Protein AF-A0A351VLM7-F1 (afdb_monomer_lite)

Sequence (551 aa):
MKGGSHHVQGVEVTGQHCYACHWEATPEGRINERYHSGSKTKDAPVDLVVWGAGNRPTIFIPFSTAASFRVSSIGTSNEREQVASISNHCLSCHNDRNNDTTPFVGDSHTPRQYAWDGQSIAARYSQTGSASWSRYSTANVNGKWQITKAFSAHGNSAASLGGWSTVSGYDKDITTTRGGSKSRNVECFDCHNSHGSGTTGITSSYLTFGSDYNGGILKETMAGLGGYQYSYTPSSNLDKHEANPYNPGAGLCFDCHETAKPGSTPWGYKTTFGAEQAIMGYKDTSRFNSGIKGSTSRFTGRHTRTAVASSHLKSGRFLSYSTHDKINGLCTPCHDPHGISPTLGTSMQYALPLLKGTWLTSPYREDSPPARMPTKGSFTGNANNMAVSWEKGELKKNPAESQAAMSYNTDRNTFGNGRLIIEKDDQFAGLCLKCHKKSNFTANKNDVIHRAVKGWGSNREHSFPCSKCHQAHNSGLPRLMQTNCLESGPSGLRDSSAAPWMSSKSYQQIAAINKPAKEAVVGCHVRRAARNSGPPALPSEQQQWKSVNPW

Foldseek 3Di:
DPFQAQLDPPDDDALCQVVLFFPLADNVSDGDCVQCVPDPDPFDKTWTAQADQLGTDPDDDPPPGTQIATLQCVVHPCNQVRLQSVLSNVQSCQAPSFQCHSSGPPDRDGQQNPPPVSHGLCLFQQFPDKAQLAPDDDPFWFQSRVQIATLQCQNQVQRHWDAADLAQGRRDDGDTQFHHPQAAHCGPQLFFDPVHHPADDQQAQDQGPVRGRPIPGGDFDDDPPSNDNATEFQDFQCPLVFLAGAGSNASLVLLAQAPQADDNHGGHCCNHGVGPGGNDGQQADRNNGQADGSVCSNAVLNVVLSHFQDFLRHDHDDDPDFWPGHCRRHPPLFFDNSGFDCVCPVLSSQCPNGGPAGARAFRHRAQAQFDDPDPPPPCPPDPLQFDDFDLDPPPPPDNDNPPVRGRDTFQCSRPNPQDADPDDCRHHPVSVCNTDPLCSQLVDLLSVVCLLDAPSHDDRRHHGRPNSFADHGTTSDTPRGSDPQFWQDPDSSDDDDPDDDDGPVRVVVCVVPPDDDSDRDTHPGDDDPDDPDDDDDDPPSSCSSPDPDPD

Structure (mmCIF, N/CA/C/O backbone):
data_AF-A0A351VLM7-F1
#
_entry.id   AF-A0A351VLM7-F1
#
loop_
_atom_site.group_PDB
_atom_site.id
_atom_site.type_symbol
_atom_site.label_atom_id
_atom_site.label_alt_id
_atom_site.label_comp_id
_atom_site.label_asym_id
_atom_site.label_entity_id
_atom_site.label_seq_id
_atom_site.pdbx_PDB_ins_code
_atom_site.Cartn_x
_atom_site.Cartn_y
_atom_site.Cartn_z
_atom_site.occupancy
_atom_site.B_iso_or_equiv
_atom_site.auth_seq_id
_atom_site.auth_comp_id
_atom_site.auth_asym_id
_atom_site.auth_atom_id
_atom_site.pdbx_PDB_model_num
ATOM 1 N N . MET A 1 1 ? -26.741 -0.620 15.340 1.00 45.19 1 MET A N 1
ATOM 2 C CA . MET A 1 1 ? -25.697 -0.116 14.416 1.00 45.19 1 MET A CA 1
ATOM 3 C C . MET A 1 1 ? -26.125 -0.479 12.998 1.00 45.19 1 MET A C 1
ATOM 5 O O . MET A 1 1 ? -26.554 -1.604 12.810 1.00 45.19 1 MET A O 1
ATOM 9 N N . LYS A 1 2 ? -26.099 0.454 12.035 1.00 46.66 2 LYS A N 1
ATOM 10 C CA . LYS A 1 2 ? -26.399 0.189 10.606 1.00 46.66 2 LYS A CA 1
ATOM 11 C C . LYS A 1 2 ? -25.172 0.413 9.697 1.00 46.66 2 LYS A C 1
ATOM 13 O O . LYS A 1 2 ? -25.321 0.542 8.490 1.00 46.66 2 LYS A O 1
ATOM 18 N N . GLY A 1 3 ? -23.975 0.533 10.279 1.00 53.09 3 GLY A N 1
ATOM 19 C CA . GLY A 1 3 ? -22.726 0.713 9.532 1.00 53.09 3 GLY A CA 1
ATOM 20 C C . GLY A 1 3 ? -22.173 -0.624 9.037 1.00 53.09 3 GLY A C 1
ATOM 21 O O . GLY A 1 3 ? -22.347 -1.642 9.706 1.00 53.09 3 GLY A O 1
ATOM 22 N N . GLY A 1 4 ? -21.488 -0.620 7.891 1.00 62.38 4 GLY A N 1
ATOM 23 C CA . GLY A 1 4 ? -20.852 -1.794 7.282 1.00 62.38 4 GLY A CA 1
ATOM 24 C C . GLY A 1 4 ? -19.615 -2.262 8.057 1.00 62.38 4 GLY A C 1
ATOM 25 O O . GLY A 1 4 ? -18.481 -2.085 7.606 1.00 62.38 4 GLY A O 1
ATOM 26 N N . SER A 1 5 ? -19.819 -2.809 9.257 1.00 72.00 5 SER A N 1
ATOM 27 C CA . SER A 1 5 ? -18.769 -3.461 10.045 1.00 72.00 5 SER A CA 1
ATOM 28 C C . SER A 1 5 ? -18.399 -4.819 9.441 1.00 72.00 5 SER A C 1
ATOM 30 O O . SER A 1 5 ? -19.250 -5.507 8.879 1.00 72.00 5 SER A O 1
ATOM 32 N N . HIS A 1 6 ? -17.131 -5.216 9.572 1.00 70.56 6 HIS A N 1
ATOM 33 C CA . HIS A 1 6 ? -16.696 -6.584 9.266 1.00 70.56 6 HIS A CA 1
ATOM 34 C C . HIS A 1 6 ? -16.562 -7.481 10.503 1.00 70.56 6 HIS A C 1
ATOM 36 O O . HIS A 1 6 ? -16.189 -8.637 10.364 1.00 70.56 6 HIS A O 1
ATOM 42 N N . HIS A 1 7 ? -16.798 -6.936 11.703 1.00 80.12 7 HIS A N 1
ATOM 43 C CA . HIS A 1 7 ? -16.616 -7.669 12.959 1.00 80.12 7 HIS A CA 1
ATOM 44 C C . HIS A 1 7 ? -17.859 -8.461 13.349 1.00 80.12 7 HIS A C 1
ATOM 46 O O . HIS A 1 7 ? -17.729 -9.499 13.976 1.00 80.12 7 HIS A O 1
ATOM 52 N N . VAL A 1 8 ? -19.040 -7.942 13.002 1.00 80.56 8 VAL A N 1
ATOM 53 C CA . VAL A 1 8 ? -20.329 -8.586 13.253 1.00 80.56 8 VAL A CA 1
ATOM 54 C C . VAL A 1 8 ? -21.119 -8.528 11.958 1.00 80.56 8 VAL A C 1
ATOM 56 O O . VAL A 1 8 ? -21.451 -7.432 11.495 1.00 80.56 8 VAL A O 1
ATOM 59 N N . GLN A 1 9 ? -21.365 -9.681 11.342 1.00 76.31 9 GLN A N 1
ATOM 60 C CA . GLN A 1 9 ? -22.011 -9.757 10.033 1.00 76.31 9 GLN A CA 1
ATOM 61 C C . GLN A 1 9 ? -23.100 -10.824 9.981 1.00 76.31 9 GLN A C 1
ATOM 63 O O . GLN A 1 9 ? -22.962 -11.907 10.533 1.00 76.31 9 GLN A O 1
ATOM 68 N N . GLY A 1 10 ? -24.201 -10.503 9.296 1.00 77.62 10 GLY A N 1
ATOM 69 C CA . GLY A 1 10 ? -25.319 -11.434 9.121 1.00 77.62 10 GLY A CA 1
ATOM 70 C C . GLY A 1 10 ? -26.172 -11.672 10.368 1.00 77.62 10 GLY A C 1
ATOM 71 O O . GLY A 1 10 ? -27.087 -12.489 10.315 1.00 77.62 10 GLY A O 1
ATOM 72 N N . VAL A 1 11 ? -25.914 -10.946 11.459 1.00 83.19 11 VAL A N 1
ATOM 73 C CA . VAL A 1 11 ? -26.653 -11.049 12.723 1.00 83.19 11 VAL A CA 1
ATOM 74 C C . VAL A 1 11 ? -27.096 -9.683 13.236 1.00 83.19 11 VAL A C 1
ATOM 76 O O . VAL A 1 11 ? -26.529 -8.643 12.888 1.00 83.19 11 VAL A O 1
ATOM 79 N N . GLU A 1 12 ? -28.126 -9.678 14.078 1.00 84.44 12 GLU A N 1
ATOM 80 C CA . GLU A 1 12 ? -28.565 -8.472 14.771 1.00 84.44 12 GLU A CA 1
ATOM 81 C C . GLU A 1 12 ? -27.559 -8.083 15.865 1.00 84.44 12 GLU A C 1
ATOM 83 O O . GLU A 1 12 ? -27.270 -8.856 16.778 1.00 84.44 12 GLU A O 1
ATOM 88 N N . VAL A 1 13 ? -27.039 -6.854 15.797 1.00 84.44 13 VAL A N 1
ATOM 89 C CA . VAL A 1 13 ? -26.101 -6.338 16.802 1.00 84.44 13 VAL A CA 1
ATOM 90 C C . VAL A 1 13 ? -26.848 -5.996 18.093 1.00 84.44 13 VAL A C 1
ATOM 92 O O . VAL A 1 13 ? -27.518 -4.967 18.184 1.00 84.44 13 VAL A O 1
ATOM 95 N N . THR A 1 14 ? -26.669 -6.834 19.109 1.00 86.12 14 THR A N 1
ATOM 96 C CA . THR A 1 14 ? -27.147 -6.635 20.489 1.00 86.12 14 THR A CA 1
ATOM 97 C C . THR A 1 14 ? -26.023 -6.183 21.429 1.00 86.12 14 THR A C 1
ATOM 99 O O . THR A 1 14 ? -24.843 -6.269 21.087 1.00 86.12 14 THR A O 1
ATOM 102 N N . GLY A 1 15 ? -26.366 -5.774 22.658 1.00 84.88 15 GLY A N 1
ATOM 103 C CA . GLY A 1 15 ? -25.383 -5.412 23.689 1.00 84.88 15 GLY A CA 1
ATOM 104 C C . GLY A 1 15 ? -24.382 -6.524 24.036 1.00 84.88 15 GLY A C 1
ATOM 105 O O . GLY A 1 15 ? -23.285 -6.223 24.498 1.00 84.88 15 GLY A O 1
ATOM 106 N N . GLN A 1 16 ? -24.702 -7.798 23.765 1.00 89.62 16 GLN A N 1
ATOM 107 C CA . GLN A 1 16 ? -23.781 -8.924 23.985 1.00 89.62 16 GLN A CA 1
ATOM 108 C C . GLN A 1 16 ? -22.516 -8.810 23.126 1.00 89.62 16 GLN A C 1
ATOM 110 O O . GLN A 1 16 ? -21.438 -9.209 23.553 1.00 89.62 16 GLN A O 1
ATOM 115 N N . HIS A 1 17 ? -22.614 -8.188 21.949 1.00 90.25 17 HIS A N 1
ATOM 116 C CA . HIS A 1 17 ? -21.468 -7.967 21.069 1.00 90.25 17 HIS A CA 1
ATOM 117 C C . HIS A 1 17 ? -20.473 -6.965 21.661 1.00 90.25 17 HIS A C 1
ATOM 119 O O . HIS A 1 17 ? -19.273 -7.069 21.412 1.00 90.25 17 HIS A O 1
ATOM 125 N N . CYS A 1 18 ? -20.941 -6.032 22.499 1.00 90.44 18 CYS A N 1
ATOM 126 C CA . CYS A 1 18 ? -20.065 -5.088 23.187 1.00 90.44 18 CYS A CA 1
ATOM 127 C C . CYS A 1 18 ? -19.095 -5.812 24.132 1.00 90.44 18 CYS A C 1
ATOM 129 O O . CYS A 1 18 ? -17.971 -5.348 24.303 1.00 90.44 18 CYS A O 1
ATOM 131 N N . TYR A 1 19 ? -19.487 -6.960 24.703 1.00 92.88 19 TYR A N 1
ATOM 132 C CA . TYR A 1 19 ? -18.673 -7.715 25.662 1.00 92.88 19 TYR A CA 1
ATOM 133 C C . TYR A 1 19 ? -17.310 -8.128 25.107 1.00 92.88 19 TYR A C 1
ATOM 135 O O . TYR A 1 19 ? -16.313 -8.102 25.830 1.00 92.88 19 TYR A O 1
ATOM 143 N N . ALA A 1 20 ? -17.244 -8.466 23.819 1.00 92.12 20 ALA A N 1
ATOM 144 C CA . ALA A 1 20 ? -16.003 -8.867 23.165 1.00 92.12 20 ALA A CA 1
ATOM 145 C C . ALA A 1 20 ? -14.964 -7.732 23.108 1.00 92.12 20 ALA A C 1
ATOM 147 O O . ALA A 1 20 ? -13.758 -7.989 23.116 1.00 92.12 20 ALA A O 1
ATOM 148 N N . CYS A 1 21 ? -15.423 -6.480 23.072 1.00 92.56 21 CYS A N 1
ATOM 149 C CA . CYS A 1 21 ? -14.572 -5.310 22.872 1.00 92.56 21 CYS A CA 1
ATOM 150 C C . CYS A 1 21 ? -14.382 -4.476 24.140 1.00 92.56 21 CYS A C 1
ATOM 152 O O . CYS A 1 21 ? -13.315 -3.896 24.317 1.00 92.56 21 CYS A O 1
ATOM 154 N N . HIS A 1 22 ? -15.378 -4.440 25.022 1.00 93.19 22 HIS A N 1
ATOM 155 C CA . HIS A 1 22 ? -15.469 -3.499 26.134 1.00 93.19 22 HIS A CA 1
ATOM 156 C C . HIS A 1 22 ? -15.458 -4.206 27.489 1.00 93.19 22 HIS A C 1
ATOM 158 O O . HIS A 1 22 ? -16.137 -5.220 27.698 1.00 93.19 22 HIS A O 1
ATOM 164 N N . TRP A 1 23 ? -14.711 -3.652 28.442 1.00 93.88 23 TRP A N 1
ATOM 165 C CA . TRP A 1 23 ? -14.808 -4.059 29.845 1.00 93.88 23 TRP A CA 1
ATOM 166 C C . TRP A 1 23 ? -16.124 -3.612 30.482 1.00 93.88 23 TRP A C 1
ATOM 168 O O . TRP A 1 23 ? -16.626 -4.267 31.392 1.00 93.88 23 TRP A O 1
ATOM 178 N N . GLU A 1 24 ? -16.733 -2.558 29.951 1.00 91.31 24 GLU A N 1
ATOM 179 C CA . GLU A 1 24 ? -17.978 -1.959 30.421 1.00 91.31 24 GLU A CA 1
ATOM 180 C C . GLU A 1 24 ? -19.238 -2.735 30.043 1.00 91.31 24 GLU A C 1
ATOM 182 O O . GLU A 1 24 ? -20.340 -2.322 30.400 1.00 91.31 24 GLU A O 1
ATOM 187 N N . ALA A 1 25 ? -19.101 -3.856 29.342 1.00 92.31 25 ALA A N 1
ATOM 188 C CA . ALA A 1 25 ? -20.197 -4.762 29.038 1.00 92.31 25 ALA A CA 1
ATOM 189 C C . ALA A 1 25 ? -20.092 -6.046 29.879 1.00 92.31 25 ALA A C 1
ATOM 191 O O . ALA A 1 25 ? -18.997 -6.497 30.225 1.00 92.31 25 ALA A O 1
ATOM 192 N N . THR A 1 26 ? -21.234 -6.641 30.223 1.00 92.38 26 THR A N 1
ATOM 193 C CA . THR A 1 26 ? -21.330 -8.002 30.781 1.00 92.38 26 THR A CA 1
ATOM 194 C C . THR A 1 26 ? -21.552 -9.023 29.656 1.00 92.38 26 THR A C 1
ATOM 196 O O . THR A 1 26 ? -21.967 -8.622 28.564 1.00 92.38 26 THR A O 1
ATOM 199 N N . PRO A 1 27 ? -21.329 -10.334 29.888 1.00 92.31 27 PRO A N 1
ATOM 200 C CA . PRO A 1 27 ? -21.610 -11.374 28.890 1.00 92.31 27 PRO A CA 1
ATOM 201 C C . PRO A 1 27 ? -23.056 -11.358 28.374 1.00 92.31 27 PRO A C 1
ATOM 203 O O . PRO A 1 27 ? -23.317 -11.672 27.218 1.00 92.31 27 PRO A O 1
ATOM 206 N N . GLU A 1 28 ? -24.003 -10.938 29.211 1.00 92.81 28 GLU A N 1
ATOM 207 C CA . GLU A 1 28 ? -25.427 -10.831 28.879 1.00 92.81 28 GLU A CA 1
ATOM 208 C C . GLU A 1 28 ? -25.757 -9.548 28.099 1.00 92.81 28 GLU A C 1
ATOM 210 O O . GLU A 1 28 ? -26.914 -9.318 27.751 1.00 92.81 28 GLU A O 1
ATOM 215 N N . GLY A 1 29 ? -24.758 -8.704 27.821 1.00 89.25 29 GLY A N 1
ATOM 216 C CA . GLY A 1 29 ? -24.913 -7.452 27.091 1.00 89.25 29 GLY A CA 1
ATOM 217 C C . GLY A 1 29 ? -25.445 -6.292 27.924 1.00 89.25 29 GLY A C 1
ATOM 218 O O . GLY A 1 29 ? -25.973 -5.329 27.366 1.00 89.25 29 GLY A O 1
ATOM 219 N N . ARG A 1 30 ? -25.336 -6.381 29.254 1.00 91.12 30 ARG A N 1
ATOM 220 C CA . ARG A 1 30 ? -25.691 -5.292 30.171 1.00 91.12 30 ARG A CA 1
ATOM 221 C C . ARG A 1 30 ? -24.489 -4.393 30.417 1.00 91.12 30 ARG A C 1
ATOM 223 O O . ARG A 1 30 ? -23.349 -4.777 30.174 1.00 91.12 30 ARG A O 1
ATOM 230 N N . ILE A 1 31 ? -24.752 -3.204 30.943 1.00 88.62 31 ILE A N 1
ATOM 231 C CA . ILE A 1 31 ? -23.698 -2.321 31.434 1.00 88.62 31 ILE A CA 1
ATOM 232 C C . ILE A 1 31 ? -23.057 -2.962 32.669 1.00 88.62 31 ILE A C 1
ATOM 234 O O . ILE A 1 31 ? -23.742 -3.293 33.636 1.00 88.62 31 ILE A O 1
ATOM 238 N N . ASN A 1 32 ? -21.739 -3.123 32.640 1.00 88.69 32 ASN A N 1
ATOM 239 C CA . ASN A 1 32 ? -20.951 -3.553 33.778 1.00 88.69 32 ASN A CA 1
ATOM 240 C C . ASN A 1 32 ? -20.608 -2.340 34.639 1.00 88.69 32 ASN A C 1
ATOM 242 O O . ASN A 1 32 ? -19.654 -1.617 34.351 1.00 88.69 32 ASN A O 1
ATOM 246 N N . GLU A 1 33 ? -21.379 -2.122 35.702 1.00 84.44 33 GLU A N 1
ATOM 247 C CA . GLU A 1 33 ? -21.211 -0.953 36.564 1.00 84.44 33 GLU A CA 1
ATOM 248 C C . GLU A 1 33 ? -19.794 -0.854 37.133 1.00 84.44 33 GLU A C 1
ATOM 250 O O . GLU A 1 33 ? -19.246 0.232 37.124 1.00 84.44 33 GLU A O 1
ATOM 255 N N . ARG A 1 34 ? -19.116 -1.961 37.466 1.00 83.50 34 ARG A N 1
ATOM 256 C CA . ARG A 1 34 ? -17.735 -1.928 37.989 1.00 83.50 34 ARG A CA 1
ATOM 257 C C . ARG A 1 34 ? -16.754 -1.142 37.110 1.00 83.50 34 ARG A C 1
ATOM 259 O O . ARG A 1 34 ? -15.837 -0.522 37.641 1.00 83.50 34 ARG A O 1
ATOM 266 N N . TYR A 1 35 ? -16.928 -1.204 35.792 1.00 82.06 35 TYR A N 1
ATOM 267 C CA . TYR A 1 35 ? -16.060 -0.531 34.819 1.00 82.06 35 TYR A CA 1
ATOM 268 C C . TYR A 1 35 ? -16.739 0.699 34.197 1.00 82.06 35 TYR A C 1
ATOM 270 O O . TYR A 1 35 ? -16.073 1.656 33.828 1.00 82.06 35 TYR A O 1
ATOM 278 N N . HIS A 1 36 ? -18.074 0.724 34.166 1.00 71.56 36 HIS A N 1
ATOM 279 C CA . HIS A 1 36 ? -18.885 1.820 33.631 1.00 71.56 36 HIS A CA 1
ATOM 280 C C . HIS A 1 36 ? -19.256 2.889 34.696 1.00 71.56 36 HIS A C 1
ATOM 282 O O . HIS A 1 36 ? -19.901 3.893 34.376 1.00 71.56 36 HIS A O 1
ATOM 288 N N . SER A 1 37 ? -18.877 2.713 35.971 1.00 49.34 37 SER A N 1
ATOM 289 C CA . SER A 1 37 ? -19.205 3.604 37.101 1.00 49.34 37 SER A CA 1
ATOM 290 C C . SER A 1 37 ? -17.999 4.376 37.652 1.00 49.34 37 SER A C 1
ATOM 292 O O . SER A 1 37 ? -17.733 4.375 38.853 1.00 49.34 37 SER A O 1
ATOM 294 N N . GLY A 1 38 ? -17.281 5.082 36.782 1.00 52.94 38 GLY A N 1
ATOM 295 C CA . GLY A 1 38 ? -16.474 6.240 37.193 1.00 52.94 38 GLY A CA 1
ATOM 296 C C . GLY A 1 38 ? -17.192 7.560 36.915 1.00 52.94 38 GLY A C 1
ATOM 297 O O . GLY A 1 38 ? -17.222 8.454 37.754 1.00 52.94 38 GLY A O 1
ATOM 298 N N . SER A 1 39 ? -17.844 7.661 35.758 1.00 53.09 39 SER A N 1
ATOM 299 C CA . SER A 1 39 ? -18.784 8.730 35.467 1.00 53.09 39 SER A CA 1
ATOM 300 C C . SER A 1 39 ? -19.701 8.287 34.327 1.00 53.09 39 SER A C 1
ATOM 302 O O . SER A 1 39 ? -19.254 7.978 33.228 1.00 53.09 39 SER A O 1
ATOM 304 N N . LYS A 1 40 ? -21.023 8.306 34.544 1.00 63.41 40 LYS A N 1
ATOM 305 C CA . LYS A 1 40 ? -22.023 8.250 33.453 1.00 63.41 40 LYS A CA 1
ATOM 306 C C . LYS A 1 40 ? -21.987 9.531 32.599 1.00 63.41 40 LYS A C 1
ATOM 308 O O . LYS A 1 40 ? -22.984 9.924 32.000 1.00 63.41 40 LYS A O 1
ATOM 313 N N . THR A 1 41 ? -20.867 10.247 32.625 1.00 68.06 41 THR A N 1
ATOM 314 C CA . THR A 1 41 ? -20.690 11.498 31.915 1.00 68.06 41 THR A CA 1
ATOM 315 C C . THR A 1 41 ? -20.355 11.181 30.479 1.00 68.06 41 THR A C 1
ATOM 317 O O . THR A 1 41 ? -19.614 10.247 30.169 1.00 68.06 41 THR A O 1
ATOM 320 N N . LYS A 1 42 ? -20.866 12.031 29.602 1.00 70.12 42 LYS A N 1
ATOM 321 C CA . LYS A 1 42 ? -20.395 12.126 28.231 1.00 70.12 42 LYS A CA 1
ATOM 322 C C . LYS A 1 42 ? -18.855 12.190 28.212 1.00 70.12 42 LYS A C 1
ATOM 324 O O . LYS A 1 42 ? -18.260 12.838 29.073 1.00 70.12 42 LYS A O 1
ATOM 329 N N . ASP A 1 43 ? -18.242 11.491 27.259 1.00 72.31 43 ASP A N 1
ATOM 330 C CA . ASP A 1 43 ? -16.792 11.472 27.001 1.00 72.31 43 ASP A CA 1
ATOM 331 C C . ASP A 1 43 ? -15.917 10.844 28.106 1.00 72.31 43 ASP A C 1
ATOM 333 O O . ASP A 1 43 ? -14.701 11.065 28.143 1.00 72.31 43 ASP A O 1
ATOM 337 N N . ALA A 1 44 ? -16.512 10.025 28.985 1.00 79.06 44 ALA A N 1
ATOM 338 C CA . ALA A 1 44 ? -15.752 9.163 29.885 1.00 79.06 44 ALA A CA 1
ATOM 339 C C . ALA A 1 44 ? -14.813 8.222 29.093 1.00 79.06 44 ALA A C 1
ATOM 341 O O . ALA A 1 44 ? -15.116 7.868 27.947 1.00 79.06 44 ALA A O 1
ATOM 342 N N . PRO A 1 45 ? -13.667 7.825 29.674 1.00 85.19 45 PRO A N 1
ATOM 343 C CA . PRO A 1 45 ? -12.782 6.846 29.055 1.00 85.19 45 PRO A CA 1
ATOM 344 C C . PRO A 1 45 ? -13.519 5.535 28.803 1.00 85.19 45 PRO A C 1
ATOM 346 O O . PRO A 1 45 ? -14.350 5.142 29.620 1.00 85.19 45 PRO A O 1
ATOM 349 N N . VAL A 1 46 ? -13.165 4.870 27.708 1.00 88.12 46 VAL A N 1
ATOM 350 C CA . VAL A 1 46 ? -13.559 3.482 27.460 1.00 88.12 46 VAL A CA 1
ATOM 351 C C . VAL A 1 46 ? -12.348 2.571 27.596 1.00 88.12 46 VAL A C 1
ATOM 353 O O . VAL A 1 46 ? -11.258 2.913 27.140 1.00 88.12 46 VAL A O 1
ATOM 356 N N . ASP A 1 47 ? -12.535 1.406 28.189 1.00 91.94 47 ASP A N 1
ATOM 357 C CA . ASP A 1 47 ? -11.522 0.398 28.431 1.00 91.94 47 ASP A CA 1
ATOM 358 C C . ASP A 1 47 ? -11.753 -0.797 27.504 1.00 91.94 47 ASP A C 1
ATOM 360 O O . ASP A 1 47 ? -12.622 -1.652 27.703 1.00 91.94 47 ASP A O 1
ATOM 364 N N . LEU A 1 48 ? -10.925 -0.860 26.466 1.00 94.31 48 LEU A N 1
ATOM 365 C CA . LEU A 1 48 ? -10.957 -1.912 25.466 1.00 94.31 48 LEU A CA 1
ATOM 366 C C . LEU A 1 48 ? -10.255 -3.171 25.976 1.00 94.31 48 LEU A C 1
ATOM 368 O O . LEU A 1 48 ? -9.207 -3.109 26.620 1.00 94.31 48 LEU A O 1
ATOM 372 N N . VAL A 1 49 ? -10.809 -4.333 25.656 1.00 96.00 49 VAL A N 1
ATOM 373 C CA . VAL A 1 49 ? -10.286 -5.640 26.069 1.00 96.00 49 VAL A CA 1
ATOM 374 C C . VAL A 1 49 ? -9.005 -5.978 25.308 1.00 96.00 49 VAL A C 1
ATOM 376 O O . VAL A 1 49 ? -9.036 -6.158 24.098 1.00 96.00 49 VAL A O 1
ATOM 379 N N . VAL A 1 50 ? -7.884 -6.185 25.990 1.00 96.88 50 VAL A N 1
ATOM 380 C CA . VAL A 1 50 ? -6.694 -6.781 25.361 1.00 96.88 50 VAL A CA 1
ATOM 381 C C . VAL A 1 50 ? -6.811 -8.300 25.472 1.00 96.88 50 VAL A C 1
ATOM 383 O O . VAL A 1 50 ? -6.744 -8.852 26.567 1.00 96.88 50 VAL A O 1
ATOM 386 N N . TRP A 1 51 ? -7.049 -8.975 24.350 1.00 96.19 51 TRP A N 1
ATOM 387 C CA . TRP A 1 51 ? -7.335 -10.408 24.304 1.00 96.19 51 TRP A CA 1
ATOM 388 C C . TRP A 1 51 ? -6.119 -11.269 24.662 1.00 96.19 51 TRP A C 1
ATOM 390 O O . TRP A 1 51 ? -4.984 -10.981 24.277 1.00 96.19 51 TRP A O 1
ATOM 400 N N . GLY A 1 52 ? -6.382 -12.365 25.379 1.00 95.50 52 GLY A N 1
ATOM 401 C CA . GLY A 1 52 ? -5.419 -13.440 25.588 1.00 95.50 52 GLY A CA 1
ATOM 402 C C . GLY A 1 52 ? -5.412 -14.422 24.415 1.00 95.50 52 GLY A C 1
ATOM 403 O O . GLY A 1 52 ? -6.051 -14.200 23.389 1.00 95.50 52 GLY A O 1
ATOM 404 N N . ALA A 1 53 ? -4.695 -15.536 24.573 1.00 95.06 53 ALA A N 1
ATOM 405 C CA . ALA A 1 53 ? -4.684 -16.616 23.589 1.00 95.06 53 ALA A CA 1
ATOM 406 C C . ALA A 1 53 ? -6.002 -17.407 23.633 1.00 95.06 53 ALA A C 1
ATOM 408 O O . ALA A 1 53 ? -6.353 -17.986 24.663 1.00 95.06 53 ALA A O 1
ATOM 409 N N . GLY A 1 54 ? -6.732 -17.408 22.524 1.00 93.38 54 GLY A N 1
ATOM 410 C CA . GLY A 1 54 ? -8.019 -18.070 22.336 1.00 93.38 54 GLY A CA 1
ATOM 411 C C . GLY A 1 54 ? -9.193 -17.458 23.105 1.00 93.38 54 GLY A C 1
ATOM 412 O O . GLY A 1 54 ? -10.330 -17.844 22.862 1.00 93.38 54 GLY A O 1
ATOM 413 N N . ASN A 1 55 ? -8.951 -16.541 24.048 1.00 94.00 55 ASN A N 1
ATOM 414 C CA . ASN A 1 55 ? -9.940 -16.186 25.064 1.00 94.00 55 ASN A CA 1
ATOM 415 C C . ASN A 1 55 ? -9.876 -14.717 25.485 1.00 94.00 55 ASN A C 1
ATOM 417 O O . ASN A 1 55 ? -8.804 -14.114 25.609 1.00 94.00 55 ASN A O 1
ATOM 421 N N . ARG A 1 56 ? -11.054 -14.179 25.809 1.00 94.81 56 ARG A N 1
ATOM 422 C CA . ARG A 1 56 ? -11.216 -12.908 26.510 1.00 94.81 56 ARG A CA 1
ATOM 423 C C . ARG A 1 56 ? -10.729 -13.066 27.960 1.00 94.81 56 ARG A C 1
ATOM 425 O O . ARG A 1 56 ? -11.168 -13.999 28.631 1.00 94.81 56 ARG A O 1
ATOM 432 N N . PRO A 1 57 ? -9.885 -12.167 28.492 1.00 96.00 57 PRO A N 1
ATOM 433 C CA . PRO A 1 57 ? -9.514 -12.202 29.903 1.00 96.00 57 PRO A CA 1
ATOM 434 C C . PRO A 1 57 ? -10.712 -12.002 30.840 1.00 96.00 57 PRO A C 1
ATOM 436 O O . PRO A 1 57 ? -11.656 -11.271 30.532 1.00 96.00 57 PRO A O 1
ATOM 439 N N . THR A 1 58 ? -10.638 -12.608 32.026 1.00 94.44 58 THR A N 1
ATOM 440 C CA . THR A 1 58 ? -11.652 -12.485 33.090 1.00 94.44 58 THR A CA 1
ATOM 441 C C . THR A 1 58 ? -11.278 -11.463 34.165 1.00 94.44 58 THR A C 1
ATOM 443 O O . THR A 1 58 ? -12.137 -11.042 34.937 1.00 94.44 58 THR A O 1
ATOM 446 N N . ILE A 1 59 ? -10.012 -11.032 34.206 1.00 93.88 59 ILE A N 1
ATOM 447 C CA . ILE A 1 59 ? -9.484 -10.075 35.185 1.00 93.88 59 ILE A CA 1
ATOM 448 C C . ILE A 1 59 ? -9.051 -8.798 34.466 1.00 93.88 59 ILE A C 1
ATOM 450 O O . ILE A 1 59 ? -8.281 -8.848 33.506 1.00 93.88 59 ILE A O 1
ATOM 454 N N . PHE A 1 60 ? -9.526 -7.658 34.965 1.00 94.31 60 PHE A N 1
ATOM 455 C CA . PHE A 1 60 ? -9.103 -6.333 34.524 1.00 94.31 60 PHE A CA 1
ATOM 456 C C . PHE A 1 60 ? -7.770 -5.954 35.173 1.00 94.31 60 PHE A C 1
ATOM 458 O O . PHE A 1 60 ? -7.676 -5.849 36.397 1.00 94.31 60 PHE A O 1
ATOM 465 N N . ILE A 1 61 ? -6.756 -5.734 34.343 1.00 94.12 61 ILE A N 1
ATOM 466 C CA . ILE A 1 61 ? -5.428 -5.265 34.721 1.00 94.12 61 ILE A CA 1
ATOM 467 C C . ILE A 1 61 ? -5.098 -4.107 33.772 1.00 94.12 61 ILE A C 1
ATOM 469 O O . ILE A 1 61 ? -4.917 -4.351 32.570 1.00 94.12 61 ILE A O 1
ATOM 473 N N . PRO A 1 62 ? -5.022 -2.860 34.276 1.00 89.88 62 PRO A N 1
ATOM 474 C CA . PRO A 1 62 ? -4.656 -1.703 33.467 1.00 89.88 62 PRO A CA 1
ATOM 475 C C . PRO A 1 62 ? -3.390 -1.964 32.652 1.00 89.88 62 PRO A C 1
ATOM 477 O O . PRO A 1 62 ? -2.418 -2.509 33.175 1.00 89.88 62 PRO A O 1
ATOM 480 N N . PHE A 1 63 ? -3.409 -1.583 31.374 1.00 86.38 63 PHE A N 1
ATOM 481 C CA . PHE A 1 63 ? -2.289 -1.710 30.430 1.00 86.38 63 PHE A CA 1
ATOM 482 C C . PHE A 1 63 ? -1.849 -3.145 30.092 1.00 86.38 63 PHE A C 1
ATOM 484 O O . PHE A 1 63 ? -0.936 -3.318 29.289 1.00 86.38 63 PHE A O 1
ATOM 491 N N . SER A 1 64 ? -2.493 -4.171 30.657 1.00 93.94 64 SER A N 1
ATOM 492 C CA . SER A 1 64 ? -2.199 -5.579 30.367 1.00 93.94 64 SER A CA 1
ATOM 493 C C . SER A 1 64 ? -3.383 -6.281 29.713 1.00 93.94 64 SER A C 1
ATOM 495 O O . SER A 1 64 ? -3.258 -6.758 28.590 1.00 93.94 64 SER A O 1
ATOM 497 N N . THR A 1 65 ? -4.542 -6.304 30.375 1.00 96.44 65 THR A N 1
ATOM 498 C CA . THR A 1 65 ? -5.783 -6.879 29.825 1.00 96.44 65 THR A CA 1
ATOM 499 C C . THR A 1 65 ? -6.783 -5.799 29.406 1.00 96.44 65 THR A C 1
ATOM 501 O O . THR A 1 65 ? -7.852 -6.110 28.879 1.00 96.44 65 THR A O 1
ATOM 504 N N . ALA A 1 66 ? -6.434 -4.526 29.611 1.00 94.88 66 ALA A N 1
ATOM 505 C CA . ALA A 1 66 ? -7.239 -3.368 29.251 1.00 94.88 66 ALA A CA 1
ATOM 506 C C . ALA A 1 66 ? -6.394 -2.272 28.586 1.00 94.88 66 ALA A C 1
ATOM 508 O O . ALA A 1 66 ? -5.303 -1.941 29.061 1.00 94.88 66 ALA A O 1
ATOM 509 N N . ALA A 1 67 ? -6.930 -1.683 27.519 1.00 93.00 67 ALA A N 1
ATOM 510 C CA . ALA A 1 67 ? -6.397 -0.505 26.849 1.00 93.00 67 ALA A CA 1
ATOM 511 C C . ALA A 1 67 ? -7.418 0.635 26.941 1.00 93.00 67 ALA A C 1
ATOM 513 O O . ALA A 1 67 ? -8.491 0.561 26.349 1.00 93.00 67 ALA A O 1
ATOM 514 N N . SER A 1 68 ? -7.080 1.684 27.690 1.00 89.69 68 SER A N 1
ATOM 515 C CA . SER A 1 68 ? -7.970 2.830 27.878 1.00 89.69 68 SER A CA 1
ATOM 516 C C . SER A 1 68 ? -7.884 3.795 26.692 1.00 89.69 68 SER A C 1
ATOM 518 O O . SER A 1 68 ? -6.788 4.072 26.188 1.00 89.69 68 SER A O 1
ATOM 520 N N . PHE A 1 69 ? -9.028 4.324 26.267 1.00 88.81 69 PHE A N 1
ATOM 521 C CA . PHE A 1 69 ? -9.166 5.324 25.215 1.00 88.81 69 PHE A CA 1
ATOM 522 C C . PHE A 1 69 ? -10.023 6.496 25.695 1.00 88.81 69 PHE A C 1
ATOM 524 O O . PHE A 1 69 ? -11.129 6.316 26.207 1.00 88.81 69 PHE A O 1
ATOM 531 N N . ARG A 1 70 ? -9.524 7.720 25.497 1.00 88.50 70 ARG A N 1
ATOM 532 C CA . ARG A 1 70 ? -10.213 8.956 25.885 1.00 88.50 70 ARG A CA 1
ATOM 533 C C . ARG A 1 70 ? -10.579 9.791 24.672 1.00 88.50 70 ARG A C 1
ATOM 535 O O . ARG A 1 70 ? -9.714 10.375 24.023 1.00 88.50 70 ARG A O 1
ATOM 542 N N . VAL A 1 71 ? -11.881 9.943 24.454 1.00 85.81 71 VAL A N 1
ATOM 543 C CA . VAL A 1 71 ? -12.447 10.783 23.389 1.00 85.81 71 VAL A CA 1
ATOM 544 C C . VAL A 1 71 ? -11.936 12.227 23.452 1.00 85.81 71 VAL A C 1
ATOM 546 O O . VAL A 1 71 ? -11.603 12.807 22.423 1.00 85.81 71 VAL A O 1
ATOM 549 N N . SER A 1 72 ? -11.782 12.790 24.654 1.00 86.38 72 SER A N 1
ATOM 550 C CA . SER A 1 72 ? -11.277 14.157 24.858 1.00 86.38 72 SER A CA 1
ATOM 551 C C . SER A 1 72 ? -9.830 14.383 24.404 1.00 86.38 72 SER A C 1
ATOM 553 O O . SER A 1 72 ? -9.372 15.522 24.376 1.00 86.38 72 SER A O 1
ATOM 555 N N . SER A 1 73 ? -9.097 13.321 24.059 1.00 88.81 73 SER A N 1
ATOM 556 C CA . SER A 1 73 ? -7.730 13.427 23.545 1.00 88.81 73 SER A CA 1
ATOM 557 C C . SER A 1 73 ? -7.659 13.533 22.023 1.00 88.81 73 SER A C 1
ATOM 559 O O . SER A 1 73 ? -6.600 13.886 21.502 1.00 88.81 73 SER A O 1
ATOM 561 N N . ILE A 1 74 ? -8.747 13.248 21.303 1.00 86.56 74 ILE A N 1
ATOM 562 C CA . ILE A 1 74 ? -8.817 13.457 19.854 1.00 86.56 74 ILE A CA 1
ATOM 563 C C . ILE A 1 74 ? -8.729 14.962 19.556 1.00 86.56 74 ILE A C 1
ATOM 565 O O . ILE A 1 74 ? -9.380 15.773 20.211 1.00 86.56 74 ILE A O 1
ATOM 569 N N . GLY A 1 75 ? -7.881 15.353 18.604 1.00 81.81 75 GLY A N 1
ATOM 570 C CA . GLY A 1 75 ? -7.562 16.745 18.284 1.00 81.81 75 GLY A CA 1
ATOM 571 C C . GLY A 1 75 ? -6.521 17.398 19.204 1.00 81.81 75 GLY A C 1
ATOM 572 O O . GLY A 1 75 ? -6.247 18.589 19.056 1.00 81.81 75 GLY A O 1
ATOM 573 N N . THR A 1 76 ? -5.932 16.652 20.146 1.00 86.62 76 THR A N 1
ATOM 574 C CA . THR A 1 76 ? -4.908 17.154 21.084 1.00 86.62 76 THR A CA 1
ATOM 575 C C . THR A 1 76 ? -3.518 16.586 20.776 1.00 86.62 76 THR A C 1
ATOM 577 O O . THR A 1 76 ? -3.360 15.687 19.949 1.00 86.62 76 THR A O 1
ATOM 580 N N . SER A 1 77 ? -2.484 17.053 21.486 1.00 87.94 77 SER A N 1
ATOM 581 C CA . SER A 1 77 ? -1.128 16.484 21.397 1.00 87.94 77 SER A CA 1
ATOM 582 C C . SER A 1 77 ? -1.061 14.993 21.748 1.00 87.94 77 SER A C 1
ATOM 584 O O . SER A 1 77 ? -0.162 14.301 21.273 1.00 87.94 77 SER A O 1
ATOM 586 N N . ASN A 1 78 ? -2.016 14.499 22.542 1.00 89.06 78 ASN A N 1
ATOM 587 C CA . ASN A 1 78 ? -2.043 13.127 23.049 1.00 89.06 78 ASN A CA 1
ATOM 588 C C . ASN A 1 78 ? -2.801 12.167 22.119 1.00 89.06 78 ASN A C 1
ATOM 590 O O . ASN A 1 78 ? -2.858 10.968 22.388 1.00 89.06 78 ASN A O 1
ATOM 594 N N . GLU A 1 79 ? -3.382 12.662 21.019 1.00 88.44 79 GLU A N 1
ATOM 595 C CA . GLU A 1 79 ? -4.225 11.859 20.130 1.00 88.44 79 GLU A CA 1
ATOM 596 C C . GLU A 1 79 ? -3.504 10.606 19.621 1.00 88.44 79 GLU A C 1
ATOM 598 O O . GLU A 1 79 ? -4.058 9.514 19.674 1.00 88.44 79 GLU A O 1
ATOM 603 N N . ARG A 1 80 ? -2.244 10.727 19.182 1.00 88.12 80 ARG A N 1
ATOM 604 C CA . ARG A 1 80 ? -1.502 9.586 18.614 1.00 88.12 80 ARG A CA 1
ATOM 605 C C . ARG A 1 80 ? -1.216 8.493 19.639 1.00 88.12 80 ARG A C 1
ATOM 607 O O . ARG A 1 80 ? -1.252 7.324 19.282 1.00 88.12 80 ARG A O 1
ATOM 614 N N . GLU A 1 81 ? -0.965 8.856 20.893 1.00 89.12 81 GLU A N 1
ATOM 615 C CA . GLU A 1 81 ? -0.765 7.877 21.969 1.00 89.12 81 GLU A CA 1
ATOM 616 C C . GLU A 1 81 ? -2.070 7.141 22.295 1.00 89.12 81 GLU A C 1
ATOM 618 O O . GLU A 1 81 ? -2.072 5.926 22.482 1.00 89.12 81 GLU A O 1
ATOM 623 N N . GLN A 1 82 ? -3.196 7.858 22.288 1.00 89.19 82 GLN A N 1
ATOM 624 C CA . GLN A 1 82 ? -4.521 7.276 22.517 1.00 89.19 82 GLN A CA 1
ATOM 625 C C . GLN A 1 82 ? -4.976 6.392 21.356 1.00 89.19 82 GLN A C 1
ATOM 627 O O . GLN A 1 82 ? -5.556 5.334 21.558 1.00 89.19 82 GLN A O 1
ATOM 632 N N . VAL A 1 83 ? -4.681 6.787 20.123 1.00 90.06 83 VAL A N 1
ATOM 633 C CA . VAL A 1 83 ? -4.973 5.974 18.943 1.00 90.06 83 VAL A CA 1
ATOM 634 C C . VAL A 1 83 ? -4.105 4.705 18.917 1.00 90.06 83 VAL A C 1
ATOM 636 O O . VAL A 1 83 ? -4.606 3.629 18.587 1.00 90.06 83 VAL A O 1
ATOM 639 N N . ALA A 1 84 ? -2.845 4.782 19.356 1.00 90.62 84 ALA A N 1
ATOM 640 C CA . ALA A 1 84 ? -1.978 3.611 19.493 1.00 90.62 84 ALA A CA 1
ATOM 641 C C . ALA A 1 84 ? -2.468 2.614 20.566 1.00 90.62 84 ALA A C 1
ATOM 643 O O . ALA A 1 84 ? -2.275 1.405 20.409 1.00 90.62 84 ALA A O 1
ATOM 644 N N . SER A 1 85 ? -3.150 3.070 21.628 1.00 90.31 85 SER A N 1
ATOM 645 C CA . SER A 1 85 ? -3.740 2.151 22.618 1.00 90.31 85 SER A CA 1
ATOM 646 C C . SER A 1 85 ? -4.859 1.295 22.008 1.00 90.31 85 SER A C 1
ATOM 648 O O . SER A 1 85 ? -4.959 0.107 22.323 1.00 90.31 85 SER A O 1
ATOM 650 N N . ILE A 1 86 ? -5.631 1.841 21.059 1.00 92.06 86 ILE A N 1
ATOM 651 C CA . ILE A 1 86 ? -6.631 1.079 20.294 1.00 92.06 86 ILE A CA 1
ATOM 652 C C . ILE A 1 86 ? -5.954 0.012 19.428 1.00 92.06 86 ILE A C 1
ATOM 654 O O . ILE A 1 86 ? -6.434 -1.121 19.378 1.00 92.06 86 ILE A O 1
ATOM 658 N N . SER A 1 87 ? -4.822 0.318 18.785 1.00 94.06 87 SER A N 1
ATOM 659 C CA . SER A 1 87 ? -4.074 -0.691 18.020 1.00 94.06 87 SER A CA 1
ATOM 660 C C . SER A 1 87 ? -3.695 -1.897 18.882 1.00 94.06 87 SER A C 1
ATOM 662 O O . SER A 1 87 ? -3.768 -3.024 18.400 1.00 94.06 87 SER A O 1
ATOM 664 N N . ASN A 1 88 ? -3.370 -1.707 20.167 1.00 94.19 88 ASN A N 1
ATOM 665 C CA . ASN A 1 88 ? -3.112 -2.826 21.078 1.00 94.19 88 ASN A CA 1
ATOM 666 C C . ASN A 1 88 ? -4.337 -3.753 21.219 1.00 94.19 88 ASN A C 1
ATOM 668 O O . ASN A 1 88 ? -4.207 -4.971 21.101 1.00 94.19 88 ASN A O 1
ATOM 672 N N . HIS A 1 89 ? -5.542 -3.190 21.373 1.00 94.62 89 HIS A N 1
ATOM 673 C CA . HIS A 1 89 ? -6.789 -3.963 21.348 1.00 94.62 89 HIS A CA 1
ATOM 674 C C . HIS A 1 89 ? -6.946 -4.727 20.024 1.00 94.62 89 HIS A C 1
ATOM 676 O O . HIS A 1 89 ? -7.072 -5.955 20.031 1.00 94.62 89 HIS A O 1
ATOM 682 N N . CYS A 1 90 ? -6.865 -4.027 18.889 1.00 93.75 90 CYS A N 1
ATOM 683 C CA . CYS A 1 90 ? -7.054 -4.628 17.570 1.00 93.75 90 CYS A CA 1
ATOM 684 C C . CYS A 1 90 ? -6.071 -5.779 17.315 1.00 93.75 90 CYS A C 1
ATOM 686 O O . CYS A 1 90 ? -6.479 -6.867 16.917 1.00 93.75 90 CYS A O 1
ATOM 688 N N . LEU A 1 91 ? -4.781 -5.574 17.585 1.00 95.38 91 LEU A N 1
ATOM 689 C CA . LEU A 1 91 ? -3.739 -6.577 17.357 1.00 95.38 91 LEU A CA 1
ATOM 690 C C . LEU A 1 91 ? -3.814 -7.735 18.360 1.00 95.38 91 LEU A C 1
ATOM 692 O O . LEU A 1 91 ? -3.487 -8.867 18.011 1.00 95.38 91 LEU A O 1
ATOM 696 N N . SER A 1 92 ? -4.289 -7.494 19.586 1.00 95.56 92 SER A N 1
ATOM 697 C CA . SER A 1 92 ? -4.558 -8.576 20.539 1.00 95.56 92 SER A CA 1
ATOM 698 C C . SER A 1 92 ? -5.690 -9.495 20.068 1.00 95.56 92 SER A C 1
ATOM 700 O O . SER A 1 92 ? -5.644 -10.692 20.323 1.00 95.56 92 SER A O 1
ATOM 702 N N . CYS A 1 93 ? -6.672 -8.978 19.326 1.00 94.06 93 CYS A N 1
ATOM 703 C CA . CYS A 1 93 ? -7.729 -9.791 18.725 1.00 94.06 93 CYS A CA 1
ATOM 704 C C . CYS A 1 93 ? -7.263 -10.439 17.406 1.00 94.06 93 CYS A C 1
ATOM 706 O O . CYS A 1 93 ? -7.451 -11.632 17.194 1.00 94.06 93 CYS A O 1
ATOM 708 N N . HIS A 1 94 ? -6.567 -9.688 16.548 1.00 94.31 94 HIS A N 1
ATOM 709 C CA . HIS A 1 94 ? -6.093 -10.138 15.235 1.00 94.31 94 HIS A CA 1
ATOM 710 C C . HIS A 1 94 ? -4.639 -10.640 15.251 1.00 94.31 94 HIS A C 1
ATOM 712 O O . HIS A 1 94 ? -3.822 -10.206 14.430 1.00 94.31 94 HIS A O 1
ATOM 718 N N . ASN A 1 95 ? -4.317 -11.570 16.154 1.00 95.56 95 ASN A N 1
ATOM 719 C CA . ASN A 1 95 ? -3.030 -12.278 16.174 1.00 95.56 95 ASN A CA 1
ATOM 720 C C . ASN A 1 95 ? -3.183 -13.785 15.949 1.00 95.56 95 ASN A C 1
ATOM 722 O O . ASN A 1 95 ? -4.280 -14.335 16.007 1.00 95.56 95 ASN A O 1
ATOM 726 N N . ASP A 1 96 ? -2.051 -14.458 15.739 1.00 95.06 96 ASP A N 1
ATOM 727 C CA . ASP A 1 96 ? -2.026 -15.873 15.365 1.00 95.06 96 ASP A CA 1
ATOM 728 C C . ASP A 1 96 ? -2.682 -16.803 16.391 1.00 95.06 96 ASP A C 1
ATOM 730 O O . ASP A 1 96 ? -3.262 -17.818 16.013 1.00 95.06 96 ASP A O 1
ATOM 734 N N . ARG A 1 97 ? -2.655 -16.444 17.681 1.00 95.62 97 ARG A N 1
ATOM 735 C CA . ARG A 1 97 ? -3.272 -17.238 18.758 1.00 95.62 97 ARG A CA 1
ATOM 736 C C . ARG A 1 97 ? -4.797 -17.137 18.769 1.00 95.62 97 ARG A C 1
ATOM 738 O O . ARG A 1 97 ? -5.440 -17.910 19.472 1.00 95.62 97 ARG A O 1
ATOM 745 N N . ASN A 1 98 ? -5.349 -16.191 18.012 1.00 95.50 98 ASN A N 1
ATOM 746 C CA . ASN A 1 98 ? -6.772 -15.884 17.944 1.00 95.50 98 ASN A CA 1
ATOM 747 C C . ASN A 1 98 ? -7.362 -16.094 16.542 1.00 95.50 98 ASN A C 1
ATOM 749 O O . ASN A 1 98 ? -8.528 -15.806 16.319 1.00 95.50 98 ASN A O 1
ATOM 753 N N . ASN A 1 99 ? -6.607 -16.647 15.588 1.00 93.00 99 ASN A N 1
ATOM 754 C CA . ASN A 1 99 ? -7.082 -16.846 14.212 1.00 93.00 99 ASN A CA 1
ATOM 755 C C . ASN A 1 99 ? -8.350 -17.715 14.094 1.00 93.00 99 ASN A C 1
ATOM 757 O O . ASN A 1 99 ? -9.071 -17.604 13.103 1.00 93.00 99 ASN A O 1
ATOM 761 N N . ASP A 1 100 ? -8.596 -18.582 15.073 1.00 91.81 100 ASP A N 1
ATOM 762 C CA . ASP A 1 100 ? -9.723 -19.519 15.120 1.00 91.81 100 ASP A CA 1
ATOM 763 C C . ASP A 1 100 ? -10.831 -19.096 16.092 1.00 91.81 100 ASP A C 1
ATOM 765 O O . ASP A 1 100 ? -11.804 -19.826 16.264 1.00 91.81 100 ASP A O 1
ATOM 769 N N . THR A 1 101 ? -10.703 -17.945 16.755 1.00 93.12 101 THR A N 1
ATOM 770 C CA . THR A 1 101 ? -11.725 -17.510 17.710 1.00 93.12 101 THR A CA 1
ATOM 771 C C . THR A 1 101 ? -12.948 -16.962 16.985 1.00 93.12 101 THR A C 1
ATOM 773 O O . THR A 1 101 ? -12.841 -16.318 15.945 1.00 93.12 101 THR A O 1
ATOM 776 N N . THR A 1 102 ? -14.121 -17.182 17.571 1.00 91.88 102 THR A N 1
ATOM 777 C CA . THR A 1 102 ? -15.392 -16.559 17.176 1.00 91.88 102 THR A CA 1
ATOM 778 C C . THR A 1 102 ? -15.836 -15.645 18.320 1.00 91.88 102 THR A C 1
ATOM 780 O O . THR A 1 102 ? -16.591 -16.070 19.198 1.00 91.88 102 THR A O 1
ATOM 783 N N . PRO A 1 103 ? -15.285 -14.421 18.407 1.00 89.38 103 PRO A N 1
ATOM 784 C CA . PRO A 1 103 ? -15.447 -13.572 19.588 1.00 89.38 103 PRO A CA 1
ATOM 785 C C . PRO A 1 103 ? -16.872 -13.030 19.767 1.00 89.38 103 PRO A C 1
ATOM 787 O O . PRO A 1 103 ? -17.218 -12.590 20.863 1.00 89.38 103 PRO A O 1
ATOM 790 N N . PHE A 1 104 ? -17.694 -13.055 18.717 1.00 90.62 104 PHE A N 1
ATOM 791 C CA . PHE A 1 104 ? -19.033 -12.478 18.709 1.00 90.62 104 PHE A CA 1
ATOM 792 C C . PHE A 1 104 ? -20.106 -13.567 18.688 1.00 90.62 104 PHE A C 1
ATOM 794 O O . PHE A 1 104 ? -20.091 -14.467 17.854 1.00 90.62 104 PHE A O 1
ATOM 801 N N . VAL A 1 105 ? -21.056 -13.480 19.619 1.00 87.38 105 VAL A N 1
ATOM 802 C CA . VAL A 1 105 ? -22.153 -14.448 19.740 1.00 87.38 105 VAL A CA 1
ATOM 803 C C . VAL A 1 105 ? -23.020 -14.421 18.479 1.00 87.38 105 VAL A C 1
ATOM 805 O O . VAL A 1 105 ? -23.484 -13.366 18.067 1.00 87.38 105 VAL A O 1
ATOM 808 N N . GLY A 1 106 ? -23.260 -15.592 17.886 1.00 86.88 106 GLY A N 1
ATOM 809 C CA . GLY A 1 106 ? -24.062 -15.738 16.667 1.00 86.88 106 GLY A CA 1
ATOM 810 C C . GLY A 1 106 ? -23.299 -15.471 15.367 1.00 86.88 106 GLY A C 1
ATOM 811 O O . GLY A 1 106 ? -23.778 -15.872 14.311 1.00 86.88 106 GLY A O 1
ATOM 812 N N . ASP A 1 107 ? -22.108 -14.871 15.432 1.00 86.12 107 ASP A N 1
ATOM 813 C CA . ASP A 1 107 ? -21.228 -14.695 14.280 1.00 86.12 107 ASP A CA 1
ATOM 814 C C . ASP A 1 107 ? -20.190 -15.830 14.224 1.00 86.12 107 ASP A C 1
ATOM 816 O O . ASP A 1 107 ? -19.399 -16.027 15.148 1.00 86.12 107 ASP A O 1
ATOM 820 N N . SER A 1 108 ? -20.190 -16.598 13.134 1.00 87.06 108 SER A N 1
ATOM 821 C CA . SER A 1 108 ? -19.246 -17.700 12.920 1.00 87.06 108 SER A CA 1
ATOM 822 C C . SER A 1 108 ? -17.914 -17.270 12.296 1.00 87.06 108 SER A C 1
ATOM 824 O O . SER A 1 108 ? -17.057 -18.122 12.059 1.00 87.06 108 SER A O 1
ATOM 826 N N . HIS A 1 109 ? -17.734 -15.992 11.957 1.00 87.81 109 HIS A N 1
ATOM 827 C CA . HIS A 1 109 ? -16.508 -15.515 11.327 1.00 87.81 109 HIS A CA 1
ATOM 828 C C . HIS A 1 109 ? -15.368 -15.385 12.340 1.00 87.81 109 HIS A C 1
ATOM 830 O O . HIS A 1 109 ? -15.551 -14.980 13.489 1.00 87.81 109 HIS A O 1
ATOM 836 N N . THR A 1 110 ? -14.156 -15.695 11.880 1.00 90.69 110 THR A N 1
ATOM 837 C CA . THR A 1 110 ? -12.939 -15.597 12.689 1.00 90.69 110 THR A CA 1
ATOM 838 C C . THR A 1 110 ? -12.057 -14.427 12.239 1.00 90.69 110 THR A C 1
ATOM 840 O O . THR A 1 110 ? -12.204 -13.937 11.111 1.00 90.69 110 THR A O 1
ATOM 843 N N . PRO A 1 111 ? -11.071 -13.993 13.050 1.00 90.06 111 PRO A N 1
ATOM 844 C CA . PRO A 1 111 ? -10.146 -12.916 12.689 1.00 90.06 111 PRO A CA 1
ATOM 845 C C . PRO A 1 111 ? -9.386 -13.086 11.365 1.00 90.06 111 PRO A C 1
ATOM 847 O O . PRO A 1 111 ? -8.875 -12.091 10.843 1.00 90.06 111 PRO A O 1
ATOM 850 N N . ARG A 1 112 ? -9.306 -14.305 10.806 1.00 89.00 112 ARG A N 1
ATOM 851 C CA . ARG A 1 112 ? -8.658 -14.576 9.508 1.00 89.00 112 ARG A CA 1
ATOM 852 C C . ARG A 1 112 ? -9.621 -14.708 8.328 1.00 89.00 112 ARG A C 1
ATOM 854 O O . ARG A 1 112 ? -9.139 -14.897 7.216 1.00 89.00 112 ARG A O 1
ATOM 861 N N . GLN A 1 113 ? -10.937 -14.597 8.532 1.00 88.19 113 GLN A N 1
ATOM 862 C CA . GLN A 1 113 ? -11.947 -14.813 7.484 1.00 88.19 113 GLN A CA 1
ATOM 863 C C . GLN A 1 113 ? -11.631 -14.057 6.183 1.00 88.19 113 GLN A C 1
ATOM 865 O O . GLN A 1 113 ? -11.781 -14.594 5.089 1.00 88.19 113 GLN A O 1
ATOM 870 N N . TYR A 1 114 ? -11.171 -12.810 6.312 1.00 87.31 114 TYR A N 1
ATOM 871 C CA . TYR A 1 114 ? -10.877 -11.917 5.188 1.00 87.31 114 TYR A CA 1
ATOM 872 C C . TYR A 1 114 ? -9.378 -11.734 4.917 1.00 87.31 114 TYR A C 1
ATOM 874 O O . TYR A 1 114 ? -8.985 -10.902 4.093 1.00 87.31 114 TYR A O 1
ATOM 882 N N . ALA A 1 115 ? -8.520 -12.499 5.598 1.00 90.38 115 ALA A N 1
ATOM 883 C CA . ALA A 1 115 ? -7.089 -12.488 5.339 1.00 90.38 115 ALA A CA 1
ATOM 884 C C . ALA A 1 115 ? -6.802 -13.212 4.019 1.00 90.38 115 ALA A C 1
ATOM 886 O O . ALA A 1 115 ? -7.058 -14.404 3.873 1.00 90.38 115 ALA A O 1
ATOM 887 N N . TRP A 1 116 ? -6.223 -12.494 3.058 1.00 90.38 116 TRP A N 1
ATOM 888 C CA . TRP A 1 116 ? -5.971 -13.003 1.704 1.00 90.38 116 TRP A CA 1
ATOM 889 C C . TRP A 1 116 ? -4.991 -14.191 1.642 1.00 90.38 116 TRP A C 1
ATOM 891 O O . TRP A 1 116 ? -4.920 -14.874 0.625 1.00 90.38 116 TRP A O 1
ATOM 901 N N . ASP A 1 117 ? -4.220 -14.408 2.703 1.00 91.88 117 ASP A N 1
ATOM 902 C CA . ASP A 1 117 ? -3.197 -15.447 2.874 1.00 91.88 117 ASP A CA 1
ATOM 903 C C . ASP A 1 117 ? -3.448 -16.322 4.122 1.00 91.88 117 ASP A C 1
ATOM 905 O O . ASP A 1 117 ? -2.584 -17.109 4.512 1.00 91.88 117 ASP A O 1
ATOM 909 N N . GLY A 1 118 ? -4.589 -16.136 4.796 1.00 91.12 118 GLY A N 1
ATOM 910 C CA . GLY A 1 118 ? -4.924 -16.810 6.051 1.00 91.12 118 GLY A CA 1
ATOM 911 C C . GLY A 1 118 ? -4.075 -16.417 7.270 1.00 91.12 118 GLY A C 1
ATOM 912 O O . GLY A 1 118 ? -4.237 -17.035 8.320 1.00 91.12 118 GLY A O 1
ATOM 913 N N . GLN A 1 119 ? -3.186 -15.421 7.169 1.00 92.69 119 GLN A N 1
ATOM 914 C CA . GLN A 1 119 ? -2.358 -14.951 8.287 1.00 92.69 119 GLN A CA 1
ATOM 915 C C . GLN A 1 119 ? -3.003 -13.793 9.047 1.00 92.69 119 GLN A C 1
ATOM 917 O O . GLN A 1 119 ? -3.739 -12.972 8.478 1.00 92.69 119 GLN A O 1
ATOM 922 N N . SER A 1 120 ? -2.659 -13.688 10.332 1.00 94.88 120 SER A N 1
ATOM 923 C CA . SER A 1 120 ? -3.159 -12.624 11.196 1.00 94.88 120 SER A CA 1
ATOM 924 C C . SER A 1 120 ? -2.654 -11.241 10.771 1.00 94.88 120 SER A C 1
ATOM 926 O O . SER A 1 120 ? -1.613 -11.085 10.126 1.00 94.88 120 SER A O 1
ATOM 928 N N . ILE A 1 121 ? -3.404 -10.201 11.143 1.00 95.12 121 ILE A N 1
ATOM 929 C CA . ILE A 1 121 ? -3.001 -8.812 10.893 1.00 95.12 121 ILE A CA 1
ATOM 930 C C . ILE A 1 121 ? -1.743 -8.479 11.695 1.00 95.12 121 ILE A C 1
ATOM 932 O O . ILE A 1 121 ? -0.831 -7.866 11.147 1.00 95.12 121 ILE A O 1
ATOM 936 N N . ALA A 1 122 ? -1.649 -8.936 12.948 1.00 96.69 122 ALA A N 1
ATOM 937 C CA . ALA A 1 122 ? -0.479 -8.714 13.792 1.00 96.69 122 ALA A CA 1
ATOM 938 C C . ALA A 1 122 ? 0.797 -9.334 13.209 1.00 96.69 122 ALA A C 1
ATOM 940 O O . ALA A 1 122 ? 1.843 -8.686 13.223 1.00 96.69 122 ALA A O 1
ATOM 941 N N . ALA A 1 123 ? 0.709 -10.529 12.612 1.00 95.94 123 ALA A N 1
ATOM 942 C CA . ALA A 1 123 ? 1.849 -11.173 11.962 1.00 95.94 123 ALA A CA 1
ATOM 943 C C . ALA A 1 123 ? 2.431 -10.346 10.806 1.00 95.94 123 ALA A C 1
ATOM 945 O O . ALA A 1 123 ? 3.607 -10.499 10.486 1.00 95.94 123 ALA A O 1
ATOM 946 N N . ARG A 1 124 ? 1.641 -9.460 10.183 1.00 96.25 124 ARG A N 1
ATOM 947 C CA . ARG A 1 124 ? 2.096 -8.500 9.165 1.00 96.25 124 ARG A CA 1
ATOM 948 C C . ARG A 1 124 ? 2.495 -7.158 9.778 1.00 96.25 124 ARG A C 1
ATOM 950 O O . ARG A 1 124 ? 3.604 -6.686 9.534 1.00 96.25 124 ARG A O 1
ATOM 957 N N . TYR A 1 125 ? 1.627 -6.583 10.608 1.00 97.44 125 TYR A N 1
ATOM 958 C CA . TYR A 1 125 ? 1.763 -5.220 11.131 1.00 97.44 125 TYR A CA 1
ATOM 959 C C . TYR A 1 125 ? 2.954 -5.067 12.058 1.00 97.44 125 TYR A C 1
ATOM 961 O O . TYR A 1 125 ? 3.728 -4.123 11.905 1.00 97.44 125 TYR A O 1
ATOM 969 N N . SER A 1 126 ? 3.155 -6.023 12.958 1.00 95.94 126 SER A N 1
ATOM 970 C CA . SER A 1 126 ? 4.189 -5.953 13.989 1.00 95.94 126 SER A CA 1
ATOM 971 C C . SER A 1 126 ? 5.579 -6.368 13.497 1.00 95.94 126 SER A C 1
ATOM 973 O O . SER A 1 126 ? 6.506 -6.480 14.299 1.00 95.94 126 SER A O 1
ATOM 975 N N . GLN A 1 127 ? 5.764 -6.605 12.194 1.00 94.38 127 GLN A N 1
ATOM 976 C CA . GLN A 1 127 ? 7.073 -6.974 11.663 1.00 94.38 127 GLN A CA 1
ATOM 977 C C . GLN A 1 127 ? 8.071 -5.821 11.734 1.00 94.38 127 GLN A C 1
ATOM 979 O O . GLN A 1 127 ? 7.873 -4.747 11.166 1.00 94.38 127 GLN A O 1
ATOM 984 N N . THR A 1 128 ? 9.221 -6.103 12.337 1.00 95.62 128 THR A N 1
ATOM 985 C CA . THR A 1 128 ? 10.356 -5.175 12.418 1.00 95.62 128 THR A CA 1
ATOM 986 C C . THR A 1 128 ? 11.389 -5.397 11.312 1.00 95.62 128 THR A C 1
ATOM 988 O O . THR A 1 128 ? 12.273 -4.562 11.119 1.00 95.62 128 THR A O 1
ATOM 991 N N . GLY A 1 129 ? 11.270 -6.498 10.563 1.00 96.75 129 GLY A N 1
ATOM 992 C CA . GLY A 1 129 ? 12.167 -6.840 9.464 1.00 96.75 129 GLY A CA 1
ATOM 993 C C . GLY A 1 129 ? 12.196 -5.773 8.369 1.00 96.75 129 GLY A C 1
ATOM 994 O O . GLY A 1 129 ? 11.224 -5.052 8.130 1.00 96.75 129 GLY A O 1
ATOM 995 N N . SER A 1 130 ? 13.335 -5.671 7.692 1.00 97.31 130 SER A N 1
ATOM 996 C CA . SER A 1 130 ? 13.540 -4.749 6.580 1.00 97.31 130 SER A CA 1
ATOM 997 C C . SER A 1 130 ? 14.493 -5.349 5.552 1.00 97.31 130 SER A C 1
ATOM 999 O O . SER A 1 130 ? 15.236 -6.287 5.843 1.00 97.31 130 SER A O 1
ATOM 1001 N N . ALA A 1 131 ? 14.479 -4.806 4.338 1.00 97.25 131 ALA A N 1
ATOM 1002 C CA . ALA A 1 131 ? 15.496 -5.090 3.336 1.00 97.25 131 ALA A CA 1
ATOM 1003 C C . ALA A 1 131 ? 15.692 -3.884 2.407 1.00 97.25 131 ALA A C 1
ATOM 1005 O O . ALA A 1 131 ? 14.857 -2.981 2.348 1.00 97.25 131 ALA A O 1
ATOM 1006 N N . SER A 1 132 ? 16.788 -3.872 1.647 1.00 95.62 132 SER A N 1
ATOM 1007 C CA . SER A 1 132 ? 16.996 -2.886 0.578 1.00 95.62 132 SER A CA 1
ATOM 1008 C C . SER A 1 132 ? 15.834 -2.864 -0.429 1.00 95.62 132 SER A C 1
ATOM 1010 O O . SER A 1 132 ? 15.167 -3.864 -0.675 1.00 95.62 132 SER A O 1
ATOM 1012 N N . TRP A 1 133 ? 15.575 -1.746 -1.089 1.00 94.25 133 TRP A N 1
ATOM 1013 C CA . TRP A 1 133 ? 14.482 -1.691 -2.061 1.00 94.25 133 TRP A CA 1
ATOM 1014 C C . TRP A 1 133 ? 14.826 -2.417 -3.376 1.00 94.25 133 TRP A C 1
ATOM 1016 O O . TRP A 1 133 ? 13.956 -3.011 -4.011 1.00 94.25 133 TRP A O 1
ATOM 1026 N N . SER A 1 134 ? 16.102 -2.418 -3.768 1.00 92.56 134 SER A N 1
ATOM 1027 C CA . SER A 1 134 ? 16.632 -3.221 -4.883 1.00 92.56 134 SER A CA 1
ATOM 1028 C C . SER A 1 134 ? 17.449 -4.409 -4.372 1.00 92.56 134 SER A C 1
ATOM 1030 O O . SER A 1 134 ? 17.947 -4.386 -3.247 1.00 92.56 134 SER A O 1
ATOM 1032 N N . ARG A 1 135 ? 17.594 -5.438 -5.214 1.00 93.94 135 ARG A N 1
ATOM 1033 C CA . ARG A 1 135 ? 18.436 -6.623 -4.972 1.00 93.94 135 ARG A CA 1
ATOM 1034 C C . ARG A 1 135 ? 19.853 -6.503 -5.546 1.00 93.94 135 ARG A C 1
ATOM 1036 O O . ARG A 1 135 ? 20.673 -7.387 -5.337 1.00 93.94 135 ARG A O 1
ATOM 1043 N N . TYR A 1 136 ? 20.144 -5.416 -6.260 1.00 93.38 136 TYR A N 1
ATOM 1044 C CA . TYR A 1 136 ? 21.391 -5.230 -7.005 1.00 93.38 136 TYR A CA 1
ATOM 1045 C C . TYR A 1 136 ? 22.088 -3.928 -6.608 1.00 93.38 136 TYR A C 1
ATOM 1047 O O . TYR A 1 136 ? 21.433 -2.889 -6.599 1.00 93.38 136 TYR A O 1
ATOM 1055 N N . SER A 1 137 ? 23.401 -3.974 -6.346 1.00 91.69 137 SER A N 1
ATOM 1056 C CA . SER A 1 137 ? 24.204 -2.850 -5.821 1.00 91.69 137 SER A CA 1
ATOM 1057 C C . SER A 1 137 ? 25.472 -2.512 -6.627 1.00 91.69 137 SER A C 1
ATOM 1059 O O . SER A 1 137 ? 26.379 -1.851 -6.127 1.00 91.69 137 SER A O 1
ATOM 1061 N N . THR A 1 138 ? 25.574 -2.955 -7.884 1.00 86.50 138 THR A N 1
ATOM 1062 C CA . THR A 1 138 ? 26.725 -2.633 -8.745 1.00 86.50 138 THR A CA 1
ATOM 1063 C C . THR A 1 138 ? 26.773 -1.146 -9.127 1.00 86.50 138 THR A C 1
ATOM 1065 O O . THR A 1 138 ? 25.766 -0.443 -9.111 1.00 86.50 138 THR A O 1
ATOM 1068 N N . ALA A 1 139 ? 27.937 -0.661 -9.567 1.00 85.31 139 ALA A N 1
ATOM 1069 C CA . ALA A 1 139 ? 28.123 0.738 -9.968 1.00 85.31 139 ALA A CA 1
ATOM 1070 C C . ALA A 1 139 ? 27.240 1.200 -11.148 1.00 85.31 139 ALA A C 1
ATOM 1072 O O . ALA A 1 139 ? 27.125 2.402 -11.382 1.00 85.31 139 ALA A O 1
ATOM 1073 N N . ASN A 1 140 ? 26.623 0.273 -11.890 1.00 88.19 140 ASN A N 1
ATOM 1074 C CA . ASN A 1 140 ? 25.821 0.560 -13.083 1.00 88.19 140 ASN A CA 1
ATOM 1075 C C . ASN A 1 140 ? 24.312 0.354 -12.877 1.00 88.19 140 ASN A C 1
ATOM 1077 O O . ASN A 1 140 ? 23.531 0.646 -13.782 1.00 88.19 140 ASN A O 1
ATOM 1081 N N . VAL A 1 141 ? 23.884 -0.107 -11.699 1.00 92.19 141 VAL A N 1
ATOM 1082 C CA . VAL A 1 141 ? 22.459 -0.185 -11.347 1.00 92.19 141 VAL A CA 1
ATOM 1083 C C . VAL A 1 141 ? 21.962 1.160 -10.817 1.00 92.19 141 VAL A C 1
ATOM 1085 O O . VAL A 1 141 ? 22.731 2.104 -10.604 1.00 92.19 141 VAL A O 1
ATOM 1088 N N . ASN A 1 142 ? 20.651 1.271 -10.635 1.00 93.12 142 ASN A N 1
ATOM 1089 C CA . ASN A 1 142 ? 20.055 2.434 -9.988 1.00 93.12 142 ASN A CA 1
ATOM 1090 C C . ASN A 1 142 ? 20.306 2.438 -8.463 1.00 93.12 142 ASN A C 1
ATOM 1092 O O . ASN A 1 142 ? 20.610 1.409 -7.866 1.00 93.12 142 ASN A O 1
ATOM 1096 N N . GLY A 1 143 ? 20.165 3.595 -7.817 1.00 93.81 143 GLY A N 1
ATOM 1097 C CA . GLY A 1 143 ? 20.474 3.813 -6.398 1.00 93.81 143 GLY A CA 1
ATOM 1098 C C . GLY A 1 143 ? 19.470 3.219 -5.406 1.00 93.81 143 GLY A C 1
ATOM 1099 O O . GLY A 1 143 ? 19.620 3.387 -4.201 1.00 93.81 143 GLY A O 1
ATOM 1100 N N . LYS A 1 144 ? 18.437 2.492 -5.856 1.00 93.94 144 LYS A N 1
ATOM 1101 C CA . LYS A 1 144 ? 17.392 1.971 -4.952 1.00 93.94 144 LYS A CA 1
ATOM 1102 C C . LYS A 1 144 ? 17.919 0.976 -3.920 1.00 93.94 144 LYS A C 1
ATOM 1104 O O . LYS A 1 144 ? 17.284 0.786 -2.890 1.00 93.94 144 LYS A O 1
ATOM 1109 N N . TRP A 1 145 ? 19.059 0.333 -4.159 1.00 92.88 145 TRP A N 1
ATOM 1110 C CA . TRP A 1 145 ? 19.649 -0.608 -3.200 1.00 92.88 145 TRP A CA 1
ATOM 1111 C C . TRP A 1 145 ? 20.096 0.060 -1.895 1.00 92.88 145 TRP A C 1
ATOM 1113 O O . TRP A 1 145 ? 20.128 -0.603 -0.861 1.00 92.88 145 TRP A O 1
ATOM 1123 N N . GLN A 1 146 ? 20.375 1.366 -1.933 1.00 93.06 146 GLN A N 1
ATOM 1124 C CA . GLN A 1 146 ? 20.757 2.169 -0.768 1.00 93.06 146 GLN A CA 1
ATOM 1125 C C . GLN A 1 146 ? 19.561 2.482 0.146 1.00 93.06 146 GLN A C 1
ATOM 1127 O O . GLN A 1 146 ? 19.738 2.958 1.262 1.00 93.06 146 GLN A O 1
ATOM 1132 N N . ILE A 1 147 ? 18.331 2.249 -0.326 1.00 94.81 147 ILE A N 1
ATOM 1133 C CA . ILE A 1 147 ? 17.109 2.595 0.397 1.00 94.81 147 ILE A CA 1
ATOM 1134 C C . ILE A 1 147 ? 16.585 1.369 1.131 1.00 94.81 147 ILE A C 1
ATOM 1136 O O . ILE A 1 147 ? 16.103 0.428 0.503 1.00 94.81 147 ILE A O 1
ATOM 1140 N N . THR A 1 148 ? 16.624 1.405 2.457 1.00 96.00 148 THR A N 1
ATOM 1141 C CA . THR A 1 148 ? 15.990 0.395 3.313 1.00 96.00 148 THR A CA 1
ATOM 1142 C C . THR A 1 148 ? 14.474 0.570 3.328 1.00 96.00 148 THR A C 1
ATOM 1144 O O . THR A 1 148 ? 13.963 1.685 3.428 1.00 96.00 148 THR A O 1
ATOM 1147 N N . LYS A 1 149 ? 13.743 -0.540 3.236 1.00 96.62 149 LYS A N 1
ATOM 1148 C CA . LYS A 1 149 ? 12.287 -0.602 3.353 1.00 96.62 149 LYS A CA 1
ATOM 1149 C C . LYS A 1 149 ? 11.900 -1.613 4.423 1.00 96.62 149 LYS A C 1
ATOM 1151 O O . LYS A 1 149 ? 12.417 -2.729 4.422 1.00 96.62 149 LYS A O 1
ATOM 1156 N N . ALA A 1 150 ? 10.970 -1.240 5.294 1.00 97.38 150 ALA A N 1
ATOM 1157 C CA . ALA A 1 150 ? 10.397 -2.152 6.274 1.00 97.38 150 ALA A CA 1
ATOM 1158 C C . ALA A 1 150 ? 9.417 -3.126 5.610 1.00 97.38 150 ALA A C 1
ATOM 1160 O O . ALA A 1 150 ? 8.717 -2.750 4.669 1.00 97.38 150 ALA A O 1
ATOM 1161 N N . PHE A 1 151 ? 9.323 -4.344 6.141 1.00 97.69 151 PHE A N 1
ATOM 1162 C CA . PHE A 1 151 ? 8.285 -5.300 5.750 1.00 97.69 151 PHE A CA 1
ATOM 1163 C C . PHE A 1 151 ? 6.890 -4.886 6.234 1.00 97.69 151 PHE A C 1
ATOM 1165 O O . PHE A 1 151 ? 5.896 -5.306 5.652 1.00 97.69 151 PHE A O 1
ATOM 1172 N N . SER A 1 152 ? 6.814 -3.996 7.225 1.00 97.19 152 SER A N 1
ATOM 1173 C CA . SER A 1 152 ? 5.600 -3.284 7.619 1.00 97.19 152 SER A CA 1
ATOM 1174 C C . SER A 1 152 ? 5.851 -1.781 7.551 1.00 97.19 152 SER A C 1
ATOM 1176 O O . SER A 1 152 ? 6.365 -1.182 8.487 1.00 97.19 152 SER A O 1
ATOM 1178 N N . ALA A 1 153 ? 5.535 -1.135 6.428 1.00 94.81 153 ALA A N 1
ATOM 1179 C CA . ALA A 1 153 ? 5.754 0.306 6.300 1.00 94.81 153 ALA A CA 1
ATOM 1180 C C . ALA A 1 153 ? 4.774 1.146 7.135 1.00 94.81 153 ALA A C 1
ATOM 1182 O O . ALA A 1 153 ? 5.019 2.334 7.289 1.00 94.81 153 ALA A O 1
ATOM 1183 N N . HIS A 1 154 ? 3.689 0.553 7.642 1.00 95.56 154 HIS A N 1
ATOM 1184 C CA . HIS A 1 154 ? 2.733 1.212 8.534 1.00 95.56 154 HIS A CA 1
ATOM 1185 C C . HIS A 1 154 ? 2.995 0.898 10.012 1.00 95.56 154 HIS A C 1
ATOM 1187 O O . HIS A 1 154 ? 2.851 1.793 10.833 1.00 95.56 154 HIS A O 1
ATOM 1193 N N . GLY A 1 155 ? 3.425 -0.322 10.358 1.00 95.75 155 GLY A N 1
ATOM 1194 C CA . GLY A 1 155 ? 3.789 -0.689 11.737 1.00 95.75 155 GLY A CA 1
ATOM 1195 C C . GLY A 1 155 ? 5.271 -0.492 12.083 1.00 95.75 155 GLY A C 1
ATOM 1196 O O . GLY A 1 155 ? 5.663 -0.599 13.244 1.00 95.75 155 GLY A O 1
ATOM 1197 N N . ASN A 1 156 ? 6.105 -0.176 11.092 1.00 95.81 156 ASN A N 1
ATOM 1198 C CA . ASN A 1 156 ? 7.506 0.210 11.244 1.00 95.81 156 ASN A CA 1
ATOM 1199 C C . ASN A 1 156 ? 7.859 1.317 10.231 1.00 95.81 156 ASN A C 1
ATOM 1201 O O . ASN A 1 156 ? 8.763 1.191 9.395 1.00 95.81 156 ASN A O 1
ATOM 1205 N N . SER A 1 157 ? 7.111 2.425 10.287 1.00 94.06 157 SER A N 1
ATOM 1206 C CA . SER A 1 157 ? 7.273 3.554 9.358 1.00 94.06 157 SER A CA 1
ATOM 1207 C C . SER A 1 157 ? 8.683 4.143 9.392 1.00 94.06 157 SER A C 1
ATOM 1209 O O . SER A 1 157 ? 9.222 4.535 8.355 1.00 94.06 157 SER A O 1
ATOM 1211 N N . ALA A 1 158 ? 9.314 4.172 10.570 1.00 94.94 158 ALA A N 1
ATOM 1212 C CA . ALA A 1 158 ? 10.656 4.717 10.752 1.00 94.94 158 ALA A CA 1
ATOM 1213 C C . ALA A 1 158 ? 11.718 3.982 9.914 1.00 94.94 158 ALA A C 1
ATOM 1215 O O . ALA A 1 158 ? 12.601 4.628 9.348 1.00 94.94 158 ALA A O 1
ATOM 1216 N N . ALA A 1 159 ? 11.617 2.657 9.759 1.00 95.50 159 ALA A N 1
ATOM 1217 C CA . ALA A 1 159 ? 12.548 1.882 8.935 1.00 95.50 159 ALA A CA 1
ATOM 1218 C C . ALA A 1 159 ? 12.166 1.835 7.441 1.00 95.50 159 ALA A C 1
ATOM 1220 O O . ALA A 1 159 ? 12.901 1.267 6.629 1.00 95.50 159 ALA A O 1
ATOM 1221 N N . SER A 1 160 ? 11.033 2.425 7.045 1.00 95.25 160 SER A N 1
ATOM 1222 C CA . SER A 1 160 ? 10.577 2.452 5.652 1.00 95.25 160 SER A CA 1
ATOM 1223 C C . SER A 1 160 ? 11.003 3.732 4.935 1.00 95.25 160 SER A C 1
ATOM 1225 O O . SER A 1 160 ? 10.208 4.633 4.659 1.00 95.25 160 SER A O 1
ATOM 1227 N N . LEU A 1 161 ? 12.293 3.813 4.607 1.00 94.62 161 LEU A N 1
ATOM 1228 C CA . LEU A 1 161 ? 12.867 4.983 3.948 1.00 94.62 161 LEU A CA 1
ATOM 1229 C C . LEU A 1 161 ? 12.345 5.118 2.521 1.00 94.62 161 LEU A C 1
ATOM 1231 O O . LEU A 1 161 ? 12.035 4.138 1.844 1.00 94.62 161 LEU A O 1
ATOM 1235 N N . GLY A 1 162 ? 12.264 6.329 1.991 1.00 92.31 162 GLY A N 1
ATOM 1236 C CA . GLY A 1 162 ? 11.934 6.508 0.583 1.00 92.31 162 GLY A CA 1
ATOM 1237 C C . GLY A 1 162 ? 12.155 7.918 0.089 1.00 92.31 162 GLY A C 1
ATOM 1238 O O . GLY A 1 162 ? 12.369 8.831 0.870 1.00 92.31 162 GLY A O 1
ATOM 1239 N N . GLY A 1 163 ? 12.073 8.081 -1.223 1.00 90.69 163 GLY A N 1
ATOM 1240 C CA . GLY A 1 163 ? 12.278 9.353 -1.895 1.00 90.69 163 GLY A CA 1
ATOM 1241 C C . GLY A 1 163 ? 12.648 9.124 -3.351 1.00 90.69 163 GLY A C 1
ATOM 1242 O O . GLY A 1 163 ? 12.591 7.992 -3.845 1.00 90.69 163 GLY A O 1
ATOM 1243 N N . TRP A 1 164 ? 12.978 10.208 -4.034 1.00 91.12 164 TRP A N 1
ATOM 1244 C CA . TRP A 1 164 ? 13.540 10.239 -5.381 1.00 91.12 164 TRP A CA 1
ATOM 1245 C C . TRP A 1 164 ? 14.129 11.630 -5.628 1.00 91.12 164 TRP A C 1
ATOM 1247 O O . TRP A 1 164 ? 13.795 12.581 -4.924 1.00 91.12 164 TRP A O 1
ATOM 1257 N N . SER A 1 165 ? 15.011 11.749 -6.618 1.00 87.06 165 SER A N 1
ATOM 1258 C CA . SER A 1 165 ? 15.635 13.021 -6.991 1.00 87.06 165 SER A CA 1
ATOM 1259 C C . SER A 1 165 ? 14.978 13.612 -8.236 1.00 87.06 165 SER A C 1
ATOM 1261 O O . SER A 1 165 ? 14.768 12.914 -9.227 1.00 87.06 165 SER A O 1
ATOM 1263 N N . THR A 1 166 ? 14.689 14.912 -8.230 1.00 80.31 166 THR A N 1
ATOM 1264 C CA . THR A 1 166 ? 14.234 15.631 -9.434 1.00 80.31 166 THR A CA 1
ATOM 1265 C C . THR A 1 166 ? 15.318 15.689 -10.515 1.00 80.31 166 THR A C 1
ATOM 1267 O O . THR A 1 166 ? 14.990 15.770 -11.695 1.00 80.31 166 THR A O 1
ATOM 1270 N N . VAL A 1 167 ? 16.596 15.588 -10.129 1.00 83.00 167 VAL A N 1
ATOM 1271 C CA . VAL A 1 167 ? 17.758 15.683 -11.029 1.00 83.00 167 VAL A CA 1
ATOM 1272 C C . VAL A 1 167 ? 18.197 14.308 -11.538 1.00 83.00 167 VAL A C 1
ATOM 1274 O O . VAL A 1 167 ? 18.387 14.103 -12.737 1.00 83.00 167 VAL A O 1
ATOM 1277 N N . SER A 1 168 ? 18.370 13.340 -10.636 1.00 87.50 168 SER A N 1
ATOM 1278 C CA . SER A 1 168 ? 18.908 12.007 -10.957 1.00 87.50 168 SER A CA 1
ATOM 1279 C C . SER A 1 168 ? 17.853 10.899 -10.965 1.00 87.50 168 SER A C 1
ATOM 1281 O O . SER A 1 168 ? 18.184 9.753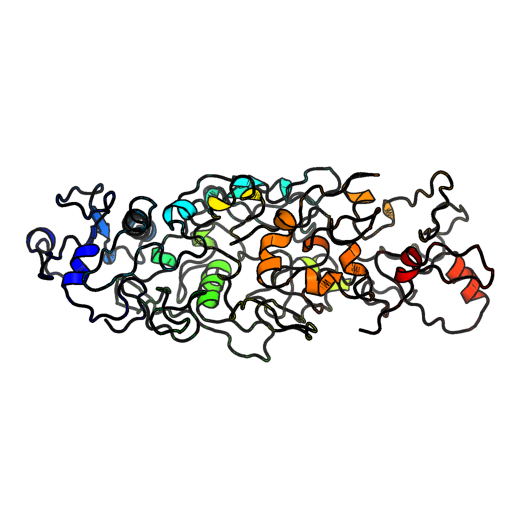 -11.270 1.00 87.50 168 SER A O 1
ATOM 1283 N N . GLY A 1 169 ? 16.591 11.208 -10.655 1.00 89.81 169 GLY A N 1
ATOM 1284 C CA . GLY A 1 169 ? 15.524 10.216 -10.564 1.00 89.81 169 GLY A CA 1
ATOM 1285 C C . GLY A 1 169 ? 15.838 9.158 -9.512 1.00 89.81 169 GLY A C 1
ATOM 1286 O O . GLY A 1 169 ? 15.924 9.455 -8.319 1.00 89.81 169 GLY A O 1
ATOM 1287 N N . TYR A 1 170 ? 16.020 7.922 -9.982 1.00 91.25 170 TYR A N 1
ATOM 1288 C CA . TYR A 1 170 ? 16.479 6.790 -9.178 1.00 91.25 170 TYR A CA 1
ATOM 1289 C C . TYR A 1 170 ? 17.920 6.362 -9.477 1.00 91.25 170 TYR A C 1
ATOM 1291 O O . TYR A 1 170 ? 18.389 5.417 -8.860 1.00 91.25 170 TYR A O 1
ATOM 1299 N N . ASP A 1 171 ? 18.623 6.986 -10.423 1.00 90.38 171 ASP A N 1
ATOM 1300 C CA . ASP A 1 171 ? 19.848 6.408 -11.004 1.00 90.38 171 ASP A CA 1
ATOM 1301 C C . ASP A 1 171 ? 21.096 6.535 -10.128 1.00 90.38 171 ASP A C 1
ATOM 1303 O O . ASP A 1 171 ? 22.082 5.833 -10.361 1.00 90.38 171 ASP A O 1
ATOM 1307 N N . LYS A 1 172 ? 21.058 7.448 -9.157 1.00 86.69 172 LYS A N 1
ATOM 1308 C CA . LYS A 1 172 ? 22.142 7.768 -8.220 1.00 86.69 172 LYS A CA 1
ATOM 1309 C C . LYS A 1 172 ? 21.583 7.849 -6.799 1.00 86.69 172 LYS A C 1
ATOM 1311 O O . LYS A 1 172 ? 20.458 7.406 -6.578 1.00 86.69 172 LYS A O 1
ATOM 1316 N N . ASP A 1 173 ? 22.346 8.448 -5.888 1.00 83.06 173 ASP A N 1
ATOM 1317 C CA . ASP A 1 173 ? 21.944 8.690 -4.507 1.00 83.06 173 ASP A CA 1
ATOM 1318 C C . ASP A 1 173 ? 20.538 9.296 -4.443 1.00 83.06 173 ASP A C 1
ATOM 1320 O O . ASP A 1 173 ? 20.235 10.336 -5.041 1.00 83.06 173 ASP A O 1
ATOM 1324 N N . ILE A 1 174 ? 19.659 8.573 -3.754 1.00 89.06 174 ILE A N 1
ATOM 1325 C CA . ILE A 1 174 ? 18.266 8.947 -3.548 1.00 89.06 174 ILE A CA 1
ATOM 1326 C C . ILE A 1 174 ? 18.193 9.678 -2.214 1.00 89.06 174 ILE A C 1
ATOM 1328 O O . ILE A 1 174 ? 18.429 9.090 -1.161 1.00 89.06 174 ILE A O 1
ATOM 1332 N N . THR A 1 175 ? 17.817 10.954 -2.249 1.00 87.25 175 THR A N 1
ATOM 1333 C CA . THR A 1 175 ? 17.507 11.690 -1.024 1.00 87.25 175 THR A CA 1
ATOM 1334 C C . THR A 1 175 ? 16.286 11.068 -0.359 1.00 87.25 175 THR A C 1
ATOM 1336 O O . THR A 1 175 ? 15.205 11.004 -0.949 1.00 87.25 175 THR A O 1
ATOM 1339 N N . THR A 1 176 ? 16.458 10.616 0.879 1.00 90.00 176 THR A N 1
ATOM 1340 C CA . THR A 1 176 ? 15.358 10.133 1.709 1.00 90.00 176 THR A CA 1
ATOM 1341 C C . THR A 1 176 ? 14.481 11.313 2.120 1.00 90.00 176 THR A C 1
ATOM 1343 O O . THR A 1 176 ? 14.925 12.209 2.829 1.00 90.00 176 THR A O 1
ATOM 1346 N N . THR A 1 177 ? 13.229 11.312 1.670 1.00 89.56 177 THR A N 1
ATOM 1347 C CA . THR A 1 177 ? 12.215 12.334 1.965 1.00 89.56 177 THR A CA 1
ATOM 1348 C C . THR A 1 177 ? 11.121 11.841 2.907 1.00 89.56 177 THR A C 1
ATOM 1350 O O . THR A 1 177 ? 10.204 12.600 3.195 1.00 89.56 177 THR A O 1
ATOM 1353 N N . ARG A 1 178 ? 11.181 10.581 3.354 1.00 91.75 178 ARG A N 1
ATOM 1354 C CA . ARG A 1 178 ? 10.245 9.950 4.301 1.00 91.75 178 ARG A CA 1
ATOM 1355 C C . ARG A 1 178 ? 10.910 8.798 5.048 1.00 91.75 178 ARG A C 1
ATOM 1357 O O . ARG A 1 178 ? 11.877 8.230 4.535 1.00 91.75 178 ARG A O 1
ATOM 1364 N N . GLY A 1 179 ? 10.351 8.418 6.193 1.00 91.62 179 GLY A N 1
ATOM 1365 C CA . GLY A 1 179 ? 10.966 7.460 7.114 1.00 91.62 179 GLY A CA 1
ATOM 1366 C C . GLY A 1 179 ? 11.774 8.168 8.208 1.00 91.62 179 GLY A C 1
ATOM 1367 O O . GLY A 1 179 ? 11.692 9.386 8.379 1.00 91.62 179 GLY A O 1
ATOM 1368 N N . GLY A 1 180 ? 12.558 7.407 8.968 1.00 92.88 180 GLY A N 1
ATOM 1369 C CA . GLY A 1 180 ? 13.395 7.917 10.055 1.00 92.88 180 GLY A CA 1
ATOM 1370 C C . GLY A 1 180 ? 12.621 8.327 11.312 1.00 92.88 180 GLY A C 1
ATOM 1371 O O . GLY A 1 180 ? 11.425 8.078 11.446 1.00 92.88 180 GLY A O 1
ATOM 1372 N N . SER A 1 181 ? 13.315 8.986 12.243 1.00 92.62 181 SER A N 1
ATOM 1373 C CA . SER A 1 181 ? 12.820 9.299 13.597 1.00 92.62 181 SER A CA 1
ATOM 1374 C C . SER A 1 181 ? 11.598 10.222 13.652 1.00 92.62 181 SER A C 1
ATOM 1376 O O . SER A 1 181 ? 10.923 10.282 14.673 1.00 92.62 181 SER A O 1
ATOM 1378 N N . LYS A 1 182 ? 11.303 10.945 12.566 1.00 91.31 182 LYS A N 1
ATOM 1379 C CA . LYS A 1 182 ? 10.114 11.806 12.454 1.00 91.31 182 LYS A CA 1
ATOM 1380 C C . LYS A 1 182 ? 8.863 11.048 12.005 1.00 91.31 182 LYS A C 1
ATOM 1382 O O . LYS A 1 182 ? 7.774 11.616 12.033 1.00 91.31 182 LYS A O 1
ATOM 1387 N N . SER A 1 183 ? 9.015 9.808 11.546 1.00 93.19 183 SER A N 1
ATOM 1388 C CA . SER A 1 183 ? 7.890 8.983 11.119 1.00 93.19 183 SER A CA 1
ATOM 1389 C C . SER A 1 183 ? 7.200 8.344 12.313 1.00 93.19 183 SER A C 1
ATOM 1391 O O . SER A 1 183 ? 7.844 7.858 13.238 1.00 93.19 183 SER A O 1
ATOM 1393 N N . ARG A 1 184 ? 5.876 8.311 12.248 1.00 93.00 184 ARG A N 1
ATOM 1394 C CA . ARG A 1 184 ? 4.989 7.610 13.166 1.00 93.00 184 ARG A CA 1
ATOM 1395 C C . ARG A 1 184 ? 4.364 6.431 12.437 1.00 93.00 184 ARG A C 1
ATOM 1397 O O . ARG A 1 184 ? 4.203 6.454 11.213 1.00 93.00 184 ARG A O 1
ATOM 1404 N N . ASN A 1 185 ? 4.000 5.413 13.196 1.00 94.44 185 ASN A N 1
ATOM 1405 C CA . ASN A 1 185 ? 3.203 4.325 12.663 1.00 94.44 185 ASN A CA 1
ATOM 1406 C C . ASN A 1 185 ? 1.811 4.830 12.247 1.00 94.44 185 ASN A C 1
ATOM 1408 O O . ASN A 1 185 ? 1.341 5.878 12.715 1.00 94.44 185 ASN A O 1
ATOM 1412 N N . VAL A 1 186 ? 1.217 4.119 11.290 1.00 94.38 186 VAL A N 1
ATOM 1413 C CA . VAL A 1 186 ? -0.187 4.275 10.902 1.00 94.38 186 VAL A CA 1
ATOM 1414 C C . VAL A 1 186 ? -0.963 3.268 11.723 1.00 94.38 186 VAL A C 1
ATOM 1416 O O . VAL A 1 186 ? -0.829 2.066 11.515 1.00 94.38 186 VAL A O 1
ATOM 1419 N N . GLU A 1 187 ? -1.748 3.760 12.663 1.00 93.38 187 GLU A N 1
ATOM 1420 C CA . GLU A 1 187 ? -2.454 2.925 13.623 1.00 93.38 187 GLU A CA 1
ATOM 1421 C C . GLU A 1 187 ? -3.744 2.358 13.023 1.00 93.38 187 GLU A C 1
ATOM 1423 O O . GLU A 1 187 ? -4.297 2.908 12.068 1.00 93.38 187 GLU A O 1
ATOM 1428 N N . CYS A 1 188 ? -4.276 1.272 13.595 1.00 92.06 188 CYS A N 1
ATOM 1429 C CA . CYS A 1 188 ? -5.488 0.635 13.066 1.00 92.06 188 CYS A CA 1
ATOM 1430 C C . CYS A 1 188 ? -6.638 1.648 12.949 1.00 92.06 188 CYS A C 1
ATOM 1432 O O . CYS A 1 188 ? -7.309 1.724 11.922 1.00 92.06 188 CYS A O 1
ATOM 1434 N N . PHE A 1 189 ? -6.809 2.490 13.969 1.00 88.88 189 PHE A N 1
ATOM 1435 C CA . PHE A 1 189 ? -7.878 3.484 14.025 1.00 88.88 189 PHE A CA 1
ATOM 1436 C C . PHE A 1 189 ? -7.668 4.696 13.096 1.00 88.88 189 PHE A C 1
ATOM 1438 O O . PHE A 1 189 ? -8.587 5.501 12.937 1.00 88.88 189 PHE A O 1
ATOM 1445 N N . ASP A 1 190 ? -6.509 4.823 12.439 1.00 89.38 190 ASP A N 1
ATOM 1446 C CA . ASP A 1 190 ? -6.296 5.824 11.383 1.00 89.38 190 ASP A CA 1
ATOM 1447 C C . ASP A 1 190 ? -7.038 5.438 10.096 1.00 89.38 190 ASP A C 1
ATOM 1449 O O . ASP A 1 190 ? -7.479 6.305 9.340 1.00 89.38 190 ASP A O 1
ATOM 1453 N N . CYS A 1 191 ? -7.201 4.134 9.855 1.00 89.50 191 CYS A N 1
ATOM 1454 C CA . CYS A 1 191 ? -7.882 3.597 8.678 1.00 89.50 191 CYS A CA 1
ATOM 1455 C C . CYS A 1 191 ? -9.246 2.979 8.990 1.00 89.50 191 CYS A C 1
ATOM 1457 O O . CYS A 1 191 ? -10.053 2.836 8.072 1.00 89.50 191 CYS A O 1
ATOM 1459 N N . HIS A 1 192 ? -9.501 2.651 10.259 1.00 88.75 192 HIS A N 1
ATOM 1460 C CA . HIS A 1 192 ? -10.670 1.907 10.702 1.00 88.75 192 HIS A CA 1
ATOM 1461 C C . HIS A 1 192 ? -11.531 2.666 11.733 1.00 88.75 192 HIS A C 1
ATOM 1463 O O . HIS A 1 192 ? -11.023 3.363 12.607 1.00 88.75 192 HIS A O 1
ATOM 1469 N N . ASN A 1 193 ? -12.856 2.508 11.649 1.00 83.94 193 ASN A N 1
ATOM 1470 C CA . ASN A 1 193 ? -13.846 2.887 12.662 1.00 83.94 193 ASN A CA 1
ATOM 1471 C C . ASN A 1 193 ? -14.246 1.709 13.568 1.00 83.94 193 ASN A C 1
ATOM 1473 O O . ASN A 1 193 ? -14.689 0.678 13.087 1.00 83.94 193 ASN A O 1
ATOM 1477 N N . SER A 1 194 ? -14.290 1.874 14.885 1.00 77.94 194 SER A N 1
ATOM 1478 C CA . SER A 1 194 ? -14.613 0.758 15.795 1.00 77.94 194 SER A CA 1
ATOM 1479 C C . SER A 1 194 ? -16.003 0.125 15.586 1.00 77.94 194 SER A C 1
ATOM 1481 O O . SER A 1 194 ? -16.207 -1.030 15.939 1.00 77.94 194 SER A O 1
ATOM 1483 N N . HIS A 1 195 ? -16.956 0.848 14.983 1.00 80.38 195 HIS A N 1
ATOM 1484 C CA . HIS A 1 195 ? -18.342 0.396 14.779 1.00 80.38 195 HIS A CA 1
ATOM 1485 C C . HIS A 1 195 ? -18.776 0.363 13.301 1.00 80.38 195 HIS A C 1
ATOM 1487 O O . HIS A 1 195 ? -19.969 0.400 12.992 1.00 80.38 195 HIS A O 1
ATOM 1493 N N . GLY A 1 196 ? -17.812 0.297 12.378 1.00 79.31 196 GLY A N 1
ATOM 1494 C CA . GLY A 1 196 ? -18.068 0.332 10.936 1.00 79.31 196 GLY A CA 1
ATOM 1495 C C . GLY A 1 196 ? -18.260 1.745 10.374 1.00 79.31 196 GLY A C 1
ATOM 1496 O O . GLY A 1 196 ? -18.043 2.750 11.052 1.00 79.31 196 GLY A O 1
ATOM 1497 N N . SER A 1 197 ? -18.634 1.818 9.098 1.00 81.81 197 SER A N 1
ATOM 1498 C CA . SER A 1 197 ? -18.813 3.073 8.357 1.00 81.81 197 SER A CA 1
ATOM 1499 C C . SER A 1 197 ? -20.068 3.022 7.485 1.00 81.81 197 SER A C 1
ATOM 1501 O O . SER A 1 197 ? -20.494 1.945 7.065 1.00 81.81 197 SER A O 1
ATOM 1503 N N . GLY A 1 198 ? -20.670 4.187 7.249 1.00 84.12 198 GLY A N 1
ATOM 1504 C CA . GLY A 1 198 ? -21.714 4.434 6.259 1.00 84.12 198 GLY A CA 1
ATOM 1505 C C . GLY A 1 198 ? -21.179 4.784 4.865 1.00 84.12 198 GLY A C 1
ATOM 1506 O O . GLY A 1 198 ? -21.975 5.104 3.984 1.00 84.12 198 GLY A O 1
ATOM 1507 N N . THR A 1 199 ? -19.861 4.717 4.638 1.00 88.50 199 THR A N 1
ATOM 1508 C CA . THR A 1 199 ? -19.253 4.929 3.316 1.00 88.50 199 THR A CA 1
ATOM 1509 C C . THR A 1 199 ? -19.854 3.954 2.304 1.00 88.50 199 THR A C 1
ATOM 1511 O O . THR A 1 199 ? -19.844 2.739 2.505 1.00 88.50 199 THR A O 1
ATOM 1514 N N . THR A 1 200 ? -20.367 4.491 1.199 1.00 86.81 200 THR A N 1
ATOM 1515 C CA . THR A 1 200 ? -20.993 3.714 0.122 1.00 86.81 200 THR A CA 1
ATOM 1516 C C . THR A 1 200 ? -20.000 3.421 -1.006 1.00 86.81 200 THR A C 1
ATOM 1518 O O . THR A 1 200 ? -18.983 4.095 -1.139 1.00 86.81 200 THR A O 1
ATOM 1521 N N . GLY A 1 201 ? -20.283 2.416 -1.840 1.00 88.81 201 GLY A N 1
ATOM 1522 C CA . GLY A 1 201 ? -19.414 2.010 -2.953 1.00 88.81 201 GLY A CA 1
ATOM 1523 C C . GLY A 1 201 ? -18.450 0.875 -2.594 1.00 88.81 201 GLY A C 1
ATOM 1524 O O . GLY A 1 201 ? -18.671 0.141 -1.635 1.00 88.81 201 GLY A O 1
ATOM 1525 N N . ILE A 1 202 ? -17.398 0.696 -3.400 1.00 91.19 202 ILE A N 1
ATOM 1526 C CA . ILE A 1 202 ? -16.405 -0.369 -3.191 1.00 91.19 202 ILE A CA 1
ATOM 1527 C C . ILE A 1 202 ? -15.337 0.107 -2.198 1.00 91.19 202 ILE A C 1
ATOM 1529 O O . ILE A 1 202 ? -14.532 0.994 -2.472 1.00 91.19 202 ILE A O 1
ATOM 1533 N N . THR A 1 203 ? -15.304 -0.502 -1.029 1.00 90.25 203 THR A N 1
ATOM 1534 C CA . THR A 1 203 ? -14.460 -0.086 0.096 1.00 90.25 203 THR A CA 1
ATOM 1535 C C . THR A 1 203 ? -13.456 -1.172 0.483 1.00 90.25 203 THR A C 1
ATOM 1537 O O . THR A 1 203 ? -12.400 -0.870 1.034 1.00 90.25 203 THR A O 1
ATOM 1540 N N . SER A 1 204 ? -13.703 -2.428 0.107 1.00 89.31 204 SER A N 1
ATOM 1541 C CA . SER A 1 204 ? -12.839 -3.567 0.420 1.00 89.31 204 SER A CA 1
ATOM 1542 C C . SER A 1 204 ? -12.430 -4.363 -0.828 1.00 89.31 204 SER A C 1
ATOM 1544 O O . SER A 1 204 ? -13.083 -4.332 -1.869 1.00 89.31 204 SER A O 1
ATOM 1546 N N . SER A 1 205 ? -11.297 -5.073 -0.743 1.00 89.38 205 SER A N 1
ATOM 1547 C CA . SER A 1 205 ? -10.805 -5.952 -1.824 1.00 89.38 205 SER A CA 1
ATOM 1548 C C . SER A 1 205 ? -11.348 -7.383 -1.744 1.00 89.38 205 SER A C 1
ATOM 1550 O O . SER A 1 205 ? -11.021 -8.208 -2.594 1.00 89.38 205 SER A O 1
ATOM 1552 N N . TYR A 1 206 ? -12.171 -7.676 -0.741 1.00 88.38 206 TYR A N 1
ATOM 1553 C CA . TYR A 1 206 ? -12.800 -8.970 -0.502 1.00 88.38 206 TYR A CA 1
ATOM 1554 C C . TYR A 1 206 ? -14.318 -8.808 -0.504 1.00 88.38 206 TYR A C 1
ATOM 1556 O O . TYR A 1 206 ? -14.822 -7.714 -0.271 1.00 88.38 206 TYR A O 1
ATOM 1564 N N . LEU A 1 207 ? -15.038 -9.894 -0.775 1.00 86.50 207 LEU A N 1
ATOM 1565 C CA . LEU A 1 207 ? -16.487 -9.899 -0.615 1.00 86.50 207 LEU A CA 1
ATOM 1566 C C . LEU A 1 207 ? -16.822 -9.953 0.872 1.00 86.50 207 LEU A C 1
ATOM 1568 O O . LEU A 1 207 ? -16.279 -10.789 1.595 1.00 86.50 207 LEU A O 1
ATOM 1572 N N . THR A 1 208 ? -17.705 -9.071 1.317 1.00 81.62 208 THR A N 1
ATOM 1573 C CA . THR A 1 208 ? -18.289 -9.153 2.654 1.00 81.62 208 THR A CA 1
ATOM 1574 C C . THR A 1 208 ? -19.461 -10.130 2.668 1.00 81.62 208 THR A C 1
ATOM 1576 O O . THR A 1 208 ? -19.888 -10.627 1.623 1.00 81.62 208 THR A O 1
ATOM 1579 N N . PHE A 1 209 ? -20.021 -10.385 3.852 1.00 79.62 209 PHE A N 1
ATOM 1580 C CA . PHE A 1 209 ? -21.206 -11.229 4.024 1.00 79.62 209 PHE A CA 1
ATOM 1581 C C . PHE A 1 209 ? -22.376 -10.861 3.088 1.00 79.62 209 PHE A C 1
ATOM 1583 O O . PHE A 1 209 ? -23.087 -11.743 2.614 1.00 79.62 209 PHE A O 1
ATOM 1590 N N . GLY A 1 210 ? -22.546 -9.575 2.753 1.00 76.94 210 GLY A N 1
ATOM 1591 C CA . GLY A 1 210 ? -23.579 -9.101 1.822 1.00 76.94 210 GLY A CA 1
ATOM 1592 C C . GLY A 1 210 ? -23.360 -9.499 0.356 1.00 76.94 210 GLY A C 1
ATOM 1593 O O . GLY A 1 210 ? -24.154 -9.118 -0.499 1.00 76.94 210 GLY A O 1
ATOM 1594 N N . SER A 1 211 ? -22.300 -10.259 0.049 1.00 83.69 211 SER A N 1
ATOM 1595 C CA . SER A 1 211 ? -21.864 -10.587 -1.317 1.00 83.69 211 SER A CA 1
ATOM 1596 C C . SER A 1 211 ? -21.547 -9.351 -2.167 1.00 83.69 211 SER A C 1
ATOM 1598 O O . SER A 1 211 ? -21.647 -9.371 -3.394 1.00 83.69 211 SER A O 1
ATOM 1600 N N . ASP A 1 212 ? -21.118 -8.278 -1.513 1.00 86.19 212 ASP A N 1
ATOM 1601 C CA . ASP A 1 212 ? -20.649 -7.048 -2.133 1.00 86.19 212 ASP A CA 1
ATOM 1602 C C . ASP A 1 212 ? -19.242 -6.689 -1.622 1.00 86.19 212 ASP A C 1
ATOM 1604 O O . ASP A 1 212 ? -18.656 -7.390 -0.799 1.00 86.19 212 ASP A O 1
ATOM 1608 N N . TYR A 1 213 ? -18.682 -5.596 -2.139 1.00 88.50 213 TYR A N 1
ATOM 1609 C CA . TYR A 1 213 ? -17.382 -5.070 -1.715 1.00 88.50 213 TYR A CA 1
ATOM 1610 C C . TYR A 1 213 ? -17.517 -3.812 -0.841 1.00 88.50 213 TYR A C 1
ATOM 1612 O O . TYR A 1 213 ? -16.568 -3.025 -0.755 1.00 88.50 213 TYR A O 1
ATOM 1620 N N . ASN A 1 214 ? -18.695 -3.568 -0.253 1.00 83.19 214 ASN A N 1
ATOM 1621 C CA . ASN A 1 214 ? -18.890 -2.451 0.671 1.00 83.19 214 ASN A CA 1
ATOM 1622 C C . ASN A 1 214 ? -18.413 -2.837 2.086 1.00 83.19 214 ASN A C 1
ATOM 1624 O O . ASN A 1 214 ? -17.975 -3.958 2.323 1.00 83.19 214 ASN A O 1
ATOM 1628 N N . GLY A 1 215 ? -18.409 -1.900 3.035 1.00 75.12 215 GLY A N 1
ATOM 1629 C CA . GLY A 1 215 ? -17.936 -2.161 4.395 1.00 75.12 215 GLY A CA 1
ATOM 1630 C C . GLY A 1 215 ? -16.414 -2.278 4.509 1.00 75.12 215 GLY A C 1
ATOM 1631 O O . GLY A 1 215 ? -15.674 -1.502 3.904 1.00 75.12 215 GLY A O 1
ATOM 1632 N N . GLY A 1 216 ? -15.929 -3.203 5.339 1.00 70.94 216 GLY A N 1
ATOM 1633 C CA . GLY A 1 216 ? -14.503 -3.287 5.652 1.00 70.94 216 GLY A CA 1
ATOM 1634 C C . GLY A 1 216 ? -14.019 -2.040 6.383 1.00 70.94 216 GLY A C 1
ATOM 1635 O O . GLY A 1 216 ? -13.035 -1.446 5.976 1.00 70.94 216 GLY A O 1
ATOM 1636 N N . ILE A 1 217 ? -14.760 -1.633 7.419 1.00 65.50 217 ILE A N 1
ATOM 1637 C CA . ILE A 1 217 ? -14.387 -0.631 8.419 1.00 65.50 217 ILE A CA 1
ATOM 1638 C C . ILE A 1 217 ? -13.490 0.482 7.846 1.00 65.50 217 ILE A C 1
ATOM 1640 O O . ILE A 1 217 ? -12.330 0.596 8.205 1.00 65.50 217 ILE A O 1
ATOM 1644 N N . LEU A 1 218 ? -13.973 1.276 6.898 1.00 83.94 218 LEU A N 1
ATOM 1645 C CA . LEU A 1 218 ? -13.196 2.422 6.426 1.00 83.94 218 LEU A CA 1
ATOM 1646 C C . LEU A 1 218 ? -13.375 3.602 7.372 1.00 83.94 218 LEU A C 1
ATOM 1648 O O . LEU A 1 218 ? -14.432 3.760 7.983 1.00 83.94 218 LEU A O 1
ATOM 1652 N N . LYS A 1 219 ? -12.326 4.410 7.525 1.00 88.31 219 LYS A N 1
ATOM 1653 C CA . LYS A 1 219 ? -12.369 5.587 8.384 1.00 88.31 219 LYS A CA 1
ATOM 1654 C C . LYS A 1 219 ? -13.439 6.543 7.886 1.00 88.31 219 LYS A C 1
ATOM 1656 O O . LYS A 1 219 ? -13.393 6.972 6.742 1.00 88.31 219 LYS A O 1
ATOM 1661 N N . GLU A 1 220 ? -14.344 6.919 8.773 1.00 89.00 220 GLU A N 1
ATOM 1662 C CA . GLU A 1 220 ? -15.342 7.957 8.544 1.00 89.00 220 GLU A CA 1
ATOM 1663 C C . GLU A 1 220 ? -15.592 8.659 9.873 1.00 89.00 220 GLU A C 1
ATOM 1665 O O . GLU A 1 220 ? -15.778 8.003 10.900 1.00 89.00 220 GLU A O 1
ATOM 1670 N N . THR A 1 221 ? -15.583 9.984 9.872 1.00 88.31 221 THR A N 1
ATOM 1671 C CA . THR A 1 221 ? -15.770 10.783 11.082 1.00 88.31 221 THR A CA 1
ATOM 1672 C C . THR A 1 221 ? -16.942 11.730 10.912 1.00 88.31 221 THR A C 1
ATOM 1674 O O . THR A 1 221 ? -17.279 12.150 9.806 1.00 88.31 221 THR A O 1
ATOM 1677 N N . MET A 1 222 ? -17.548 12.102 12.033 1.00 87.62 222 MET A N 1
ATOM 1678 C CA . MET A 1 222 ? -18.570 13.136 12.092 1.00 87.62 222 MET A CA 1
ATOM 1679 C C . MET A 1 222 ? -18.142 14.165 13.127 1.00 87.62 222 MET A C 1
ATOM 1681 O O . MET A 1 222 ? -17.803 13.801 14.255 1.00 87.62 222 MET A O 1
ATOM 1685 N N . ALA A 1 223 ? -18.155 15.440 12.744 1.00 88.56 223 ALA A N 1
ATOM 1686 C CA . ALA A 1 223 ? -17.823 16.531 13.647 1.00 88.56 223 ALA A CA 1
ATOM 1687 C C . ALA A 1 223 ? -18.704 16.479 14.909 1.00 88.56 223 ALA A C 1
ATOM 1689 O O . ALA A 1 223 ? -19.924 16.331 14.827 1.00 88.56 223 ALA A O 1
ATOM 1690 N N . GLY A 1 224 ? -18.075 16.581 16.079 1.00 84.12 224 GLY A N 1
ATOM 1691 C CA . GLY A 1 224 ? -18.733 16.521 17.384 1.00 84.12 224 GLY A CA 1
ATOM 1692 C C . GLY A 1 224 ? -19.003 15.111 17.924 1.00 84.12 224 GLY A C 1
ATOM 1693 O O . GLY A 1 224 ? -19.422 14.992 19.076 1.00 84.12 224 GLY A O 1
ATOM 1694 N N . LEU A 1 225 ? -18.742 14.046 17.154 1.00 82.31 225 LEU A N 1
ATOM 1695 C CA . LEU A 1 225 ? -18.825 12.659 17.625 1.00 82.31 225 LEU A CA 1
ATOM 1696 C C . LEU A 1 225 ? -17.429 12.077 17.844 1.00 82.31 225 LEU A C 1
ATOM 1698 O O . LEU A 1 225 ? -16.532 12.282 17.033 1.00 82.31 225 LEU A O 1
ATOM 1702 N N . GLY A 1 226 ? -17.233 11.346 18.945 1.00 78.00 226 GLY A N 1
ATOM 1703 C CA . GLY A 1 226 ? -15.955 10.685 19.236 1.00 78.00 226 GLY A CA 1
ATOM 1704 C C . GLY A 1 226 ? -14.759 11.640 19.335 1.00 78.00 226 GLY A C 1
ATOM 1705 O O . GLY A 1 226 ? -13.628 11.199 19.169 1.00 78.00 226 GLY A O 1
ATOM 1706 N N . GLY A 1 227 ? -15.003 12.931 19.597 1.00 79.50 227 GLY A N 1
ATOM 1707 C CA . GLY A 1 227 ? -13.965 13.959 19.739 1.00 79.50 227 GLY A CA 1
ATOM 1708 C C . GLY A 1 227 ? -13.481 14.550 18.413 1.00 79.50 227 GLY A C 1
ATOM 1709 O O . GLY A 1 227 ? -12.623 15.428 18.410 1.00 79.50 227 GLY A O 1
ATOM 1710 N N . TYR A 1 228 ? -14.042 14.119 17.279 1.00 85.00 228 TYR A N 1
ATOM 1711 C CA . TYR A 1 228 ? -13.649 14.633 15.972 1.00 85.00 228 TYR A CA 1
ATOM 1712 C C . TYR A 1 228 ? -14.102 16.076 15.762 1.00 85.00 228 TYR A C 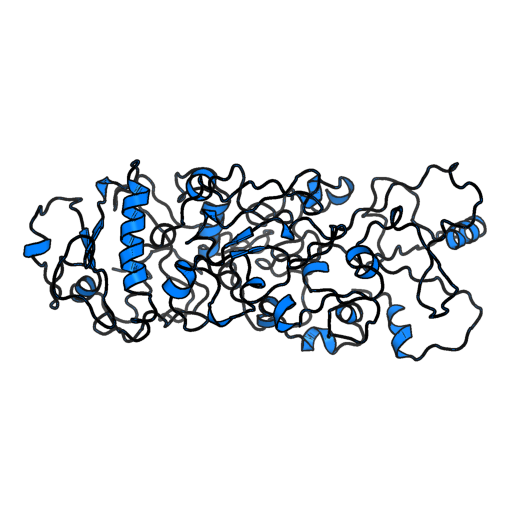1
ATOM 1714 O O . TYR A 1 228 ? -15.272 16.413 15.927 1.00 85.00 228 TYR A O 1
ATOM 1722 N N . GLN A 1 229 ? -13.172 16.925 15.326 1.00 84.75 229 GLN A N 1
ATOM 1723 C CA . GLN A 1 229 ? -13.459 18.316 14.963 1.00 84.75 229 GLN A CA 1
ATOM 1724 C C . GLN A 1 229 ? -14.087 18.447 13.571 1.00 84.75 229 GLN A C 1
ATOM 1726 O O . GLN A 1 229 ? -14.815 19.400 13.309 1.00 84.75 229 GLN A O 1
ATOM 1731 N N . TYR A 1 230 ? -13.822 17.485 12.686 1.00 87.81 230 TYR A N 1
ATOM 1732 C CA . TYR A 1 230 ? -14.247 17.517 11.292 1.00 87.81 230 TYR A CA 1
ATOM 1733 C C . TYR A 1 230 ? -14.997 16.243 10.920 1.00 87.81 230 TYR A C 1
ATOM 1735 O O . TYR A 1 230 ? -14.676 15.146 11.389 1.00 87.81 230 TYR A O 1
ATOM 1743 N N . SER A 1 231 ? -15.982 16.399 10.039 1.00 90.31 231 SER A N 1
ATOM 1744 C CA . SER A 1 231 ? -16.582 15.272 9.337 1.00 90.31 231 SER A CA 1
ATOM 1745 C C . SER A 1 231 ? -15.696 14.876 8.161 1.00 90.31 231 SER A C 1
ATOM 1747 O O . SER A 1 231 ? -15.228 15.743 7.421 1.00 90.31 231 SER A O 1
ATOM 1749 N N . TYR A 1 232 ? -15.499 13.577 7.983 1.00 91.31 232 TYR A N 1
ATOM 1750 C CA . TYR A 1 232 ? -14.721 13.000 6.898 1.00 91.31 232 TYR A CA 1
ATOM 1751 C C . TYR A 1 232 ? -15.411 11.746 6.386 1.00 91.31 232 TYR A C 1
ATOM 1753 O O . TYR A 1 232 ? -15.740 10.858 7.169 1.00 91.31 232 TYR A O 1
ATOM 1761 N N . THR A 1 233 ? -15.521 11.639 5.068 1.00 91.38 233 THR A N 1
ATOM 1762 C CA . THR A 1 233 ? -15.892 10.407 4.379 1.00 91.38 233 THR A CA 1
ATOM 1763 C C . THR A 1 233 ? -14.941 10.247 3.192 1.00 91.38 233 THR A C 1
ATOM 1765 O O . THR A 1 233 ? -14.789 11.201 2.419 1.00 91.38 233 THR A O 1
ATOM 1768 N N . PRO A 1 234 ? -14.292 9.083 3.015 1.00 91.06 234 PRO A N 1
ATOM 1769 C CA . PRO A 1 234 ? -13.449 8.827 1.859 1.00 91.06 234 PRO A CA 1
ATOM 1770 C C . PRO A 1 234 ? -14.250 9.004 0.570 1.00 91.06 234 PRO A C 1
ATOM 1772 O O . PRO A 1 234 ? -15.369 8.506 0.440 1.00 91.06 234 PRO A O 1
ATOM 1775 N N . SER A 1 235 ? -13.670 9.712 -0.394 1.00 89.44 235 SER A N 1
ATOM 1776 C CA . SER A 1 235 ? -14.326 9.991 -1.671 1.00 89.44 235 SER A CA 1
ATOM 1777 C C . SER A 1 235 ? -13.839 9.056 -2.774 1.00 89.44 235 SER A C 1
ATOM 1779 O O . SER A 1 235 ? -12.714 8.556 -2.758 1.00 89.44 235 SER A O 1
ATOM 1781 N N . SER A 1 236 ? -14.703 8.818 -3.753 1.00 91.25 236 SER A N 1
ATOM 1782 C CA . SER A 1 236 ? -14.371 8.135 -5.002 1.00 91.25 236 SER A CA 1
ATOM 1783 C C . SER A 1 236 ? -14.146 9.129 -6.135 1.00 91.25 236 SER A C 1
ATOM 1785 O O . SER A 1 236 ? -14.769 10.188 -6.159 1.00 91.25 236 SER A O 1
ATOM 1787 N N . ASN A 1 237 ? -13.393 8.720 -7.151 1.00 90.50 237 ASN A N 1
ATOM 1788 C CA . ASN A 1 237 ? -13.500 9.284 -8.492 1.00 90.50 237 ASN A CA 1
ATOM 1789 C C . ASN A 1 237 ? -14.073 8.204 -9.412 1.00 90.50 237 ASN A C 1
ATOM 1791 O O . ASN A 1 237 ? -13.343 7.317 -9.832 1.00 90.50 237 ASN A O 1
ATOM 1795 N N . LEU A 1 238 ? -15.373 8.218 -9.695 1.00 81.94 238 LEU A N 1
ATOM 1796 C CA . LEU A 1 238 ? -15.996 7.150 -10.494 1.00 81.94 238 LEU A CA 1
ATOM 1797 C C . LEU A 1 238 ? -16.084 7.474 -11.982 1.00 81.94 238 LEU A C 1
ATOM 1799 O O . LEU A 1 238 ? -16.575 6.642 -12.750 1.00 81.94 238 LEU A O 1
ATOM 1803 N N . ASP A 1 239 ? -15.621 8.653 -12.399 1.00 80.50 239 ASP A N 1
ATOM 1804 C CA . ASP A 1 239 ? -15.673 9.027 -13.801 1.00 80.50 239 ASP A CA 1
ATOM 1805 C C . ASP A 1 239 ? -14.731 8.127 -14.616 1.00 80.50 239 ASP A C 1
ATOM 1807 O O . ASP A 1 239 ? -13.506 8.165 -14.505 1.00 80.50 239 ASP A O 1
ATOM 1811 N N . LYS A 1 240 ? -15.326 7.278 -15.455 1.00 73.38 240 LYS A N 1
ATOM 1812 C CA . LYS A 1 240 ? -14.598 6.340 -16.317 1.00 73.38 240 LYS A CA 1
ATOM 1813 C C . LYS A 1 240 ? -13.877 7.053 -17.466 1.00 73.38 240 LYS A C 1
ATOM 1815 O O . LYS A 1 240 ? -12.983 6.464 -18.082 1.00 73.38 240 LYS A O 1
ATOM 1820 N N . HIS A 1 241 ? -14.260 8.292 -17.767 1.00 73.31 241 HIS A N 1
ATOM 1821 C CA . HIS A 1 241 ? -13.606 9.139 -18.757 1.00 73.31 241 HIS A CA 1
ATOM 1822 C C . HIS A 1 241 ? -12.331 9.773 -18.194 1.00 73.31 241 HIS A C 1
ATOM 1824 O O . HIS A 1 241 ? -11.358 9.933 -18.940 1.00 73.31 241 HIS A O 1
ATOM 1830 N N . GLU A 1 242 ? -12.272 9.994 -16.880 1.00 79.38 242 GLU A N 1
ATOM 1831 C CA . GLU A 1 242 ? -11.084 10.487 -16.185 1.00 79.38 242 GLU A CA 1
ATOM 1832 C C . GLU A 1 242 ? -9.904 9.518 -16.270 1.00 79.38 242 GLU A C 1
ATOM 1834 O O . GLU A 1 242 ? -10.034 8.316 -16.524 1.00 79.38 242 GLU A O 1
ATOM 1839 N N . ALA A 1 243 ? -8.696 10.051 -16.106 1.00 75.81 243 ALA A N 1
ATOM 1840 C CA . ALA A 1 243 ? -7.459 9.275 -16.199 1.00 75.81 243 ALA A CA 1
ATOM 1841 C C . ALA A 1 243 ? -7.288 8.265 -15.047 1.00 75.81 243 ALA A C 1
ATOM 1843 O O . ALA A 1 243 ? -6.604 7.251 -15.223 1.00 75.81 243 ALA A O 1
ATOM 1844 N N . ASN A 1 244 ? -7.939 8.512 -13.905 1.00 85.62 244 ASN A N 1
ATOM 1845 C CA . ASN A 1 244 ? -7.876 7.652 -12.730 1.00 85.62 244 ASN A CA 1
ATOM 1846 C C . ASN A 1 244 ? -9.239 7.473 -12.040 1.00 85.62 244 ASN A C 1
ATOM 1848 O O . ASN A 1 244 ? -9.522 8.192 -11.077 1.00 85.62 244 ASN A O 1
ATOM 1852 N N . PRO A 1 245 ? -10.066 6.512 -12.481 1.00 89.62 245 PRO A N 1
ATOM 1853 C CA . PRO A 1 245 ? -11.238 6.125 -11.725 1.00 89.62 245 PRO A CA 1
ATOM 1854 C C . PRO A 1 245 ? -10.831 5.266 -10.518 1.00 89.62 245 PRO A C 1
ATOM 1856 O O . PRO A 1 245 ? -10.146 4.260 -10.672 1.00 89.62 245 PRO A O 1
ATOM 1859 N N . TYR A 1 246 ? -11.254 5.637 -9.314 1.00 93.00 246 TYR A N 1
ATOM 1860 C CA . TYR A 1 246 ? -10.988 4.911 -8.075 1.00 93.00 246 TYR A CA 1
ATOM 1861 C C . TYR A 1 246 ? -12.188 4.938 -7.130 1.00 93.00 246 TYR A C 1
ATOM 1863 O O . TYR A 1 246 ? -13.001 5.861 -7.138 1.00 93.00 246 TYR A O 1
ATOM 1871 N N . ASN A 1 247 ? -12.275 3.919 -6.283 1.00 93.75 247 ASN A N 1
ATOM 1872 C CA . ASN A 1 247 ? -13.330 3.788 -5.288 1.00 93.75 247 ASN A CA 1
ATOM 1873 C C . ASN A 1 247 ? -12.885 4.322 -3.910 1.00 93.75 247 ASN A C 1
ATOM 1875 O O . ASN A 1 247 ? -11.684 4.527 -3.698 1.00 93.75 247 ASN A O 1
ATOM 1879 N N . PRO A 1 248 ? -13.809 4.540 -2.953 1.00 92.69 248 PRO A N 1
ATOM 1880 C CA . PRO A 1 248 ? -13.505 5.218 -1.688 1.00 92.69 248 PRO A CA 1
ATOM 1881 C C . PRO A 1 248 ? -12.381 4.578 -0.867 1.00 92.69 248 PRO A C 1
ATOM 1883 O O . PRO A 1 248 ? -11.620 5.290 -0.215 1.00 92.69 248 PRO A O 1
ATOM 1886 N N . GLY A 1 249 ? -12.199 3.254 -0.956 1.00 91.62 249 GLY A N 1
ATOM 1887 C CA . GLY A 1 249 ? -11.078 2.584 -0.291 1.00 91.62 249 GLY A CA 1
ATOM 1888 C C . GLY A 1 249 ? -9.698 3.064 -0.764 1.00 91.62 249 GLY A C 1
ATOM 1889 O O . GLY A 1 249 ? -8.782 3.184 0.044 1.00 91.62 249 GLY A O 1
ATOM 1890 N N . ALA A 1 250 ? -9.539 3.402 -2.049 1.00 93.62 250 ALA A N 1
ATOM 1891 C CA . ALA A 1 250 ? -8.327 4.062 -2.544 1.00 93.62 250 ALA A CA 1
ATOM 1892 C C . ALA A 1 250 ? -8.296 5.559 -2.202 1.00 93.62 250 ALA A C 1
ATOM 1894 O O . ALA A 1 250 ? -7.215 6.103 -1.980 1.00 93.62 250 ALA A O 1
ATOM 1895 N N . GLY A 1 251 ? -9.464 6.208 -2.126 1.00 93.31 251 GLY A N 1
ATOM 1896 C CA . GLY A 1 251 ? -9.603 7.602 -1.698 1.00 93.31 251 GLY A CA 1
ATOM 1897 C C . GLY A 1 251 ? -8.928 7.867 -0.355 1.00 93.31 251 GLY A C 1
ATOM 1898 O O . GLY A 1 251 ? -8.084 8.755 -0.276 1.00 93.31 251 GLY A O 1
ATOM 1899 N N . LEU A 1 252 ? -9.184 7.019 0.649 1.00 92.94 252 LEU A N 1
ATOM 1900 C CA . LEU A 1 252 ? -8.521 7.107 1.957 1.00 92.94 252 LEU A CA 1
ATOM 1901 C C . LEU A 1 252 ? -6.989 7.033 1.846 1.00 92.94 252 LEU A C 1
ATOM 1903 O O . LEU A 1 252 ? -6.277 7.818 2.476 1.00 92.94 252 LEU A O 1
ATOM 1907 N N . CYS A 1 253 ? -6.467 6.106 1.035 1.00 94.00 253 CYS A N 1
ATOM 1908 C CA . CYS A 1 253 ? -5.024 5.985 0.826 1.00 94.00 253 CYS A CA 1
ATOM 1909 C C . CYS A 1 253 ? -4.446 7.270 0.222 1.00 94.00 253 CYS A C 1
ATOM 1911 O O . CYS A 1 253 ? -3.433 7.768 0.711 1.00 94.00 253 CYS A O 1
ATOM 1913 N N . PHE A 1 254 ? -5.092 7.820 -0.812 1.00 94.31 254 PHE A N 1
ATOM 1914 C CA . PHE A 1 254 ? -4.669 9.075 -1.431 1.00 94.31 254 PHE A CA 1
ATOM 1915 C C . PHE A 1 254 ? -4.750 10.252 -0.460 1.00 94.31 254 PHE A C 1
ATOM 1917 O O . PHE A 1 254 ? -3.832 11.066 -0.429 1.00 94.31 254 PHE A O 1
ATOM 1924 N N . ASP A 1 255 ? -5.797 10.332 0.359 1.00 93.88 255 ASP A N 1
ATOM 1925 C CA . ASP A 1 255 ? -5.956 11.402 1.341 1.00 93.88 255 ASP A CA 1
ATOM 1926 C C . ASP A 1 255 ? -4.796 11.400 2.348 1.00 93.88 255 ASP A C 1
ATOM 1928 O O . ASP A 1 255 ? -4.206 12.450 2.590 1.00 93.88 255 ASP A O 1
ATOM 1932 N N . CYS A 1 256 ? -4.389 10.233 2.857 1.00 93.19 256 CYS A N 1
ATOM 1933 C CA . CYS A 1 256 ? -3.251 10.129 3.777 1.00 93.19 256 CYS A CA 1
ATOM 1934 C C . CYS A 1 256 ? -1.894 10.356 3.081 1.00 93.19 256 CYS A C 1
ATOM 1936 O O . CYS A 1 256 ? -1.009 11.035 3.609 1.00 93.19 256 CYS A O 1
ATOM 1938 N N . HIS A 1 257 ? -1.716 9.799 1.879 1.00 94.25 257 HIS A N 1
ATOM 1939 C CA . HIS A 1 257 ? -0.441 9.849 1.162 1.00 94.25 257 HIS A CA 1
ATOM 1940 C C . HIS A 1 257 ? -0.170 11.203 0.505 1.00 94.25 257 HIS A C 1
ATOM 1942 O O . HIS A 1 257 ? 0.991 11.597 0.391 1.00 94.25 257 HIS A O 1
ATOM 1948 N N . GLU A 1 258 ? -1.200 11.910 0.048 1.00 94.12 258 GLU A N 1
ATOM 1949 C CA . GLU A 1 258 ? -1.047 13.103 -0.789 1.00 94.12 258 GLU A CA 1
ATOM 1950 C C . GLU A 1 258 ? -1.496 14.400 -0.112 1.00 94.12 258 GLU A C 1
ATOM 1952 O O . GLU A 1 258 ? -1.109 15.476 -0.568 1.00 94.12 258 GLU A O 1
ATOM 1957 N N . THR A 1 259 ? -2.212 14.335 1.016 1.00 93.44 259 THR A N 1
ATOM 1958 C CA . THR A 1 259 ? -2.521 15.530 1.818 1.00 93.44 259 THR A CA 1
ATOM 1959 C C . THR A 1 259 ? -1.397 15.816 2.805 1.00 93.44 259 THR A C 1
ATOM 1961 O O . THR A 1 259 ? -0.952 14.936 3.535 1.00 93.44 259 THR A O 1
ATOM 1964 N N . ALA A 1 260 ? -0.928 17.063 2.866 1.00 92.44 260 ALA A N 1
ATOM 1965 C CA . ALA A 1 260 ? 0.206 17.431 3.714 1.00 92.44 260 ALA A CA 1
ATOM 1966 C C . ALA A 1 260 ? -0.104 17.373 5.216 1.00 92.44 260 ALA A C 1
ATOM 1968 O O . ALA A 1 260 ? 0.688 16.842 5.995 1.00 92.44 260 ALA A O 1
ATOM 1969 N N . LYS A 1 261 ? -1.237 17.942 5.628 1.00 86.19 261 LYS A N 1
ATOM 1970 C CA . LYS A 1 261 ? -1.643 18.103 7.030 1.00 86.19 261 LYS A CA 1
ATOM 1971 C C . LYS A 1 261 ? -3.081 17.606 7.221 1.00 86.19 261 LYS A C 1
ATOM 1973 O O . LYS A 1 261 ? -3.838 17.655 6.255 1.00 86.19 261 LYS A O 1
ATOM 1978 N N . PRO A 1 262 ? -3.450 17.158 8.434 1.00 80.00 262 PRO A N 1
ATOM 1979 C CA . PRO A 1 262 ? -4.835 16.810 8.745 1.00 80.00 262 PRO A CA 1
ATOM 1980 C C . PRO A 1 262 ? -5.769 18.024 8.610 1.00 80.00 262 PRO A C 1
ATOM 1982 O O . PRO A 1 262 ? -5.323 19.172 8.681 1.00 80.00 262 PRO A O 1
ATOM 1985 N N . GLY A 1 263 ? -7.062 17.754 8.442 1.00 79.38 263 GLY A N 1
ATOM 1986 C CA . GLY A 1 263 ? -8.122 18.756 8.327 1.00 79.38 263 GLY A CA 1
ATOM 1987 C C . GLY A 1 263 ? -9.474 18.068 8.167 1.00 79.38 263 GLY A C 1
ATOM 1988 O O . GLY A 1 263 ? -9.836 17.227 8.984 1.00 79.38 263 GLY A O 1
ATOM 1989 N N . SER A 1 264 ? -10.186 18.358 7.075 1.00 74.62 264 SER A N 1
ATOM 1990 C CA . SER A 1 264 ? -11.355 17.565 6.662 1.00 74.62 264 SER A CA 1
ATOM 1991 C C . SER A 1 264 ? -11.000 16.140 6.226 1.00 74.62 264 SER A C 1
ATOM 1993 O O . SER A 1 264 ? -11.894 15.321 6.072 1.00 74.62 264 SER A O 1
ATOM 1995 N N . THR A 1 265 ? -9.717 15.838 6.024 1.00 75.06 265 THR A N 1
ATOM 1996 C CA . THR A 1 265 ? -9.187 14.492 5.786 1.00 75.06 265 THR A CA 1
ATOM 1997 C C . THR A 1 265 ? -8.403 13.991 7.006 1.00 75.06 265 THR A C 1
ATOM 1999 O O . THR A 1 265 ? -7.928 14.817 7.798 1.00 75.06 265 THR A O 1
ATOM 2002 N N . PRO A 1 266 ? -8.182 12.665 7.137 1.00 72.38 266 PRO A N 1
ATOM 2003 C CA . PRO A 1 266 ? -7.315 12.084 8.158 1.00 72.38 266 PRO A CA 1
ATOM 2004 C C . PRO A 1 266 ? -5.875 12.605 8.080 1.00 72.38 266 PRO A C 1
ATOM 2006 O O . PRO A 1 266 ? -5.520 13.439 7.243 1.00 72.38 266 PRO A O 1
ATOM 2009 N N . TRP A 1 267 ? -5.023 12.085 8.964 1.00 83.31 267 TRP A N 1
ATOM 2010 C CA . TRP A 1 267 ? -3.614 12.453 9.061 1.00 83.31 267 TRP A CA 1
ATOM 2011 C C . TRP A 1 267 ? -2.900 12.535 7.712 1.00 83.31 267 TRP A C 1
ATOM 2013 O O . TRP A 1 267 ? -2.934 11.597 6.917 1.00 83.31 267 TRP A O 1
ATOM 2023 N N . GLY A 1 268 ? -2.187 13.640 7.507 1.00 89.75 268 GLY A N 1
ATOM 2024 C CA . GLY A 1 268 ? -1.415 13.873 6.295 1.00 89.75 268 GLY A CA 1
ATOM 2025 C C . GLY A 1 268 ? 0.012 13.331 6.357 1.00 89.75 268 GLY A C 1
ATOM 2026 O O . GLY A 1 268 ? 0.547 12.991 7.422 1.00 89.75 268 GLY A O 1
ATOM 2027 N N . TYR A 1 269 ? 0.675 13.326 5.203 1.00 93.44 269 TYR A N 1
ATOM 2028 C CA . TYR A 1 269 ? 2.009 12.759 5.049 1.00 93.44 269 TYR A CA 1
ATOM 2029 C C . TYR A 1 269 ? 3.082 13.450 5.903 1.00 93.44 269 TYR A C 1
ATOM 2031 O O . TYR A 1 269 ? 4.034 12.787 6.324 1.00 93.44 269 TYR A O 1
ATOM 2039 N N . LYS A 1 270 ? 2.939 14.753 6.208 1.00 92.75 270 LYS A N 1
ATOM 2040 C CA . LYS A 1 270 ? 3.904 15.471 7.061 1.00 92.75 270 LYS A CA 1
ATOM 2041 C C . LYS A 1 270 ? 3.829 14.987 8.502 1.00 92.75 270 LYS A C 1
ATOM 2043 O O . LYS A 1 270 ? 4.854 14.783 9.143 1.00 92.75 270 LYS A O 1
ATOM 2048 N N . THR A 1 271 ? 2.610 14.809 9.008 1.00 88.56 271 THR A N 1
ATOM 2049 C CA . THR A 1 271 ? 2.351 14.442 10.407 1.00 88.56 271 THR A CA 1
ATOM 2050 C C . THR A 1 271 ? 2.534 12.953 10.677 1.00 88.56 271 THR A C 1
ATOM 2052 O O . THR A 1 271 ? 2.837 12.576 11.805 1.00 88.56 271 THR A O 1
ATOM 2055 N N . THR A 1 272 ? 2.369 12.114 9.650 1.00 90.88 272 THR A N 1
ATOM 2056 C CA . THR A 1 272 ? 2.487 10.656 9.773 1.00 90.88 272 THR A CA 1
ATOM 2057 C C . THR A 1 272 ? 3.863 10.152 9.358 1.00 90.88 272 THR A C 1
ATOM 2059 O O . THR A 1 272 ? 4.514 9.466 10.133 1.00 90.88 272 THR A O 1
ATOM 2062 N N . PHE A 1 273 ? 4.360 10.513 8.176 1.00 91.81 273 PHE A N 1
ATOM 2063 C CA . PHE A 1 273 ? 5.597 9.936 7.627 1.00 91.81 273 PHE A CA 1
ATOM 2064 C C . PHE A 1 273 ? 6.813 10.861 7.759 1.00 91.81 273 PHE A C 1
ATOM 2066 O O . PHE A 1 273 ? 7.861 10.590 7.168 1.00 91.81 273 PHE A O 1
ATOM 2073 N N . GLY A 1 274 ? 6.662 11.991 8.465 1.00 88.31 274 GLY A N 1
ATOM 2074 C CA . GLY A 1 274 ? 7.693 13.027 8.563 1.00 88.31 274 GLY A CA 1
ATOM 2075 C C . GLY A 1 274 ? 8.140 13.557 7.198 1.00 88.31 274 GLY A C 1
ATOM 2076 O O . GLY A 1 274 ? 9.276 14.009 7.065 1.00 88.31 274 GLY A O 1
ATOM 2077 N N . ALA A 1 275 ? 7.290 13.422 6.176 1.00 92.50 275 ALA A N 1
ATOM 2078 C CA . ALA A 1 275 ? 7.674 13.646 4.794 1.00 92.50 275 ALA A CA 1
ATOM 2079 C C . ALA A 1 275 ? 7.442 15.094 4.372 1.00 92.50 275 ALA A C 1
ATOM 2081 O O . ALA A 1 275 ? 6.463 15.706 4.779 1.00 92.50 275 ALA A O 1
ATOM 2082 N N . GLU A 1 276 ? 8.296 15.646 3.511 1.00 88.38 276 GLU A N 1
ATOM 2083 C CA . GLU A 1 276 ? 8.114 17.025 3.022 1.00 88.38 276 GLU A CA 1
ATOM 2084 C C . GLU A 1 276 ? 7.249 17.121 1.762 1.00 88.38 276 GLU A C 1
ATOM 2086 O O . GLU A 1 276 ? 6.728 18.188 1.429 1.00 88.38 276 GLU A O 1
ATOM 2091 N N . GLN A 1 277 ? 7.040 15.992 1.092 1.00 89.69 277 GLN A N 1
ATOM 2092 C CA . GLN A 1 277 ? 6.275 15.859 -0.143 1.00 89.69 277 GLN A CA 1
ATOM 2093 C C . GLN A 1 277 ? 5.347 14.646 -0.054 1.00 89.69 277 GLN A C 1
ATOM 2095 O O . GLN A 1 277 ? 5.576 13.748 0.759 1.00 89.69 277 GLN A O 1
ATOM 2100 N N . ALA A 1 278 ? 4.339 14.612 -0.927 1.00 92.88 278 ALA A N 1
ATOM 2101 C CA . ALA A 1 278 ? 3.410 13.497 -1.047 1.00 92.88 278 ALA A CA 1
ATOM 2102 C C . ALA A 1 278 ? 4.128 12.140 -1.178 1.00 92.88 278 ALA A C 1
ATOM 2104 O O . ALA A 1 278 ? 5.156 12.003 -1.854 1.00 92.88 278 ALA A O 1
ATOM 2105 N N . ILE A 1 279 ? 3.554 11.109 -0.559 1.00 93.56 279 ILE A N 1
ATOM 2106 C CA . ILE A 1 279 ? 4.039 9.730 -0.615 1.00 93.56 279 ILE A CA 1
ATOM 2107 C C . ILE A 1 279 ? 3.605 9.076 -1.928 1.00 93.56 279 ILE A C 1
ATOM 2109 O O . ILE A 1 279 ? 2.691 8.255 -1.976 1.00 93.56 279 ILE A O 1
ATOM 2113 N N . MET A 1 280 ? 4.319 9.419 -2.996 1.00 91.25 280 MET A N 1
ATOM 2114 C CA . MET A 1 280 ? 4.118 8.880 -4.343 1.00 91.25 280 MET A CA 1
ATOM 2115 C C . MET A 1 280 ? 5.427 8.409 -4.988 1.00 91.25 280 MET A C 1
ATOM 2117 O O . MET A 1 280 ? 6.535 8.758 -4.553 1.00 91.25 280 MET A O 1
ATOM 2121 N N . GLY A 1 281 ? 5.315 7.563 -6.015 1.00 90.00 281 GLY A N 1
ATOM 2122 C CA . GLY A 1 281 ? 6.447 7.103 -6.810 1.00 90.00 281 GLY A CA 1
ATOM 2123 C C . GLY A 1 281 ? 6.951 8.163 -7.792 1.00 90.00 281 GLY A C 1
ATOM 2124 O O . GLY A 1 281 ? 6.222 9.038 -8.238 1.00 90.00 281 GLY A O 1
ATOM 2125 N N . TYR A 1 282 ? 8.213 8.044 -8.201 1.00 89.44 282 TYR A N 1
ATOM 2126 C CA . TYR A 1 282 ? 8.866 8.948 -9.162 1.00 89.44 282 TYR A CA 1
ATOM 2127 C C . TYR A 1 282 ? 8.186 9.006 -10.538 1.00 89.44 282 TYR A C 1
ATOM 2129 O O . TYR A 1 282 ? 8.299 9.992 -11.273 1.00 89.44 282 TYR A O 1
ATOM 2137 N N . LYS A 1 283 ? 7.532 7.907 -10.922 1.00 88.12 283 LYS A N 1
ATOM 2138 C CA . LYS A 1 283 ? 6.809 7.803 -12.189 1.00 88.12 283 LYS A CA 1
ATOM 2139 C C . LYS A 1 283 ? 5.303 8.005 -12.032 1.00 88.12 283 LYS A C 1
ATOM 2141 O O . LYS A 1 283 ? 4.613 8.025 -13.045 1.00 88.12 283 LYS A O 1
ATOM 2146 N N . ASP A 1 284 ? 4.837 8.206 -10.806 1.00 90.31 284 ASP A N 1
ATOM 2147 C CA . ASP A 1 284 ? 3.434 8.441 -10.515 1.00 90.31 284 ASP A CA 1
ATOM 2148 C C . ASP A 1 284 ? 3.120 9.937 -10.610 1.00 90.31 284 ASP A C 1
ATOM 2150 O O . ASP A 1 284 ? 4.001 10.802 -10.598 1.00 90.31 284 ASP A O 1
ATOM 2154 N N . THR A 1 285 ? 1.834 10.222 -10.713 1.00 89.06 285 THR A N 1
ATOM 2155 C CA . THR A 1 285 ? 1.235 11.554 -10.649 1.00 89.06 285 THR A CA 1
ATOM 2156 C C . THR A 1 285 ? 0.256 11.575 -9.481 1.00 89.06 285 THR A C 1
ATOM 2158 O O . THR A 1 285 ? -0.154 10.512 -9.005 1.00 89.06 285 THR A O 1
ATOM 2161 N N . SER A 1 286 ? -0.127 12.770 -9.026 1.00 90.88 286 SER A N 1
ATOM 2162 C CA . SER A 1 286 ? -1.121 12.915 -7.957 1.00 90.88 286 SER A CA 1
ATOM 2163 C C . SER A 1 286 ? -2.408 12.185 -8.298 1.00 90.88 286 SER A C 1
ATOM 2165 O O . SER A 1 286 ? -2.946 12.347 -9.399 1.00 90.88 286 SER A O 1
ATOM 2167 N N . ARG A 1 287 ? -2.840 11.324 -7.371 1.00 91.06 287 ARG A N 1
ATOM 2168 C CA . ARG A 1 287 ? -3.982 10.418 -7.498 1.00 91.06 287 ARG A CA 1
ATOM 2169 C C . ARG A 1 287 ? -4.023 9.749 -8.861 1.00 91.06 287 ARG A C 1
ATOM 2171 O O . ARG A 1 287 ? -5.077 9.685 -9.477 1.00 91.06 287 ARG A O 1
ATOM 2178 N N . PHE A 1 288 ? -2.862 9.379 -9.393 1.00 90.88 288 PHE A N 1
ATOM 2179 C CA . PHE A 1 288 ? -2.660 8.826 -10.730 1.00 90.88 288 PHE A CA 1
ATOM 2180 C C . PHE A 1 288 ? -3.369 9.552 -11.892 1.00 90.88 288 PHE A C 1
ATOM 2182 O O . PHE A 1 288 ? -3.584 8.943 -12.940 1.00 90.88 288 PHE A O 1
ATOM 2189 N N . ASN A 1 289 ? -3.722 10.829 -11.735 1.00 88.38 289 ASN A N 1
ATOM 2190 C CA . ASN A 1 289 ? -4.393 11.616 -12.763 1.00 88.38 289 ASN A CA 1
ATOM 2191 C C . ASN A 1 289 ? -3.377 12.171 -13.782 1.00 88.38 289 ASN A C 1
ATOM 2193 O O . ASN A 1 289 ? -2.165 12.004 -13.636 1.00 88.38 289 ASN A O 1
ATOM 2197 N N . SER A 1 290 ? -3.844 12.834 -14.834 1.00 86.62 290 SER A N 1
ATOM 2198 C CA . SER A 1 290 ? -2.968 13.566 -15.747 1.00 86.62 290 SER A CA 1
ATOM 2199 C C . SER A 1 290 ? -2.192 14.646 -14.990 1.00 86.62 290 SER A C 1
ATOM 2201 O O . SER A 1 290 ? -2.736 15.352 -14.145 1.00 86.62 290 SER A O 1
ATOM 2203 N N . GLY A 1 291 ? -0.901 14.770 -15.278 1.00 85.75 291 GLY A N 1
ATOM 2204 C CA . GLY A 1 291 ? -0.025 15.700 -14.581 1.00 85.75 291 GLY A CA 1
ATOM 2205 C C . GLY A 1 291 ? 1.451 15.459 -14.859 1.00 85.75 291 GLY A C 1
ATOM 2206 O O . GLY A 1 291 ? 1.837 14.617 -15.672 1.00 85.75 291 GLY A O 1
ATOM 2207 N N . ILE A 1 292 ? 2.294 16.226 -14.173 1.00 82.06 292 ILE A N 1
ATOM 2208 C CA . ILE A 1 292 ? 3.749 16.124 -14.282 1.00 82.06 292 ILE A CA 1
ATOM 2209 C C . ILE A 1 292 ? 4.248 15.110 -13.250 1.00 82.06 292 ILE A C 1
ATOM 2211 O O . ILE A 1 292 ? 3.999 15.251 -12.056 1.00 82.06 292 ILE A O 1
ATOM 2215 N N . LYS A 1 293 ? 4.986 14.102 -13.713 1.00 84.88 293 LYS A N 1
ATOM 2216 C CA . LYS A 1 293 ? 5.705 13.133 -12.871 1.00 84.88 293 LYS A CA 1
ATOM 2217 C C . LYS A 1 293 ? 7.186 13.481 -12.790 1.00 84.88 293 LYS A C 1
ATOM 2219 O O . LYS A 1 293 ? 7.732 14.104 -13.705 1.00 84.88 293 LYS A O 1
ATOM 2224 N N . GLY A 1 294 ? 7.878 12.996 -11.760 1.00 83.19 294 GLY A N 1
ATOM 2225 C CA . GLY A 1 294 ? 9.321 13.220 -11.603 1.00 83.19 294 GLY A CA 1
ATOM 2226 C C . GLY A 1 294 ? 10.127 12.808 -12.845 1.00 83.19 294 GLY A C 1
ATOM 2227 O O . GLY A 1 294 ? 11.019 13.534 -13.283 1.00 83.19 294 GLY A O 1
ATOM 2228 N N . SER A 1 295 ? 9.758 11.689 -13.480 1.00 80.44 295 SER A N 1
ATOM 2229 C CA . SER A 1 295 ? 10.398 11.218 -14.727 1.00 80.44 295 SER A CA 1
ATOM 2230 C C . SER A 1 295 ? 10.181 12.105 -15.955 1.00 80.44 295 SER A C 1
ATOM 2232 O O . SER A 1 295 ? 11.021 12.110 -16.856 1.00 80.44 295 SER A O 1
ATOM 2234 N N . THR A 1 296 ? 9.087 12.869 -16.011 1.00 74.81 296 THR A N 1
ATOM 2235 C CA . THR A 1 296 ? 8.869 13.855 -17.080 1.00 74.81 296 THR A CA 1
ATOM 2236 C C . THR A 1 296 ? 9.602 15.156 -16.806 1.00 74.81 296 THR A C 1
ATOM 2238 O O . THR A 1 296 ? 10.036 15.791 -17.754 1.00 74.81 296 THR A O 1
ATOM 2241 N N . SER A 1 297 ? 9.791 15.537 -15.539 1.00 74.31 297 SER A N 1
ATOM 2242 C CA . SER A 1 297 ? 10.543 16.747 -15.180 1.00 74.31 297 SER A CA 1
ATOM 2243 C C . SER A 1 297 ? 12.041 16.618 -15.455 1.00 74.31 297 SER A C 1
ATOM 2245 O O . SER A 1 297 ? 12.695 17.609 -15.753 1.00 74.31 297 SER A O 1
ATOM 2247 N N . ARG A 1 298 ? 12.584 15.398 -15.366 1.00 76.56 298 ARG A N 1
ATOM 2248 C CA . ARG A 1 298 ? 14.017 15.134 -15.562 1.00 76.56 298 ARG A CA 1
ATOM 2249 C C . ARG A 1 298 ? 14.468 15.217 -17.023 1.00 76.56 298 ARG A C 1
ATOM 2251 O O . ARG A 1 298 ? 15.619 15.548 -17.286 1.00 76.56 298 ARG A O 1
ATOM 2258 N N . PHE A 1 299 ? 13.586 14.890 -17.966 1.00 72.25 299 PHE A N 1
ATOM 2259 C CA . PHE A 1 299 ? 13.905 14.875 -19.393 1.00 72.25 299 PHE A CA 1
ATOM 2260 C C . PHE A 1 299 ? 12.904 15.728 -20.160 1.00 72.25 299 PHE A C 1
ATOM 2262 O O . PHE A 1 299 ? 11.760 15.312 -20.351 1.00 72.25 299 PHE A O 1
ATOM 2269 N N . THR A 1 300 ? 13.354 16.880 -20.651 1.00 60.72 300 THR A N 1
ATOM 2270 C CA . THR A 1 300 ? 12.488 17.888 -21.271 1.00 60.72 300 THR A CA 1
ATOM 2271 C C . THR A 1 300 ? 11.688 17.339 -22.460 1.00 60.72 300 THR A C 1
ATOM 2273 O O . THR A 1 300 ? 10.480 17.543 -22.570 1.00 60.7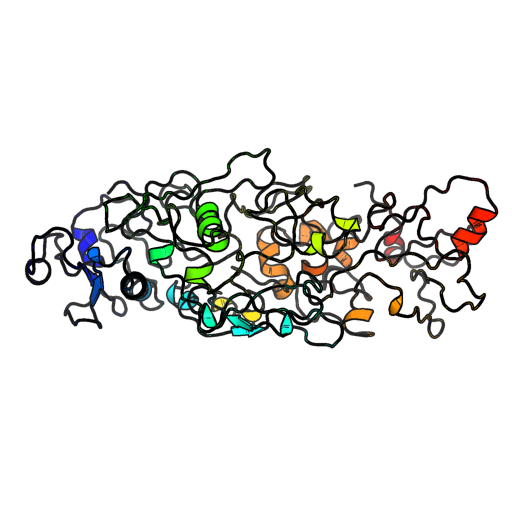2 300 THR A O 1
ATOM 2276 N N . GLY A 1 301 ? 12.299 16.492 -23.293 1.00 56.75 301 GLY A N 1
ATOM 2277 C CA . GLY A 1 301 ? 11.605 15.792 -24.380 1.00 56.75 301 GLY A CA 1
ATOM 2278 C C . GLY A 1 301 ? 10.485 14.816 -23.966 1.00 56.75 301 GLY A C 1
ATOM 2279 O O . GLY A 1 301 ? 9.804 14.279 -24.837 1.00 56.75 301 GLY A O 1
ATOM 2280 N N . ARG A 1 302 ? 10.261 14.554 -22.666 1.00 63.28 302 ARG A N 1
ATOM 2281 C CA . ARG A 1 302 ? 9.176 13.680 -22.163 1.00 63.28 302 ARG A CA 1
ATOM 2282 C C . ARG A 1 302 ? 7.925 14.430 -21.714 1.00 63.28 302 ARG A C 1
ATOM 2284 O O . ARG A 1 302 ? 6.933 13.776 -21.387 1.00 63.28 302 ARG A O 1
ATOM 2291 N N . HIS A 1 303 ? 7.940 15.763 -21.711 1.00 55.78 303 HIS A N 1
ATOM 2292 C CA . HIS A 1 303 ? 6.817 16.588 -21.253 1.00 55.78 303 HIS A CA 1
ATOM 2293 C C . HIS A 1 303 ? 5.511 16.368 -22.033 1.00 55.78 303 HIS A C 1
ATOM 2295 O O . HIS A 1 303 ? 4.439 16.642 -21.509 1.00 55.78 303 HIS A O 1
ATOM 2301 N N . THR A 1 304 ? 5.558 15.795 -23.240 1.00 52.56 304 THR A N 1
ATOM 2302 C CA . THR A 1 304 ? 4.362 15.459 -24.038 1.00 52.56 304 THR A CA 1
ATOM 2303 C C . THR A 1 304 ? 3.516 14.318 -23.452 1.00 52.56 304 THR A C 1
ATOM 2305 O O . THR A 1 304 ? 2.487 13.963 -24.019 1.00 52.56 304 THR A O 1
ATOM 2308 N N . ARG A 1 305 ? 3.928 13.721 -22.322 1.00 67.31 305 ARG A N 1
ATOM 2309 C CA . ARG A 1 305 ? 3.292 12.543 -21.702 1.00 67.31 305 ARG A CA 1
ATOM 2310 C C . ARG A 1 305 ? 2.683 12.819 -20.325 1.00 67.31 305 ARG A C 1
ATOM 2312 O O . ARG A 1 305 ? 2.728 11.947 -19.451 1.00 67.31 305 ARG A O 1
ATOM 2319 N N . THR A 1 306 ? 2.158 14.026 -20.126 1.00 73.25 306 THR A N 1
ATOM 2320 C CA . THR A 1 306 ? 1.414 14.406 -18.914 1.00 73.25 306 THR A CA 1
ATOM 2321 C C . THR A 1 306 ? 0.032 13.761 -18.852 1.00 73.25 306 THR A C 1
ATOM 2323 O O . THR A 1 306 ? -0.460 13.488 -17.763 1.00 73.25 306 THR A O 1
ATOM 2326 N N . ALA A 1 307 ? -0.577 13.449 -19.999 1.00 79.06 307 ALA A N 1
ATOM 2327 C CA . ALA A 1 307 ? -1.808 12.668 -20.050 1.00 79.06 307 ALA A CA 1
ATOM 2328 C C . ALA A 1 307 ? -1.548 11.199 -19.677 1.00 79.06 307 ALA A C 1
ATOM 2330 O O . ALA A 1 307 ? -0.597 10.584 -20.169 1.00 79.06 307 ALA A O 1
ATOM 2331 N N . VAL A 1 308 ? -2.410 10.617 -18.840 1.00 81.69 308 VAL A N 1
ATOM 2332 C CA . VAL A 1 308 ? -2.365 9.182 -18.517 1.00 81.69 308 VAL A CA 1
ATOM 2333 C C . VAL A 1 308 ? -3.114 8.393 -19.592 1.00 81.69 308 VAL A C 1
ATOM 2335 O O . VAL A 1 308 ? -4.331 8.488 -19.729 1.00 81.69 308 VAL A O 1
ATOM 2338 N N . ALA A 1 309 ? -2.371 7.592 -20.357 1.00 79.19 309 ALA A N 1
ATOM 2339 C CA . ALA A 1 309 ? -2.895 6.727 -21.415 1.00 79.19 309 ALA A CA 1
ATOM 2340 C C . ALA A 1 309 ? -3.291 5.330 -20.906 1.00 79.19 309 ALA A C 1
ATOM 2342 O O . ALA A 1 309 ? -4.071 4.628 -21.549 1.00 79.19 309 ALA A O 1
ATOM 2343 N N . SER A 1 310 ? -2.729 4.898 -19.774 1.00 80.81 310 SER A N 1
ATOM 2344 C CA . SER A 1 310 ? -3.008 3.601 -19.156 1.00 80.81 310 SER A CA 1
ATOM 2345 C C . SER A 1 310 ? -2.788 3.674 -17.649 1.00 80.81 310 SER A C 1
ATOM 2347 O O . SER A 1 310 ? -1.818 4.278 -17.196 1.00 80.81 310 SER A O 1
ATOM 2349 N N . SER A 1 311 ? -3.647 3.007 -16.882 1.00 86.62 311 SER A N 1
ATOM 2350 C CA . SER A 1 311 ? -3.540 2.852 -15.428 1.00 86.62 311 SER A CA 1
ATOM 2351 C C . SER A 1 311 ? -3.948 1.422 -15.045 1.00 86.62 311 SER A C 1
ATOM 2353 O O . SER A 1 311 ? -4.540 0.722 -15.860 1.00 86.62 311 SER A O 1
ATOM 2355 N N . HIS A 1 312 ? -3.628 0.952 -13.841 1.00 88.19 312 HIS A N 1
ATOM 2356 C CA . HIS A 1 312 ? -4.282 -0.249 -13.294 1.00 88.19 312 HIS A CA 1
ATOM 2357 C C . HIS A 1 312 ? -5.681 0.048 -12.734 1.00 88.19 312 HIS A C 1
ATOM 2359 O O . HIS A 1 312 ? -6.483 -0.867 -12.563 1.00 88.19 312 HIS A O 1
ATOM 2365 N N . LEU A 1 313 ? -5.987 1.320 -12.474 1.00 87.44 313 LEU A N 1
ATOM 2366 C CA . LEU A 1 313 ? -7.299 1.762 -12.008 1.00 87.44 313 LEU A CA 1
ATOM 2367 C C . LEU A 1 313 ? -8.226 2.155 -13.173 1.00 87.44 313 LEU A C 1
ATOM 2369 O O . LEU A 1 313 ? -9.441 2.085 -13.040 1.00 87.44 313 LEU A O 1
ATOM 2373 N N . LYS A 1 314 ? -7.664 2.463 -14.351 1.00 77.06 314 LYS A N 1
ATOM 2374 C CA . LYS A 1 314 ? -8.395 2.678 -15.612 1.00 77.06 314 LYS A CA 1
ATOM 2375 C C . LYS A 1 314 ? -8.069 1.576 -16.609 1.00 77.06 314 LYS A C 1
ATOM 2377 O O . LYS A 1 314 ? -6.905 1.411 -16.956 1.00 77.06 314 LYS A O 1
ATOM 2382 N N . SER A 1 315 ? -9.066 0.894 -17.166 1.00 58.72 315 SER A N 1
ATOM 2383 C CA . SER A 1 315 ? -8.836 -0.020 -18.292 1.00 58.72 315 SER A CA 1
ATOM 2384 C C . SER A 1 315 ? -8.167 0.724 -19.461 1.00 58.72 315 SER A C 1
ATOM 2386 O O . SER A 1 315 ? -8.777 1.604 -20.069 1.00 58.72 315 SER A O 1
ATOM 2388 N N . GLY A 1 316 ? -6.901 0.405 -19.751 1.00 59.47 316 GLY A N 1
ATOM 2389 C CA . GLY A 1 316 ? -6.186 0.917 -20.925 1.00 59.47 316 GLY A CA 1
ATOM 2390 C C . GLY A 1 316 ? -6.691 0.292 -22.234 1.00 59.47 316 GLY A C 1
ATOM 2391 O O . GLY A 1 316 ? -7.622 -0.512 -22.233 1.00 59.47 316 GLY A O 1
ATOM 2392 N N . ARG A 1 317 ? -6.051 0.626 -23.368 1.00 56.53 317 ARG A N 1
ATOM 2393 C CA . ARG A 1 317 ? -6.323 -0.037 -24.662 1.00 56.53 317 ARG A CA 1
ATOM 2394 C C . ARG A 1 317 ? -6.219 -1.562 -24.513 1.00 56.53 317 ARG A C 1
ATOM 2396 O O . ARG A 1 317 ? -5.237 -2.053 -23.954 1.00 56.53 317 ARG A O 1
ATOM 2403 N N . PHE A 1 318 ? -7.241 -2.260 -25.013 1.00 52.97 318 PHE A N 1
ATOM 2404 C CA . PHE A 1 318 ? -7.557 -3.658 -24.722 1.00 52.97 318 PHE A CA 1
ATOM 2405 C C . PHE A 1 318 ? -6.337 -4.593 -24.768 1.00 52.97 318 PHE A C 1
ATOM 2407 O O . PHE A 1 318 ? -5.616 -4.683 -25.766 1.00 52.97 318 PHE A O 1
ATOM 2414 N N . LEU A 1 319 ? -6.135 -5.324 -23.668 1.00 63.94 319 LEU A N 1
ATOM 2415 C CA . LEU A 1 319 ? -5.549 -6.656 -23.750 1.00 63.94 319 LEU A CA 1
ATOM 2416 C C . LEU A 1 319 ? -6.503 -7.503 -24.600 1.00 63.94 319 LEU A C 1
ATOM 2418 O O . LEU A 1 319 ? -7.718 -7.364 -24.485 1.00 63.94 319 LEU A O 1
ATOM 2422 N N . SER A 1 320 ? -5.974 -8.396 -25.431 1.00 66.12 320 SER A N 1
ATOM 2423 C CA . SER A 1 320 ? -6.790 -9.343 -26.206 1.00 66.12 320 SER A CA 1
ATOM 2424 C C . SER A 1 320 ? -7.425 -10.443 -25.340 1.00 66.12 320 SER A C 1
ATOM 2426 O O . SER A 1 320 ? -7.991 -11.395 -25.866 1.00 66.12 320 S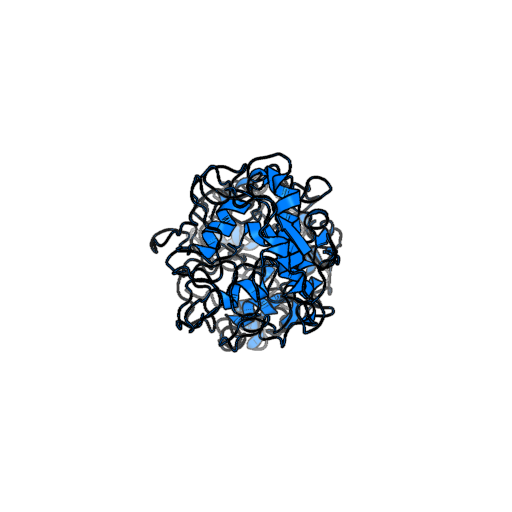ER A O 1
ATOM 2428 N N . TYR A 1 321 ? -7.309 -10.333 -24.015 1.00 71.06 321 TYR A N 1
ATOM 2429 C CA . TYR A 1 321 ? -7.818 -11.279 -23.035 1.00 71.06 321 TYR A CA 1
ATOM 2430 C C . TYR A 1 321 ? -8.290 -10.540 -21.776 1.00 71.06 321 TYR A C 1
ATOM 2432 O O . TYR A 1 321 ? -7.813 -9.448 -21.456 1.00 71.06 321 TYR A O 1
ATOM 2440 N N . SER A 1 322 ? -9.203 -11.161 -21.031 1.00 72.94 322 SER A N 1
ATOM 2441 C CA . SER A 1 322 ? -9.650 -10.672 -19.724 1.00 72.94 322 SER A CA 1
ATOM 2442 C C . SER A 1 322 ? -8.674 -11.082 -18.623 1.00 72.94 322 SER A C 1
ATOM 2444 O O . SER A 1 322 ? -8.216 -12.226 -18.588 1.00 72.94 322 SER A O 1
ATOM 2446 N N . THR A 1 323 ? -8.360 -10.162 -17.709 1.00 76.25 323 THR A N 1
ATOM 2447 C CA . THR A 1 323 ? -7.592 -10.503 -16.504 1.00 76.25 323 THR A CA 1
ATOM 2448 C C . THR A 1 323 ? -8.363 -11.506 -15.651 1.00 76.25 323 THR A C 1
ATOM 2450 O O . THR A 1 323 ? -9.593 -11.535 -15.679 1.00 76.25 323 THR A O 1
ATOM 2453 N N . HIS A 1 324 ? -7.634 -12.338 -14.908 1.00 79.38 324 HIS A N 1
ATOM 2454 C CA . HIS A 1 324 ? -8.252 -13.311 -14.008 1.00 79.38 324 HIS A CA 1
ATOM 2455 C C . HIS A 1 324 ? -8.891 -12.617 -12.797 1.00 79.38 324 HIS A C 1
ATOM 2457 O O . HIS A 1 324 ? -10.092 -12.742 -12.571 1.00 79.38 324 HIS A O 1
ATOM 2463 N N . ASP A 1 325 ? -8.099 -11.811 -12.086 1.00 84.81 325 ASP A N 1
ATOM 2464 C CA . ASP A 1 325 ? -8.551 -11.041 -10.927 1.00 84.81 325 ASP A CA 1
ATOM 2465 C C . ASP A 1 325 ? -8.869 -9.581 -11.300 1.00 84.81 325 ASP A C 1
ATOM 2467 O O . ASP A 1 325 ? -8.515 -9.086 -12.381 1.00 84.81 325 ASP A O 1
ATOM 2471 N N . LYS A 1 326 ? -9.554 -8.877 -10.387 1.00 85.25 326 LYS A N 1
ATOM 2472 C CA . LYS A 1 326 ? -9.989 -7.482 -10.549 1.00 85.25 326 LYS A CA 1
ATOM 2473 C C . LYS A 1 326 ? -9.398 -6.580 -9.470 1.00 85.25 326 LYS A C 1
ATOM 2475 O O . LYS A 1 326 ? -9.302 -6.960 -8.309 1.00 85.25 326 LYS A O 1
ATOM 2480 N N . ILE A 1 327 ? -9.074 -5.347 -9.860 1.00 88.62 327 ILE A N 1
ATOM 2481 C CA . ILE A 1 327 ? -8.557 -4.315 -8.947 1.00 88.62 327 ILE A CA 1
ATOM 2482 C C . ILE A 1 327 ? -9.685 -3.446 -8.367 1.00 88.62 327 ILE A C 1
ATOM 2484 O O . ILE A 1 327 ? -9.542 -2.877 -7.290 1.00 88.62 327 ILE A O 1
ATOM 2488 N N . ASN A 1 328 ? -10.823 -3.342 -9.062 1.00 89.38 328 ASN A N 1
ATOM 2489 C CA . ASN A 1 328 ? -12.004 -2.597 -8.613 1.00 89.38 328 ASN A CA 1
ATOM 2490 C C . ASN A 1 328 ? -11.697 -1.165 -8.125 1.00 89.38 328 ASN A C 1
ATOM 2492 O O . ASN A 1 328 ? -12.306 -0.691 -7.173 1.00 89.38 328 ASN A O 1
ATOM 2496 N N . GLY A 1 329 ? -10.744 -0.463 -8.748 1.00 90.50 329 GLY A N 1
ATOM 2497 C CA . GLY A 1 329 ? -10.403 0.909 -8.353 1.00 90.50 329 GLY A CA 1
ATOM 2498 C C . GLY A 1 329 ? -9.810 1.033 -6.941 1.00 90.50 329 GLY A C 1
ATOM 2499 O O . GLY A 1 329 ? -9.954 2.088 -6.328 1.00 90.50 329 GLY A O 1
ATOM 2500 N N . LEU A 1 330 ? -9.196 -0.030 -6.407 1.00 92.75 330 LEU A N 1
ATOM 2501 C CA . LEU A 1 330 ? -8.585 -0.074 -5.076 1.00 92.75 330 LEU A CA 1
ATOM 2502 C C . LEU A 1 330 ? -7.062 -0.252 -5.141 1.00 92.75 330 LEU A C 1
ATOM 2504 O O . LEU A 1 330 ? -6.532 -0.871 -6.058 1.00 92.75 330 LEU A O 1
ATOM 2508 N N . CYS A 1 331 ? -6.355 0.201 -4.103 1.00 94.19 331 CYS A N 1
ATOM 2509 C CA . CYS A 1 331 ? -4.925 -0.088 -3.922 1.00 94.19 331 CYS A CA 1
ATOM 2510 C C . CYS A 1 331 ? -4.684 -1.478 -3.298 1.00 94.19 331 CYS A C 1
ATOM 2512 O O . CYS A 1 331 ? -3.665 -2.122 -3.552 1.00 94.19 331 CYS A O 1
ATOM 2514 N N . THR A 1 332 ? -5.629 -1.951 -2.480 1.00 93.69 332 THR A N 1
ATOM 2515 C CA . THR A 1 332 ? -5.487 -3.133 -1.613 1.00 93.69 332 THR A CA 1
ATOM 2516 C C . THR A 1 332 ? -5.534 -4.515 -2.291 1.00 93.69 332 THR A C 1
ATOM 2518 O O . THR A 1 332 ? -5.164 -5.494 -1.646 1.00 93.69 332 THR A O 1
ATOM 2521 N N . PRO A 1 333 ? -5.930 -4.676 -3.567 1.00 92.94 333 PRO A N 1
ATOM 2522 C CA . PRO A 1 333 ? -5.681 -5.923 -4.297 1.00 92.94 333 PRO A CA 1
ATOM 2523 C C . PRO A 1 333 ? -4.187 -6.178 -4.525 1.00 92.94 333 PRO A C 1
ATOM 2525 O O . PRO A 1 333 ? -3.741 -7.324 -4.516 1.00 92.94 333 PRO A O 1
ATOM 2528 N N . CYS A 1 334 ? -3.405 -5.106 -4.676 1.00 94.94 334 CYS A N 1
ATOM 2529 C CA . CYS A 1 334 ? -1.962 -5.180 -4.892 1.00 94.94 334 CYS A CA 1
ATOM 2530 C C . CYS A 1 334 ? -1.173 -4.997 -3.595 1.00 94.94 334 CYS A C 1
ATOM 2532 O O . CYS A 1 334 ? -0.170 -5.679 -3.375 1.00 94.94 334 CYS A O 1
ATOM 2534 N N . HIS A 1 335 ? -1.634 -4.078 -2.748 1.00 95.75 335 HIS A N 1
ATOM 2535 C CA . HIS A 1 335 ? -0.970 -3.696 -1.512 1.00 95.75 335 HIS A CA 1
ATOM 2536 C C . HIS A 1 335 ? -1.649 -4.273 -0.273 1.00 95.75 335 HIS A C 1
ATOM 2538 O O . HIS A 1 335 ? -2.869 -4.402 -0.223 1.00 95.75 335 HIS A O 1
ATOM 2544 N N . ASP A 1 336 ? -0.865 -4.560 0.757 1.00 95.44 336 ASP A N 1
ATOM 2545 C CA . ASP A 1 336 ? -1.384 -4.840 2.092 1.00 95.44 336 ASP A CA 1
ATOM 2546 C C . ASP A 1 336 ? -0.889 -3.758 3.060 1.00 95.44 336 ASP A C 1
ATOM 2548 O O . ASP A 1 336 ? 0.285 -3.776 3.433 1.00 95.44 336 ASP A O 1
ATOM 2552 N N . PRO A 1 337 ? -1.742 -2.794 3.460 1.00 93.62 337 PRO A N 1
ATOM 2553 C CA . PRO A 1 337 ? -1.328 -1.718 4.357 1.00 93.62 337 PRO A CA 1
ATOM 2554 C C . PRO A 1 337 ? -0.870 -2.245 5.721 1.00 93.62 337 PRO A C 1
ATOM 2556 O O . PRO A 1 337 ? -0.186 -1.529 6.441 1.00 93.62 337 PRO A O 1
ATOM 2559 N N . HIS A 1 338 ? -1.198 -3.490 6.072 1.00 94.88 338 HIS A N 1
ATOM 2560 C CA . HIS A 1 338 ? -0.753 -4.094 7.317 1.00 94.88 338 HIS A CA 1
ATOM 2561 C C . HIS A 1 338 ? 0.664 -4.648 7.235 1.00 94.88 338 HIS A C 1
ATOM 2563 O O . HIS A 1 338 ? 1.213 -4.947 8.273 1.00 94.88 338 HIS A O 1
ATOM 2569 N N . GLY A 1 339 ? 1.277 -4.830 6.065 1.00 96.38 339 GLY A N 1
ATOM 2570 C CA . GLY A 1 339 ? 2.604 -5.444 5.974 1.00 96.38 339 GLY A CA 1
ATOM 2571 C C . GLY A 1 339 ? 2.686 -6.608 4.999 1.00 96.38 339 GLY A C 1
ATOM 2572 O O . GLY A 1 339 ? 1.693 -7.087 4.459 1.00 96.38 339 GLY A O 1
ATOM 2573 N N . ILE A 1 340 ? 3.903 -7.075 4.767 1.00 97.38 340 ILE A N 1
ATOM 2574 C CA . ILE A 1 340 ? 4.195 -8.213 3.899 1.00 97.38 340 ILE A CA 1
ATOM 2575 C C . ILE A 1 340 ? 3.865 -9.513 4.625 1.00 97.38 340 ILE A C 1
ATOM 2577 O O . ILE A 1 340 ? 4.200 -9.674 5.790 1.00 97.38 340 ILE A O 1
ATOM 2581 N N . SER A 1 341 ? 3.258 -10.478 3.936 1.00 96.12 341 SER A N 1
ATOM 2582 C CA . SER A 1 341 ? 2.970 -11.782 4.539 1.00 96.12 341 SER A CA 1
ATOM 2583 C C . SER A 1 341 ? 4.243 -12.560 4.906 1.00 96.12 341 SER A C 1
ATOM 2585 O O . SER A 1 341 ? 5.083 -12.774 4.023 1.00 96.12 341 SER A O 1
ATOM 2587 N N . PRO A 1 342 ? 4.360 -13.084 6.144 1.00 95.62 342 PRO A N 1
ATOM 2588 C CA . PRO A 1 342 ? 5.413 -14.032 6.513 1.00 95.62 342 PRO A CA 1
ATOM 2589 C C . PRO A 1 342 ? 5.418 -15.313 5.670 1.00 95.62 342 PRO A C 1
ATOM 2591 O O . PRO A 1 342 ? 6.460 -15.950 5.530 1.00 95.62 342 PRO A O 1
ATOM 2594 N N . THR A 1 343 ? 4.283 -15.686 5.063 1.00 95.81 343 THR A N 1
ATOM 2595 C CA . THR A 1 343 ? 4.172 -16.899 4.223 1.00 95.81 343 THR A CA 1
ATOM 2596 C C . THR A 1 343 ? 5.072 -16.863 2.990 1.00 95.81 343 THR A C 1
ATOM 2598 O O . THR A 1 343 ? 5.387 -17.908 2.427 1.00 95.81 343 THR A O 1
ATOM 2601 N N . LEU A 1 344 ? 5.544 -15.678 2.586 1.00 95.88 344 LEU A N 1
ATOM 2602 C CA . LEU A 1 344 ? 6.514 -15.531 1.502 1.00 95.88 344 LEU A CA 1
ATOM 2603 C C . LEU A 1 344 ? 7.931 -15.979 1.900 1.00 95.88 344 LEU A C 1
ATOM 2605 O O . LEU A 1 344 ? 8.789 -16.101 1.024 1.00 95.88 344 LEU A O 1
ATOM 2609 N N . GLY A 1 345 ? 8.207 -16.204 3.189 1.00 95.56 345 GLY A N 1
ATOM 2610 C CA . GLY A 1 345 ? 9.503 -16.665 3.687 1.00 95.56 345 GLY A CA 1
ATOM 2611 C C . GLY A 1 345 ? 10.666 -15.799 3.194 1.00 95.56 345 GLY A C 1
ATOM 2612 O O . GLY A 1 345 ? 10.659 -14.574 3.300 1.00 95.56 345 GLY A O 1
ATOM 2613 N N . THR A 1 346 ? 11.670 -16.420 2.575 1.00 94.94 346 THR A N 1
ATOM 2614 C CA . THR A 1 346 ? 12.840 -15.705 2.030 1.00 94.94 346 THR A CA 1
ATOM 2615 C C . THR A 1 346 ? 12.509 -14.771 0.856 1.00 94.94 346 THR A C 1
ATOM 2617 O O . THR A 1 346 ? 13.338 -13.940 0.472 1.00 94.94 346 THR A O 1
ATOM 2620 N N . SER A 1 347 ? 11.297 -14.853 0.298 1.00 96.88 347 SER A N 1
ATOM 2621 C CA . SER A 1 347 ? 10.830 -13.988 -0.788 1.00 96.88 347 SER A CA 1
ATOM 2622 C C . SER A 1 347 ? 10.157 -12.698 -0.312 1.00 96.88 347 SER A C 1
ATOM 2624 O O . SER A 1 347 ? 9.843 -11.851 -1.148 1.00 96.88 347 SER A O 1
ATOM 2626 N N . MET A 1 348 ? 9.993 -12.475 0.999 1.00 97.06 348 MET A N 1
ATOM 2627 C CA . MET A 1 348 ? 9.420 -11.229 1.545 1.00 97.06 348 MET A CA 1
ATOM 2628 C C . MET A 1 348 ? 10.134 -9.968 1.035 1.00 97.06 348 MET A C 1
ATOM 2630 O O . MET A 1 348 ? 9.504 -8.958 0.744 1.00 97.06 348 MET A O 1
ATOM 2634 N N . GLN A 1 349 ? 11.447 -10.043 0.819 1.00 96.31 349 GLN A N 1
ATOM 2635 C CA . GLN A 1 349 ? 12.252 -8.962 0.238 1.00 96.31 349 GLN A CA 1
ATOM 2636 C C . GLN A 1 349 ? 11.829 -8.526 -1.181 1.00 96.31 349 GLN A C 1
ATOM 2638 O O . GLN A 1 349 ? 12.167 -7.420 -1.599 1.00 96.31 349 GLN A O 1
ATOM 2643 N N . TYR A 1 350 ? 11.089 -9.360 -1.917 1.00 97.44 350 TYR A N 1
ATOM 2644 C CA . TYR A 1 350 ? 10.503 -9.016 -3.218 1.00 97.44 350 TYR A CA 1
ATOM 2645 C C . TYR A 1 350 ? 9.089 -8.446 -3.093 1.00 97.44 350 TYR A C 1
ATOM 2647 O O . TYR A 1 350 ? 8.544 -7.958 -4.071 1.00 97.44 350 TYR A O 1
ATOM 2655 N N . ALA A 1 351 ? 8.472 -8.481 -1.916 1.00 96.62 351 ALA A N 1
ATOM 2656 C CA . ALA A 1 351 ? 7.156 -7.893 -1.683 1.00 96.62 351 ALA A CA 1
ATOM 2657 C C . ALA A 1 351 ? 7.240 -6.446 -1.160 1.00 96.62 351 ALA A C 1
ATOM 2659 O O . ALA A 1 351 ? 6.243 -5.860 -0.747 1.00 96.62 351 ALA A O 1
ATOM 2660 N N . LEU A 1 352 ? 8.427 -5.835 -1.185 1.00 94.44 352 LEU A N 1
ATOM 2661 C CA . LEU A 1 352 ? 8.623 -4.452 -0.763 1.00 94.44 352 LEU A CA 1
ATOM 2662 C C . LEU A 1 352 ? 8.032 -3.450 -1.783 1.00 94.44 352 LEU A C 1
ATOM 2664 O O . LEU A 1 352 ? 8.247 -3.598 -2.989 1.00 94.44 352 LEU A O 1
ATOM 2668 N N . PRO A 1 353 ? 7.356 -2.372 -1.329 1.00 87.75 353 PRO A N 1
ATOM 2669 C CA . PRO A 1 353 ? 7.250 -1.953 0.070 1.00 87.75 353 PRO A CA 1
ATOM 2670 C C . PRO A 1 353 ? 6.198 -2.709 0.893 1.00 87.75 353 PRO A C 1
ATOM 2672 O O . PRO A 1 353 ? 6.468 -2.967 2.052 1.00 87.75 353 PRO A O 1
ATOM 2675 N N . LEU A 1 354 ? 5.033 -3.040 0.330 1.00 93.81 354 LEU A N 1
ATOM 2676 C CA . LEU A 1 354 ? 3.908 -3.656 1.049 1.00 93.81 354 LEU A CA 1
ATOM 2677 C C . LEU A 1 354 ? 2.987 -4.407 0.073 1.00 93.81 354 LEU A C 1
ATOM 2679 O O . LEU A 1 354 ? 1.843 -4.012 -0.135 1.00 93.81 354 LEU A O 1
ATOM 2683 N N . LEU A 1 355 ? 3.509 -5.396 -0.642 1.00 96.19 355 LEU A N 1
ATOM 2684 C CA . LEU A 1 355 ? 2.797 -6.088 -1.717 1.00 96.19 355 LEU A CA 1
ATOM 2685 C C . LEU A 1 355 ? 2.204 -7.416 -1.232 1.00 96.19 355 LEU A C 1
ATOM 2687 O O . LEU A 1 355 ? 2.839 -8.158 -0.486 1.00 96.19 355 LEU A O 1
ATOM 2691 N N . LYS A 1 356 ? 1.026 -7.781 -1.754 1.00 95.19 356 LYS A N 1
ATOM 2692 C CA . LYS A 1 356 ? 0.394 -9.105 -1.557 1.00 95.19 356 LYS A CA 1
ATOM 2693 C C . LYS A 1 356 ? 1.043 -10.219 -2.391 1.00 95.19 356 LYS A C 1
ATOM 2695 O O . LYS A 1 356 ? 0.449 -11.265 -2.639 1.00 95.19 356 LYS A O 1
ATOM 2700 N N . GLY A 1 357 ? 2.235 -9.979 -2.913 1.00 95.62 357 GLY A N 1
ATOM 2701 C CA . GLY A 1 357 ? 2.956 -10.858 -3.819 1.00 95.62 357 GLY A CA 1
ATOM 2702 C C . GLY A 1 357 ? 4.3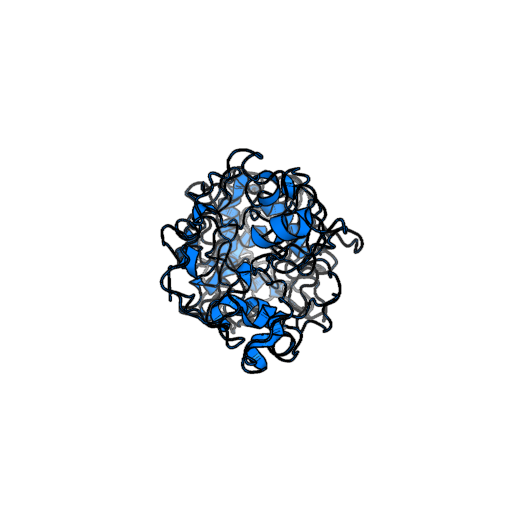31 -10.283 -4.112 1.00 95.62 357 GLY A C 1
ATOM 2703 O O . GLY A 1 357 ? 4.678 -9.197 -3.657 1.00 95.62 357 GLY A O 1
ATOM 2704 N N . THR A 1 358 ? 5.122 -11.014 -4.873 1.00 96.88 358 THR A N 1
ATOM 2705 C CA . THR A 1 358 ? 6.497 -10.638 -5.190 1.00 96.88 358 THR A CA 1
ATOM 2706 C C . THR A 1 358 ? 6.569 -9.766 -6.446 1.00 96.88 358 THR A C 1
ATOM 2708 O O . THR A 1 358 ? 5.764 -9.878 -7.378 1.00 96.88 358 THR A O 1
ATOM 2711 N N . TRP A 1 359 ? 7.551 -8.874 -6.464 1.00 95.12 359 TRP A N 1
ATOM 2712 C CA . TRP A 1 359 ? 7.870 -7.978 -7.559 1.00 95.12 359 TRP A CA 1
ATOM 2713 C C . TRP A 1 359 ? 9.337 -7.556 -7.468 1.00 95.12 359 TRP A C 1
ATOM 2715 O O . TRP A 1 359 ? 9.786 -6.966 -6.482 1.00 95.12 359 TRP A O 1
ATOM 2725 N N . LEU A 1 360 ? 10.095 -7.773 -8.540 1.00 95.31 360 LEU A N 1
ATOM 2726 C CA . LEU A 1 360 ? 11.449 -7.237 -8.612 1.00 95.31 360 LEU A CA 1
ATOM 2727 C C . LEU A 1 360 ? 11.369 -5.806 -9.121 1.00 95.31 360 LEU A C 1
ATOM 2729 O O . LEU A 1 360 ? 11.120 -5.575 -10.303 1.00 95.31 360 LEU A O 1
ATOM 2733 N N . THR A 1 361 ? 11.628 -4.831 -8.252 1.00 92.25 361 THR A N 1
ATOM 2734 C CA . THR A 1 361 ? 11.817 -3.451 -8.704 1.00 92.25 361 THR A CA 1
ATOM 2735 C C . THR A 1 361 ? 12.995 -3.391 -9.676 1.00 92.25 361 THR A C 1
ATOM 2737 O O . THR A 1 361 ? 14.051 -3.950 -9.401 1.00 92.25 361 THR A O 1
ATOM 2740 N N . SER A 1 362 ? 12.808 -2.704 -10.808 1.00 92.19 362 SER A N 1
ATOM 2741 C CA . SER A 1 362 ? 13.807 -2.622 -11.881 1.00 92.19 362 SER A CA 1
ATOM 2742 C C . SER A 1 362 ? 15.179 -2.248 -11.319 1.00 92.19 362 SER A C 1
ATOM 2744 O O . SER A 1 362 ? 15.249 -1.210 -10.654 1.00 92.19 362 SER A O 1
ATOM 2746 N N . PRO A 1 363 ? 16.238 -3.044 -11.557 1.00 93.44 363 PRO A N 1
ATOM 2747 C CA . PRO A 1 363 ? 17.608 -2.702 -11.164 1.00 93.44 363 PRO A CA 1
ATOM 2748 C C . PRO A 1 363 ? 18.274 -1.731 -12.148 1.00 93.44 363 PRO A C 1
ATOM 2750 O O . PRO A 1 363 ? 19.248 -1.063 -11.813 1.00 93.44 363 PRO A O 1
ATOM 2753 N N . TYR A 1 364 ? 17.740 -1.622 -13.362 1.00 91.06 364 TYR A N 1
ATOM 2754 C CA . TYR A 1 364 ? 18.298 -0.791 -14.419 1.00 91.06 364 TYR A CA 1
ATOM 2755 C C . TYR A 1 364 ? 18.149 0.687 -14.075 1.00 91.06 364 TYR A C 1
ATOM 2757 O O . TYR A 1 364 ? 17.139 1.119 -13.501 1.00 91.06 364 TYR A O 1
ATOM 2765 N N . ARG A 1 365 ? 19.141 1.472 -14.488 1.00 89.56 365 ARG A N 1
ATOM 2766 C CA . ARG A 1 365 ? 18.976 2.918 -14.591 1.00 89.56 365 ARG A CA 1
ATOM 2767 C C . ARG A 1 365 ? 17.870 3.256 -15.580 1.00 89.56 365 ARG A C 1
ATOM 2769 O O . ARG A 1 365 ? 17.480 2.451 -16.435 1.00 89.56 365 ARG A O 1
ATOM 2776 N N . GLU A 1 366 ? 17.328 4.448 -15.423 1.00 83.56 366 GLU A N 1
ATOM 2777 C CA . GLU A 1 366 ? 16.333 4.970 -16.328 1.00 83.56 366 GLU A CA 1
ATOM 2778 C C . GLU A 1 366 ? 16.939 5.146 -17.720 1.00 83.56 366 GLU A C 1
ATOM 2780 O O . GLU A 1 366 ? 18.015 5.718 -17.897 1.00 83.56 366 GLU A O 1
ATOM 2785 N N . ASP A 1 367 ? 16.238 4.639 -18.730 1.00 78.88 367 ASP A N 1
ATOM 2786 C CA . ASP A 1 367 ? 16.606 4.916 -20.112 1.00 78.88 367 ASP A CA 1
ATOM 2787 C C . ASP A 1 367 ? 16.475 6.429 -20.339 1.00 78.88 367 ASP A C 1
ATOM 2789 O O . ASP A 1 367 ? 15.548 7.047 -19.825 1.00 78.88 367 ASP A O 1
ATOM 2793 N N . SER A 1 368 ? 17.392 7.041 -21.075 1.00 69.44 368 SER A N 1
ATOM 2794 C CA . SER A 1 368 ? 17.401 8.465 -21.418 1.00 69.44 368 SER A CA 1
ATOM 2795 C C . SER A 1 368 ? 17.037 8.655 -22.898 1.00 69.44 368 SER A C 1
ATOM 2797 O O . SER A 1 368 ? 17.217 7.746 -23.709 1.00 69.44 368 SER A O 1
ATOM 2799 N N . PRO A 1 369 ? 16.518 9.823 -23.303 1.00 59.81 369 PRO A N 1
ATOM 2800 C CA . PRO A 1 369 ? 16.569 10.231 -24.704 1.00 59.81 369 PRO A CA 1
ATOM 2801 C C . PRO A 1 369 ? 18.009 10.134 -25.249 1.00 59.81 369 PRO A C 1
ATOM 2803 O O . PRO A 1 369 ? 18.940 10.440 -24.500 1.00 59.81 369 PRO A O 1
ATOM 2806 N N . PRO A 1 370 ? 18.220 9.736 -26.518 1.00 51.50 370 PRO A N 1
ATOM 2807 C CA . PRO A 1 370 ? 19.534 9.826 -27.147 1.00 51.50 370 PRO A CA 1
ATOM 2808 C C . PRO A 1 370 ? 20.075 11.257 -27.063 1.00 51.50 370 PRO A C 1
ATOM 2810 O O . PRO A 1 370 ? 19.336 12.212 -27.316 1.00 51.50 370 PRO A O 1
ATOM 2813 N N . ALA A 1 371 ? 21.358 11.405 -26.718 1.00 44.72 371 ALA A N 1
ATOM 2814 C CA . ALA A 1 371 ? 22.015 12.708 -26.700 1.00 44.72 371 ALA A CA 1
ATOM 2815 C C . ALA A 1 371 ? 21.899 13.395 -28.074 1.00 44.72 371 ALA A C 1
ATOM 2817 O O . ALA A 1 371 ? 21.887 12.736 -29.121 1.00 44.72 371 ALA A O 1
ATOM 2818 N N . ARG A 1 372 ? 21.814 14.733 -28.073 1.00 39.69 372 ARG A N 1
ATOM 2819 C CA . ARG A 1 372 ? 21.829 15.545 -29.297 1.00 39.69 372 ARG A CA 1
ATOM 2820 C C . ARG A 1 372 ? 23.056 15.136 -30.119 1.00 39.69 372 ARG A C 1
ATOM 2822 O O . ARG A 1 372 ? 24.163 15.127 -29.585 1.00 39.69 372 ARG A O 1
ATOM 2829 N N . MET A 1 373 ? 22.852 14.770 -31.387 1.00 36.84 373 MET A N 1
ATOM 2830 C CA . MET A 1 373 ? 23.953 14.436 -32.299 1.00 36.84 373 MET A CA 1
ATOM 2831 C C . MET A 1 373 ? 25.033 15.525 -32.207 1.00 36.84 373 MET A C 1
ATOM 2833 O O . MET A 1 373 ? 24.669 16.709 -32.180 1.00 36.84 373 MET A O 1
ATOM 2837 N N . PRO A 1 374 ? 26.330 15.167 -32.201 1.00 33.06 374 PRO A N 1
ATOM 2838 C CA . PRO A 1 374 ? 27.379 16.143 -32.433 1.00 33.06 374 PRO A CA 1
ATOM 2839 C C . PRO A 1 374 ? 27.033 16.930 -33.699 1.00 33.06 374 PRO A C 1
ATOM 2841 O O . PRO A 1 374 ? 26.579 16.358 -34.696 1.00 33.06 374 PRO A O 1
ATOM 2844 N N . THR A 1 375 ? 27.187 18.250 -33.649 1.00 29.89 375 THR A N 1
ATOM 2845 C CA . THR A 1 375 ? 26.991 19.126 -34.806 1.00 29.89 375 THR A CA 1
ATOM 2846 C C . THR A 1 375 ? 27.792 18.617 -36.008 1.00 29.89 375 THR A C 1
ATOM 2848 O O . THR A 1 375 ? 28.800 17.925 -35.863 1.00 29.89 375 THR A O 1
ATOM 2851 N N . LYS A 1 376 ? 27.324 18.981 -37.208 1.00 34.56 376 LYS A N 1
ATOM 2852 C CA . LYS A 1 376 ? 27.754 18.550 -38.557 1.00 34.56 376 LYS A CA 1
ATOM 2853 C C . LYS A 1 376 ? 29.279 18.517 -38.833 1.00 34.56 376 LYS A C 1
ATOM 2855 O O . LYS A 1 376 ? 29.665 18.050 -39.895 1.00 34.56 376 LYS A O 1
ATOM 2860 N N . GLY A 1 377 ? 30.130 18.985 -37.916 1.00 34.28 377 GLY A N 1
ATOM 2861 C CA . GLY A 1 377 ? 31.594 19.008 -38.016 1.00 34.28 377 GLY A CA 1
ATOM 2862 C C . GLY A 1 377 ? 32.364 18.058 -37.083 1.00 34.28 377 GLY A C 1
ATOM 2863 O O . GLY A 1 377 ? 33.586 18.092 -37.106 1.00 34.28 377 GLY A O 1
ATOM 2864 N N . SER A 1 378 ? 31.711 17.220 -36.264 1.00 32.75 378 SER A N 1
ATOM 2865 C CA . SER A 1 378 ? 32.416 16.351 -35.291 1.00 32.75 378 SER A CA 1
ATOM 2866 C C . SER A 1 378 ? 32.588 14.887 -35.733 1.00 32.75 378 SER A C 1
ATOM 2868 O O . SER A 1 378 ? 33.085 14.056 -34.977 1.00 32.75 378 SER A O 1
ATOM 2870 N N . PHE A 1 379 ? 32.224 14.549 -36.973 1.00 35.97 379 PHE A N 1
ATOM 2871 C CA . PHE A 1 379 ? 32.672 13.298 -37.588 1.00 35.97 379 PHE A CA 1
ATOM 2872 C C . PHE A 1 379 ? 34.101 13.492 -38.106 1.00 35.97 379 PHE A C 1
ATOM 2874 O O . PHE A 1 379 ? 34.323 13.644 -39.304 1.00 35.97 379 PHE A O 1
ATOM 2881 N N . THR A 1 380 ? 35.088 13.498 -37.209 1.00 34.78 380 THR A N 1
ATOM 2882 C CA . THR A 1 380 ? 36.449 13.159 -37.633 1.00 34.78 380 THR A CA 1
ATOM 2883 C C . THR A 1 380 ? 36.393 11.712 -38.119 1.00 34.78 380 THR A C 1
ATOM 2885 O O . THR A 1 380 ? 35.780 10.865 -37.470 1.00 34.78 380 THR A O 1
ATOM 2888 N N . GLY A 1 381 ? 36.918 11.441 -39.315 1.00 33.16 381 GLY A N 1
ATOM 2889 C CA . GLY A 1 381 ? 36.727 10.202 -40.082 1.00 33.16 381 GLY A CA 1
ATOM 2890 C C . GLY A 1 381 ? 37.324 8.925 -39.476 1.00 33.16 381 GLY A C 1
ATOM 2891 O O . GLY A 1 381 ? 37.806 8.076 -40.217 1.00 33.16 381 GLY A O 1
ATOM 2892 N N . ASN A 1 382 ? 37.308 8.766 -38.154 1.00 30.92 382 ASN A N 1
ATOM 2893 C CA . ASN A 1 382 ? 37.787 7.580 -37.474 1.00 30.92 382 ASN A CA 1
ATOM 2894 C C . ASN A 1 382 ? 36.627 6.600 -37.249 1.00 30.92 382 ASN A C 1
ATOM 2896 O O . ASN A 1 382 ? 35.647 6.896 -36.564 1.00 30.92 382 ASN A O 1
ATOM 2900 N N . ALA A 1 383 ? 36.742 5.420 -37.852 1.00 35.31 383 ALA A N 1
ATOM 2901 C CA . ALA A 1 383 ? 35.709 4.396 -38.022 1.00 35.31 383 ALA A CA 1
ATOM 2902 C C . ALA A 1 383 ? 35.208 3.703 -36.728 1.00 35.31 383 ALA A C 1
ATOM 2904 O O . ALA A 1 383 ? 34.576 2.650 -36.801 1.00 35.31 383 ALA A O 1
ATOM 2905 N N . ASN A 1 384 ? 35.436 4.288 -35.549 1.00 31.09 384 ASN A N 1
ATOM 2906 C CA . ASN A 1 384 ? 35.194 3.649 -34.250 1.00 31.09 384 ASN A CA 1
ATOM 2907 C C . ASN A 1 384 ? 33.841 4.004 -33.604 1.00 31.09 384 ASN A C 1
ATOM 2909 O O . ASN A 1 384 ? 33.487 3.424 -32.585 1.00 31.09 384 ASN A O 1
ATOM 2913 N N . ASN A 1 385 ? 33.049 4.897 -34.208 1.00 31.28 385 ASN A N 1
ATOM 2914 C CA . ASN A 1 385 ? 31.717 5.290 -33.716 1.00 31.28 385 ASN A CA 1
ATOM 2915 C C . ASN A 1 385 ? 30.578 4.683 -34.558 1.00 31.28 385 ASN A C 1
ATOM 2917 O O . ASN A 1 385 ? 29.606 5.357 -34.904 1.00 31.28 385 ASN A O 1
ATOM 2921 N N . MET A 1 386 ? 30.715 3.417 -34.961 1.00 32.38 386 MET A N 1
ATOM 2922 C CA . MET A 1 386 ? 29.679 2.717 -35.720 1.00 32.38 386 MET A CA 1
ATOM 2923 C C . MET A 1 386 ? 28.717 1.980 -34.791 1.00 32.38 386 MET A C 1
ATOM 2925 O O . MET A 1 386 ? 29.112 1.029 -34.124 1.00 32.38 386 MET A O 1
ATOM 2929 N N . ALA A 1 387 ? 27.436 2.339 -34.853 1.00 32.31 387 ALA A N 1
ATOM 2930 C CA . ALA A 1 387 ? 26.377 1.518 -34.294 1.00 32.31 387 ALA A CA 1
ATOM 2931 C C . ALA A 1 387 ? 26.246 0.203 -35.063 1.00 32.31 387 ALA A C 1
ATOM 2933 O O . ALA A 1 387 ? 25.911 0.179 -36.254 1.00 32.31 387 ALA A O 1
ATOM 2934 N N . VAL A 1 388 ? 26.558 -0.900 -34.388 1.00 30.73 388 VAL A N 1
ATOM 2935 C CA . VAL A 1 388 ? 26.518 -2.247 -34.956 1.00 30.73 388 VAL A CA 1
ATOM 2936 C C . VAL A 1 388 ? 25.169 -2.880 -34.623 1.00 30.73 388 VAL A C 1
ATOM 2938 O O . VAL A 1 388 ? 24.802 -3.036 -33.466 1.00 30.73 388 VAL A O 1
ATOM 2941 N N . SER A 1 389 ? 24.414 -3.243 -35.661 1.00 32.53 389 SER A N 1
ATOM 2942 C CA . SER A 1 389 ? 23.214 -4.080 -35.561 1.00 32.53 389 SER A CA 1
ATOM 2943 C C . SER A 1 389 ? 23.624 -5.549 -35.387 1.00 32.53 389 SER A C 1
ATOM 2945 O O . SER A 1 389 ? 24.434 -6.060 -36.165 1.00 32.53 389 SER A O 1
ATOM 2947 N N . TRP A 1 390 ? 23.072 -6.217 -34.370 1.00 36.72 390 TRP A N 1
ATOM 2948 C CA . TRP A 1 390 ? 23.613 -7.460 -33.796 1.00 36.72 390 TRP A CA 1
ATOM 2949 C C . TRP A 1 390 ? 22.937 -8.771 -34.246 1.00 36.72 390 TRP A C 1
ATOM 2951 O O . TRP A 1 390 ? 23.141 -9.814 -33.637 1.00 36.72 390 TRP A O 1
ATOM 2961 N N . GLU A 1 391 ? 22.186 -8.784 -35.349 1.00 28.09 391 GLU A N 1
ATOM 2962 C CA . GLU A 1 391 ? 21.477 -9.997 -35.812 1.00 28.09 391 GLU A CA 1
ATOM 2963 C C . GLU A 1 391 ? 22.345 -11.054 -36.529 1.00 28.09 391 GLU A C 1
ATOM 2965 O O . GLU A 1 391 ? 21.820 -12.015 -37.086 1.00 28.09 391 GLU A O 1
ATOM 2970 N N . LYS A 1 392 ? 23.674 -10.932 -36.542 1.00 29.84 392 LYS A N 1
ATOM 2971 C CA . LYS A 1 392 ? 24.541 -11.992 -37.075 1.00 29.84 392 LYS A CA 1
ATOM 2972 C C . LYS A 1 392 ? 25.585 -12.343 -36.041 1.00 29.84 392 LYS A C 1
ATOM 2974 O O . LYS A 1 392 ? 26.456 -11.525 -35.778 1.00 29.84 392 LYS A O 1
ATOM 2979 N N . GLY A 1 393 ? 25.508 -13.558 -35.506 1.00 27.83 393 GLY A N 1
ATOM 2980 C CA . GLY A 1 393 ? 26.481 -14.161 -34.590 1.00 27.83 393 GLY A CA 1
ATOM 2981 C C . GLY A 1 393 ? 27.886 -14.357 -35.173 1.00 27.83 393 GLY A C 1
ATOM 2982 O O . GLY A 1 393 ? 28.536 -15.351 -34.877 1.00 27.83 393 GLY A O 1
ATOM 2983 N N . GLU A 1 394 ? 28.382 -13.425 -35.984 1.00 30.81 394 GLU A N 1
ATOM 2984 C CA . GLU A 1 394 ? 29.801 -13.312 -36.270 1.00 30.81 394 GLU A CA 1
ATOM 2985 C C . GLU A 1 394 ? 30.448 -12.541 -35.121 1.00 30.81 394 GLU A C 1
ATOM 2987 O O . GLU A 1 394 ? 30.442 -11.309 -35.075 1.00 30.81 394 GLU A O 1
ATOM 2992 N N . LEU A 1 395 ? 31.020 -13.299 -34.186 1.00 31.16 395 LEU A N 1
ATOM 2993 C CA . LEU A 1 395 ? 32.046 -12.842 -33.256 1.00 31.16 395 LEU A CA 1
ATOM 2994 C C . LEU A 1 395 ? 33.254 -12.318 -34.052 1.00 31.16 395 LEU A C 1
ATOM 2996 O O . LEU A 1 395 ? 34.288 -12.974 -34.150 1.00 31.16 395 LEU A O 1
ATOM 3000 N N . LYS A 1 396 ? 33.160 -11.119 -34.629 1.00 31.77 396 LYS A N 1
ATOM 3001 C CA . LYS A 1 396 ? 34.365 -10.347 -34.925 1.00 31.77 396 LYS A CA 1
ATOM 3002 C C . LYS A 1 396 ? 34.796 -9.710 -33.613 1.00 31.77 396 LYS A C 1
ATOM 3004 O O . LYS A 1 396 ? 34.035 -8.946 -33.027 1.00 31.77 396 LYS A O 1
ATOM 3009 N N . LYS A 1 397 ? 35.980 -10.114 -33.137 1.00 33.66 397 LYS A N 1
ATOM 3010 C CA . LYS A 1 397 ? 36.666 -9.606 -31.939 1.00 33.66 397 LYS A CA 1
ATOM 3011 C C . LYS A 1 397 ? 36.379 -8.105 -31.758 1.00 33.66 397 LYS A C 1
ATOM 3013 O O . LYS A 1 397 ? 36.877 -7.293 -32.525 1.00 33.66 397 LYS A O 1
ATOM 3018 N N . ASN A 1 398 ? 35.567 -7.788 -30.750 1.00 35.03 398 ASN A N 1
ATOM 3019 C CA . ASN A 1 398 ? 35.247 -6.454 -30.230 1.00 35.03 398 ASN A CA 1
ATOM 3020 C C . ASN A 1 398 ? 34.678 -5.405 -31.210 1.00 35.03 398 ASN A C 1
ATOM 3022 O O . ASN A 1 398 ? 35.420 -4.564 -31.711 1.00 35.03 398 ASN A O 1
ATOM 3026 N N . PRO A 1 399 ? 33.345 -5.275 -31.315 1.00 35.53 399 PRO A N 1
ATOM 3027 C CA . PRO A 1 399 ? 32.698 -3.998 -31.566 1.00 35.53 399 PRO A CA 1
ATOM 3028 C C . PRO A 1 399 ? 32.354 -3.402 -30.200 1.00 35.53 399 PRO A C 1
ATOM 3030 O O . PRO A 1 399 ? 31.287 -3.647 -29.636 1.00 35.53 399 PRO A O 1
ATOM 3033 N N . ALA A 1 400 ? 33.307 -2.673 -29.628 1.00 35.16 400 ALA A N 1
ATOM 3034 C CA . ALA A 1 400 ? 33.027 -1.783 -28.517 1.00 35.16 400 ALA A CA 1
ATOM 3035 C C . ALA A 1 400 ? 32.429 -0.502 -29.109 1.00 35.16 400 ALA A C 1
ATOM 3037 O O . ALA A 1 400 ? 33.162 0.409 -29.482 1.00 35.16 400 ALA A O 1
ATOM 3038 N N . GLU A 1 401 ? 31.100 -0.413 -29.205 1.00 37.03 401 GLU A N 1
ATOM 3039 C CA . GLU A 1 401 ? 30.520 0.918 -29.028 1.00 37.03 401 GLU A CA 1
ATOM 3040 C C . GLU A 1 401 ? 30.983 1.406 -27.656 1.00 37.03 401 GLU A C 1
ATOM 3042 O O . GLU A 1 401 ? 30.923 0.661 -26.669 1.00 37.03 401 GLU A O 1
ATOM 3047 N N . SER A 1 402 ? 31.463 2.646 -27.576 1.00 36.50 402 SER A N 1
ATOM 3048 C CA . SER A 1 402 ? 31.634 3.252 -26.266 1.00 36.50 402 SER A CA 1
ATOM 3049 C C . SER A 1 402 ? 30.250 3.270 -25.608 1.00 36.50 402 SER A C 1
ATOM 3051 O O . SER A 1 402 ? 29.290 3.829 -26.141 1.00 36.50 402 SER A O 1
ATOM 3053 N N . GLN A 1 403 ? 30.123 2.624 -24.443 1.00 40.56 403 GLN A N 1
ATOM 3054 C CA . GLN A 1 403 ? 28.896 2.628 -23.631 1.00 40.56 403 GLN A CA 1
ATOM 3055 C C . GLN A 1 403 ? 28.354 4.053 -23.405 1.00 40.56 403 GLN A C 1
ATOM 3057 O O . GLN A 1 403 ? 27.166 4.224 -23.151 1.00 40.56 403 GLN A O 1
ATOM 3062 N N . ALA A 1 404 ? 29.214 5.064 -23.562 1.00 35.38 404 ALA A N 1
ATOM 3063 C CA . ALA A 1 404 ? 28.911 6.485 -23.521 1.00 35.38 404 ALA A CA 1
ATOM 3064 C C . ALA A 1 404 ? 27.853 6.963 -24.540 1.00 35.38 404 ALA A C 1
ATOM 3066 O O . ALA A 1 404 ? 27.256 8.011 -24.311 1.00 35.38 404 ALA A O 1
ATOM 3067 N N . ALA A 1 405 ? 27.592 6.232 -25.633 1.00 38.50 405 ALA A N 1
ATOM 3068 C CA . ALA A 1 405 ? 26.607 6.631 -26.649 1.00 38.50 405 ALA A CA 1
ATOM 3069 C C . ALA A 1 405 ? 25.215 5.987 -26.479 1.00 38.50 405 ALA A C 1
ATOM 3071 O O . ALA A 1 405 ? 24.253 6.433 -27.109 1.00 38.50 405 ALA A O 1
ATOM 3072 N N . MET A 1 406 ? 25.076 4.947 -25.645 1.00 48.41 406 MET A N 1
ATOM 3073 C CA . MET A 1 406 ? 23.794 4.265 -25.445 1.00 48.41 406 MET A CA 1
ATOM 3074 C C . MET A 1 406 ? 22.956 4.984 -24.390 1.00 48.41 406 MET A C 1
ATOM 3076 O O . MET A 1 406 ? 23.354 5.113 -23.237 1.00 48.41 406 MET A O 1
ATOM 3080 N N . SER A 1 407 ? 21.747 5.390 -24.766 1.00 66.19 407 SER A N 1
ATOM 3081 C CA . SER A 1 407 ? 20.793 6.018 -23.843 1.00 66.19 407 SER A CA 1
ATOM 3082 C C . SER A 1 407 ? 19.757 5.030 -23.298 1.00 66.19 407 SER A C 1
ATOM 3084 O O . SER A 1 407 ? 18.713 5.426 -22.805 1.00 66.19 407 SER A O 1
ATOM 3086 N N . TYR A 1 408 ? 20.031 3.729 -23.360 1.00 73.38 408 TYR A N 1
ATOM 3087 C CA . TYR A 1 408 ? 19.191 2.683 -22.780 1.00 73.38 408 TYR A CA 1
ATOM 3088 C C . TYR A 1 408 ? 20.041 1.670 -22.009 1.00 73.38 408 TYR A C 1
ATOM 3090 O O . TYR A 1 408 ? 21.214 1.452 -22.311 1.00 73.38 408 TYR A O 1
ATOM 3098 N N . ASN A 1 409 ? 19.440 1.047 -21.000 1.00 80.56 409 ASN A N 1
ATOM 3099 C CA . ASN A 1 409 ? 20.105 0.132 -20.078 1.00 80.56 409 ASN A CA 1
ATOM 3100 C C . ASN A 1 409 ? 19.651 -1.309 -20.341 1.00 80.56 409 ASN A C 1
ATOM 3102 O O . ASN A 1 409 ? 18.464 -1.613 -20.236 1.00 80.56 409 ASN A O 1
ATOM 3106 N N . THR A 1 410 ? 20.588 -2.186 -20.685 1.00 82.56 410 THR A N 1
ATOM 3107 C CA . THR A 1 410 ? 20.414 -3.628 -20.907 1.00 82.56 410 THR A CA 1
ATOM 3108 C C . THR A 1 410 ? 21.176 -4.418 -19.845 1.00 82.56 410 THR A C 1
ATOM 3110 O O . THR A 1 410 ? 21.931 -3.849 -19.056 1.00 82.56 410 THR A O 1
ATOM 3113 N N . ASP A 1 411 ? 21.035 -5.743 -19.825 1.00 83.81 411 ASP A N 1
ATOM 3114 C CA . ASP A 1 411 ? 21.796 -6.580 -18.888 1.00 83.81 411 ASP A CA 1
ATOM 3115 C C . ASP A 1 411 ? 23.305 -6.386 -19.040 1.00 83.81 411 ASP A C 1
ATOM 3117 O O . ASP A 1 411 ? 24.020 -6.213 -18.055 1.00 83.81 411 ASP A O 1
ATOM 3121 N N . ARG A 1 412 ? 23.784 -6.299 -20.283 1.00 81.75 412 ARG A N 1
ATOM 3122 C CA . ARG A 1 412 ? 25.206 -6.153 -20.590 1.00 81.75 412 ARG A CA 1
ATOM 3123 C C . ARG A 1 412 ? 25.820 -4.885 -19.995 1.00 81.75 412 ARG A C 1
ATOM 3125 O O . ARG A 1 412 ? 26.910 -4.949 -19.435 1.00 81.75 412 ARG A O 1
ATOM 3132 N N . ASN A 1 413 ? 25.155 -3.735 -20.119 1.00 79.19 413 ASN A N 1
ATOM 3133 C CA . ASN A 1 413 ? 25.690 -2.474 -19.589 1.00 79.19 413 ASN A CA 1
ATOM 3134 C C . ASN A 1 413 ? 25.337 -2.238 -18.109 1.00 79.19 413 ASN A C 1
ATOM 3136 O O . ASN A 1 413 ? 26.013 -1.454 -17.447 1.00 79.19 413 ASN A O 1
ATOM 3140 N N . THR A 1 414 ? 24.357 -2.966 -17.567 1.00 86.81 414 THR A N 1
ATOM 3141 C CA . THR A 1 414 ? 23.953 -2.865 -16.154 1.00 86.81 414 THR A CA 1
ATOM 3142 C C . THR A 1 414 ? 24.745 -3.822 -15.260 1.00 86.81 414 THR A C 1
ATOM 3144 O O . THR A 1 414 ? 25.184 -3.449 -14.171 1.00 86.81 414 THR A O 1
ATOM 3147 N N . PHE A 1 415 ? 24.978 -5.053 -15.715 1.00 87.75 415 PHE A N 1
ATOM 3148 C CA . PHE A 1 415 ? 25.615 -6.109 -14.923 1.00 87.75 415 PHE A CA 1
ATOM 3149 C C . PHE A 1 415 ? 26.987 -6.531 -15.454 1.00 87.75 415 PHE A C 1
ATOM 3151 O O . PHE A 1 415 ? 27.770 -7.110 -14.699 1.00 87.75 415 PHE A O 1
ATOM 3158 N N . GLY A 1 416 ? 27.304 -6.214 -16.712 1.00 81.56 416 GLY A N 1
ATOM 3159 C CA . GLY A 1 416 ? 28.507 -6.672 -17.408 1.00 81.56 416 GLY A CA 1
ATOM 3160 C C . GLY A 1 416 ? 28.240 -7.880 -18.312 1.00 81.56 416 GLY A C 1
ATOM 3161 O O . GLY A 1 416 ? 27.172 -8.490 -18.280 1.00 81.56 416 GLY A O 1
ATOM 3162 N N . ASN A 1 417 ? 29.225 -8.239 -19.139 1.00 77.50 417 ASN A N 1
ATOM 3163 C CA . ASN A 1 417 ? 29.100 -9.356 -20.080 1.00 77.50 417 ASN A CA 1
ATOM 3164 C C . ASN A 1 417 ? 28.790 -10.679 -19.358 1.00 77.50 417 ASN A C 1
ATOM 3166 O O . ASN A 1 417 ? 29.476 -11.050 -18.407 1.00 77.50 417 ASN A O 1
ATOM 3170 N N . GLY A 1 418 ? 27.773 -11.399 -19.841 1.00 72.12 418 GLY A N 1
ATOM 3171 C CA . GLY A 1 418 ? 27.386 -12.722 -19.335 1.00 72.12 418 GLY A CA 1
ATOM 3172 C C . GLY A 1 418 ? 26.688 -12.723 -17.972 1.00 72.12 418 GLY A C 1
ATOM 3173 O O . GLY A 1 418 ? 26.373 -13.795 -17.461 1.00 72.12 418 GLY A O 1
ATOM 3174 N N . ARG A 1 419 ? 26.430 -11.550 -17.379 1.00 83.56 419 ARG A N 1
ATOM 3175 C CA . ARG A 1 419 ? 25.702 -11.417 -16.113 1.00 83.56 419 ARG A CA 1
ATOM 3176 C C . ARG A 1 419 ? 24.267 -10.986 -16.389 1.00 83.56 419 ARG A C 1
ATOM 3178 O O . ARG A 1 419 ? 24.024 -10.047 -17.138 1.00 83.56 419 ARG A O 1
ATOM 3185 N N . LEU A 1 420 ? 23.329 -11.695 -15.776 1.00 89.31 420 LEU A N 1
ATOM 3186 C CA . LEU A 1 420 ? 21.888 -11.562 -15.972 1.00 89.31 420 LEU A CA 1
ATOM 3187 C C . LEU A 1 420 ? 21.212 -11.564 -14.603 1.00 89.31 420 LEU A C 1
ATOM 3189 O O . LEU A 1 420 ? 21.817 -12.013 -13.625 1.00 89.31 420 LEU A O 1
ATOM 3193 N N . ILE A 1 421 ? 19.947 -11.146 -14.542 1.00 92.50 421 ILE A N 1
ATOM 3194 C CA . ILE A 1 421 ? 19.171 -11.372 -13.323 1.00 92.50 421 ILE A CA 1
ATOM 3195 C C . ILE A 1 421 ? 19.014 -12.881 -13.069 1.00 92.50 421 ILE A C 1
ATOM 3197 O O . ILE A 1 421 ? 18.931 -13.688 -14.014 1.00 92.50 421 ILE A O 1
ATOM 3201 N N . ILE A 1 422 ? 18.973 -13.265 -11.796 1.00 92.06 422 ILE A N 1
ATOM 3202 C CA . ILE A 1 422 ? 18.907 -14.672 -11.365 1.00 92.06 422 ILE A CA 1
ATOM 3203 C C . ILE A 1 422 ? 17.533 -15.073 -10.827 1.00 92.06 422 ILE A C 1
ATOM 3205 O O . ILE A 1 422 ? 17.261 -16.263 -10.688 1.00 92.06 422 ILE A O 1
ATOM 3209 N N . GLU A 1 423 ? 16.674 -14.095 -10.556 1.00 94.94 423 GLU A N 1
ATOM 3210 C CA . GLU A 1 423 ? 15.331 -14.293 -10.032 1.00 94.94 423 GLU A CA 1
ATOM 3211 C C . GLU A 1 423 ? 14.465 -15.114 -10.986 1.00 94.94 423 GLU A C 1
ATOM 3213 O O . GLU A 1 423 ? 14.541 -14.994 -12.214 1.00 94.94 423 GLU A O 1
ATOM 3218 N N . LYS A 1 424 ? 13.600 -15.935 -10.398 1.00 93.56 424 LYS A N 1
ATOM 3219 C CA . LYS A 1 424 ? 12.556 -16.671 -11.111 1.00 93.56 424 LYS A CA 1
ATOM 3220 C C . LYS A 1 424 ? 11.293 -15.814 -11.265 1.00 93.56 424 LYS A C 1
ATOM 3222 O O . LYS A 1 424 ? 11.161 -14.755 -10.646 1.00 93.56 424 LYS A O 1
ATOM 3227 N N . ASP A 1 425 ? 10.371 -16.242 -12.124 1.00 92.00 425 ASP A N 1
ATOM 3228 C CA . ASP A 1 425 ? 9.145 -15.488 -12.425 1.00 92.00 425 ASP A CA 1
ATOM 3229 C C . ASP A 1 425 ? 8.215 -15.334 -11.218 1.00 92.00 425 ASP A C 1
ATOM 3231 O O . ASP A 1 425 ? 7.614 -14.274 -11.042 1.00 92.00 425 ASP A O 1
ATOM 3235 N N . ASP A 1 426 ? 8.195 -16.312 -10.320 1.00 93.25 426 ASP A N 1
ATOM 3236 C CA . ASP A 1 426 ? 7.553 -16.229 -9.006 1.00 93.25 426 ASP A CA 1
ATOM 3237 C C . ASP A 1 426 ? 8.193 -15.205 -8.053 1.00 93.25 426 ASP A C 1
ATOM 3239 O O . ASP A 1 426 ? 7.580 -14.872 -7.045 1.00 93.25 426 ASP A O 1
ATOM 3243 N N . GLN A 1 427 ? 9.380 -14.666 -8.347 1.00 95.75 427 GLN A N 1
ATOM 3244 C CA . GLN A 1 427 ? 10.025 -13.600 -7.567 1.00 95.75 427 GLN A CA 1
ATOM 3245 C C . GLN A 1 427 ? 9.909 -12.233 -8.247 1.00 95.75 427 GLN A C 1
ATOM 3247 O O . GLN A 1 427 ? 9.654 -11.230 -7.580 1.00 95.75 427 GLN A O 1
ATOM 3252 N N . PHE A 1 428 ? 10.084 -12.159 -9.571 1.00 95.25 428 PHE A N 1
ATOM 3253 C CA . PHE A 1 428 ? 10.035 -10.869 -10.264 1.00 95.25 428 PHE A CA 1
ATOM 3254 C C . PHE A 1 428 ? 8.631 -10.452 -10.723 1.00 95.25 428 PHE A C 1
ATOM 3256 O O . PHE A 1 428 ? 8.427 -9.260 -10.963 1.00 95.25 428 PHE A O 1
ATOM 3263 N N . ALA A 1 429 ? 7.685 -11.391 -10.854 1.00 93.94 429 ALA A N 1
ATOM 3264 C CA . ALA A 1 429 ? 6.358 -11.155 -11.430 1.00 93.94 429 ALA A CA 1
ATOM 3265 C C . ALA A 1 429 ? 5.189 -11.727 -10.613 1.00 93.94 429 ALA A C 1
ATOM 3267 O O . ALA A 1 429 ? 4.050 -11.595 -11.063 1.00 93.94 429 ALA A O 1
ATOM 3268 N N . GLY A 1 430 ? 5.420 -12.346 -9.450 1.00 94.25 430 GLY A N 1
ATOM 3269 C CA . GLY A 1 430 ? 4.386 -13.093 -8.722 1.00 94.25 430 GLY A CA 1
ATOM 3270 C C . GLY A 1 430 ? 3.099 -12.300 -8.475 1.00 94.25 430 GLY A C 1
ATOM 3271 O O . GLY A 1 430 ? 2.008 -12.841 -8.634 1.00 94.25 430 GLY A O 1
ATOM 3272 N N . LEU A 1 431 ? 3.198 -10.997 -8.189 1.00 94.38 431 LEU A N 1
ATOM 3273 C CA . LEU A 1 431 ? 2.028 -10.122 -8.078 1.00 94.38 431 LEU A CA 1
ATOM 3274 C C . LEU A 1 431 ? 1.270 -9.961 -9.407 1.00 94.38 431 LEU A C 1
ATOM 3276 O O . LEU A 1 431 ? 0.046 -10.058 -9.442 1.00 94.38 431 LEU A O 1
ATOM 3280 N N . CYS A 1 432 ? 1.984 -9.724 -10.507 1.00 92.06 432 CYS A N 1
ATOM 3281 C CA . CYS A 1 432 ? 1.390 -9.518 -11.830 1.00 92.06 432 CYS A CA 1
ATOM 3282 C C . CYS A 1 432 ? 0.709 -10.781 -12.351 1.00 92.06 432 CYS A C 1
ATOM 3284 O O . CYS A 1 432 ? -0.331 -10.697 -13.003 1.00 92.06 432 CYS A O 1
ATOM 3286 N N . LEU A 1 433 ? 1.283 -11.945 -12.043 1.00 91.69 433 LEU A N 1
ATOM 3287 C CA . LEU A 1 433 ? 0.782 -13.239 -12.493 1.00 91.69 433 LEU A CA 1
ATOM 3288 C C . LEU A 1 433 ? -0.550 -13.642 -11.848 1.00 91.69 433 LEU A C 1
ATOM 3290 O O . LEU A 1 433 ? -1.220 -14.522 -12.386 1.00 91.69 433 LEU A O 1
ATOM 3294 N N . LYS A 1 434 ? -0.983 -12.959 -10.778 1.00 89.38 434 LYS A N 1
ATOM 3295 C CA . LYS A 1 434 ? -2.343 -13.105 -10.230 1.00 89.38 434 LYS A CA 1
ATOM 3296 C C . LYS A 1 434 ? -3.414 -12.669 -11.234 1.00 89.38 434 LYS A C 1
ATOM 3298 O O . LYS A 1 434 ? -4.411 -13.350 -11.433 1.00 89.38 434 LYS A O 1
ATOM 3303 N N . CYS A 1 435 ? -3.168 -11.566 -11.940 1.00 89.50 435 CYS A N 1
ATOM 3304 C CA . CYS A 1 435 ? -4.107 -11.021 -12.923 1.00 89.50 435 CYS A CA 1
ATOM 3305 C C . CYS A 1 435 ? -3.774 -11.452 -14.359 1.00 89.50 435 CYS A C 1
ATOM 3307 O O . CYS A 1 435 ? -4.677 -11.627 -15.183 1.00 89.50 435 CYS A O 1
ATOM 3309 N N . HIS A 1 436 ? -2.484 -11.611 -14.664 1.00 88.12 436 HIS A N 1
ATOM 3310 C CA . HIS A 1 436 ? -1.965 -11.824 -16.010 1.00 88.12 436 HIS A CA 1
ATOM 3311 C C . HIS A 1 436 ? -1.284 -13.187 -16.137 1.00 88.12 436 HIS A C 1
ATOM 3313 O O . HIS A 1 436 ? -0.114 -13.346 -15.800 1.00 88.12 436 HIS A O 1
ATOM 3319 N N . LYS A 1 437 ? -1.992 -14.182 -16.675 1.00 88.12 437 LYS A N 1
ATOM 3320 C CA . LYS A 1 437 ? -1.423 -15.525 -16.853 1.00 88.12 437 LYS A CA 1
ATOM 3321 C C . LYS A 1 437 ? -0.262 -15.495 -17.850 1.00 88.12 437 LYS A C 1
ATOM 3323 O O . LYS A 1 437 ? -0.421 -15.007 -18.967 1.00 88.12 437 LYS A O 1
ATOM 3328 N N . LYS A 1 438 ? 0.874 -16.101 -17.483 1.00 87.25 438 LYS A N 1
ATOM 3329 C CA . LYS A 1 438 ? 2.064 -16.246 -18.347 1.00 87.25 438 LYS A CA 1
ATOM 3330 C C . LYS A 1 438 ? 1.720 -16.806 -19.733 1.00 87.25 438 LYS A C 1
ATOM 3332 O O . LYS A 1 438 ? 2.201 -16.294 -20.740 1.00 87.25 438 LYS A O 1
ATOM 3337 N N . SER A 1 439 ? 0.826 -17.797 -19.786 1.00 85.50 439 SER A N 1
ATOM 3338 C CA . SER A 1 439 ? 0.350 -18.430 -21.025 1.00 85.50 439 SER A CA 1
ATOM 3339 C C . SER A 1 439 ? -0.229 -17.441 -22.038 1.00 85.50 439 SER A C 1
ATOM 3341 O O . SER A 1 439 ? -0.116 -17.671 -23.239 1.00 85.50 439 SER A O 1
ATOM 3343 N N . ASN A 1 440 ? -0.798 -16.325 -21.576 1.00 83.06 440 ASN A N 1
ATOM 3344 C CA . ASN A 1 440 ? -1.393 -15.310 -22.445 1.00 83.06 440 ASN A CA 1
ATOM 3345 C C . ASN A 1 440 ? -0.340 -14.471 -23.185 1.00 83.06 440 ASN A C 1
ATOM 3347 O O . ASN A 1 440 ? -0.703 -13.717 -24.079 1.00 83.06 440 ASN A O 1
ATOM 3351 N N . PHE A 1 441 ? 0.941 -14.597 -22.821 1.00 78.19 441 PHE A N 1
ATOM 3352 C CA . PHE A 1 441 ? 2.054 -13.857 -23.423 1.00 78.19 441 PHE A CA 1
ATOM 3353 C C . PHE A 1 441 ? 3.081 -14.750 -24.120 1.00 78.19 441 PHE A C 1
ATOM 3355 O O . PHE A 1 441 ? 3.887 -14.266 -24.906 1.00 78.19 441 PHE A O 1
ATOM 3362 N N . THR A 1 442 ? 3.106 -16.047 -23.802 1.00 73.88 442 THR A N 1
ATOM 3363 C CA . THR A 1 442 ? 4.097 -16.987 -24.350 1.00 73.88 442 THR A CA 1
ATOM 3364 C C . THR A 1 442 ? 3.555 -17.832 -25.502 1.00 73.88 442 THR A C 1
ATOM 3366 O O . THR A 1 442 ? 4.328 -18.521 -26.159 1.00 73.88 442 THR A O 1
ATOM 3369 N N . ALA A 1 443 ? 2.242 -17.804 -25.756 1.00 63.81 443 ALA A N 1
ATOM 3370 C CA . ALA A 1 443 ? 1.600 -18.657 -26.759 1.00 63.81 443 ALA A CA 1
ATOM 3371 C C . ALA A 1 443 ? 1.657 -18.099 -28.194 1.00 63.81 443 ALA A C 1
ATOM 3373 O O . ALA A 1 443 ? 1.558 -18.864 -29.153 1.00 63.81 443 ALA A O 1
ATOM 3374 N N . ASN A 1 444 ? 1.810 -16.782 -28.373 1.00 63.06 444 ASN A N 1
ATOM 3375 C CA . ASN A 1 444 ? 1.723 -16.155 -29.690 1.00 63.06 444 ASN A CA 1
ATOM 3376 C C . ASN A 1 444 ? 3.110 -15.941 -30.320 1.00 63.06 444 ASN A C 1
ATOM 3378 O O . ASN A 1 444 ? 4.024 -15.390 -29.704 1.00 63.06 444 ASN A O 1
ATOM 3382 N N . LYS A 1 445 ? 3.253 -16.303 -31.601 1.00 56.47 445 LYS A N 1
ATOM 3383 C CA . LYS A 1 445 ? 4.460 -16.023 -32.399 1.00 56.47 445 LYS A CA 1
ATOM 3384 C C . LYS A 1 445 ? 4.762 -14.520 -32.503 1.00 56.47 445 LYS A C 1
ATOM 3386 O O . LYS A 1 445 ? 5.926 -14.170 -32.673 1.00 56.47 445 LYS A O 1
ATOM 3391 N N . ASN A 1 446 ? 3.753 -13.662 -32.336 1.00 53.91 446 ASN A N 1
ATOM 3392 C CA . ASN A 1 446 ? 3.881 -12.204 -32.401 1.00 53.91 446 ASN A CA 1
ATOM 3393 C C . ASN A 1 446 ? 4.328 -11.558 -31.073 1.00 53.91 446 ASN A C 1
ATOM 3395 O O . ASN A 1 446 ? 4.732 -10.396 -31.082 1.00 53.91 446 ASN A O 1
ATOM 3399 N N . ASP A 1 447 ? 4.340 -12.292 -29.951 1.00 67.25 447 ASP A N 1
ATOM 3400 C CA . ASP A 1 447 ? 4.755 -11.784 -28.629 1.00 67.25 447 ASP A CA 1
ATOM 3401 C C . ASP A 1 447 ? 6.271 -11.906 -28.403 1.00 67.25 447 ASP A C 1
ATOM 3403 O O . ASP A 1 447 ? 6.766 -12.323 -27.353 1.00 67.25 447 ASP A O 1
ATOM 3407 N N . VAL A 1 448 ? 7.045 -11.520 -29.417 1.00 68.88 448 VAL A N 1
ATOM 3408 C CA . VAL A 1 448 ? 8.507 -11.674 -29.438 1.00 68.88 448 VAL A CA 1
ATOM 3409 C C . VAL A 1 448 ? 9.176 -10.892 -28.298 1.00 68.88 448 VAL A C 1
ATOM 3411 O O . VAL A 1 448 ? 10.166 -11.351 -27.734 1.00 68.88 448 VAL A O 1
ATOM 3414 N N . ILE A 1 449 ? 8.604 -9.756 -27.882 1.00 75.25 449 ILE A N 1
ATOM 3415 C CA . ILE A 1 449 ? 9.162 -8.935 -26.797 1.00 75.25 449 ILE A CA 1
ATOM 3416 C C . ILE A 1 449 ? 9.114 -9.622 -25.431 1.00 75.25 449 ILE A C 1
ATOM 3418 O O . ILE A 1 449 ? 10.067 -9.512 -24.661 1.00 75.25 449 ILE A O 1
ATOM 3422 N N . HIS A 1 450 ? 8.067 -10.402 -25.142 1.00 83.31 450 HIS A N 1
ATOM 3423 C CA . HIS A 1 450 ? 7.968 -11.129 -23.875 1.00 83.31 450 HIS A CA 1
ATOM 3424 C C . HIS A 1 450 ? 9.003 -12.257 -23.774 1.00 83.31 450 HIS A C 1
ATOM 3426 O O . HIS A 1 450 ? 9.291 -12.719 -22.677 1.00 83.31 450 HIS A O 1
ATOM 3432 N N . ARG A 1 451 ? 9.666 -12.634 -24.877 1.00 79.38 451 ARG A N 1
ATOM 3433 C CA . ARG A 1 451 ? 10.816 -13.555 -24.846 1.00 79.38 451 ARG A CA 1
ATOM 3434 C C . ARG A 1 451 ? 12.059 -12.942 -24.205 1.00 79.38 451 ARG A C 1
ATOM 3436 O O . ARG A 1 451 ? 12.961 -13.685 -23.836 1.00 79.38 451 ARG A O 1
ATOM 3443 N N . ALA A 1 452 ? 12.135 -11.613 -24.090 1.00 82.12 452 ALA A N 1
ATOM 3444 C CA . ALA A 1 452 ? 13.187 -10.940 -23.327 1.00 82.12 452 ALA A CA 1
ATOM 3445 C C . ALA A 1 452 ? 12.959 -11.023 -21.809 1.00 82.12 452 ALA A C 1
ATOM 3447 O O . ALA A 1 452 ? 13.872 -10.705 -21.048 1.00 82.12 452 ALA A O 1
ATOM 3448 N N . VAL A 1 453 ? 11.769 -11.448 -21.365 1.00 88.81 453 VAL A N 1
ATOM 3449 C CA . VAL A 1 453 ? 11.492 -11.694 -19.949 1.00 88.81 453 VAL A CA 1
ATOM 3450 C C . VAL A 1 453 ? 12.221 -12.960 -19.505 1.00 88.81 453 VAL A C 1
ATOM 3452 O O . VAL A 1 453 ? 12.200 -13.989 -20.189 1.00 88.81 453 VAL A O 1
ATOM 3455 N N . LYS A 1 454 ? 12.873 -12.886 -18.343 1.00 90.81 454 LYS A N 1
ATOM 3456 C CA . LYS A 1 454 ? 13.640 -13.996 -17.769 1.00 90.81 454 LYS A CA 1
ATOM 3457 C C . LYS A 1 454 ? 12.798 -15.279 -17.716 1.00 90.81 454 LYS A C 1
ATOM 3459 O O . LYS A 1 454 ? 11.767 -15.339 -17.055 1.00 90.81 454 LYS A O 1
ATOM 3464 N N . GLY A 1 455 ? 13.264 -16.324 -18.405 1.00 87.31 455 GLY A N 1
ATOM 3465 C CA . GLY A 1 455 ? 12.638 -17.654 -18.386 1.00 87.31 455 GLY A CA 1
ATOM 3466 C C . GLY A 1 455 ? 11.327 -17.779 -19.175 1.00 87.31 455 GLY A C 1
ATOM 3467 O O . GLY A 1 455 ? 10.591 -18.746 -18.977 1.00 87.31 455 GLY A O 1
ATOM 3468 N N . TRP A 1 456 ? 10.987 -16.801 -20.023 1.00 86.94 456 TRP A N 1
ATOM 3469 C CA . TRP A 1 456 ? 9.771 -16.821 -20.855 1.00 86.94 456 TRP A CA 1
ATOM 3470 C C . TRP A 1 456 ? 10.069 -17.067 -22.345 1.00 86.94 456 TRP A C 1
ATOM 3472 O O . TRP A 1 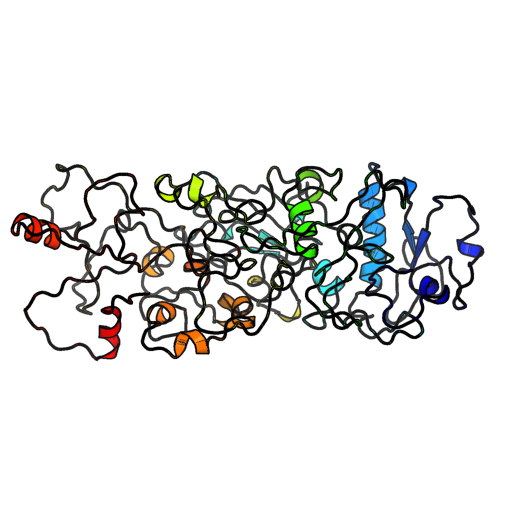456 ? 9.152 -17.278 -23.134 1.00 86.94 456 TRP A O 1
ATOM 3482 N N . GLY A 1 457 ? 11.346 -17.094 -22.732 1.00 78.75 457 GLY A N 1
ATOM 3483 C CA . GLY A 1 457 ? 11.804 -17.467 -24.068 1.00 78.75 457 GLY A CA 1
ATOM 3484 C C . GLY A 1 457 ? 13.301 -17.788 -24.099 1.00 78.75 457 GLY A C 1
ATOM 3485 O O . GLY A 1 457 ? 13.992 -17.706 -23.085 1.00 78.75 457 GLY A O 1
ATOM 3486 N N . SER A 1 458 ? 13.815 -18.146 -25.276 1.00 71.19 458 SER A N 1
ATOM 3487 C CA . SER A 1 458 ? 15.216 -18.527 -25.509 1.00 71.19 458 SER A CA 1
ATOM 3488 C C . SER A 1 458 ? 16.133 -17.326 -25.802 1.00 71.19 458 SER A C 1
ATOM 3490 O O . SER A 1 458 ? 16.926 -17.345 -26.748 1.00 71.19 458 SER A O 1
ATOM 3492 N N . ASN A 1 459 ? 16.023 -16.254 -25.011 1.00 71.31 459 ASN A N 1
ATOM 3493 C CA . ASN A 1 459 ? 16.862 -15.066 -25.165 1.00 71.31 459 ASN A CA 1
ATOM 3494 C C . ASN A 1 459 ? 18.179 -15.221 -24.384 1.00 71.31 459 ASN A C 1
ATOM 3496 O O . ASN A 1 459 ? 18.176 -15.405 -23.170 1.00 71.31 459 ASN A O 1
ATOM 3500 N N . ARG A 1 460 ? 19.314 -15.163 -25.095 1.00 70.62 460 ARG A N 1
ATOM 3501 C CA . ARG A 1 460 ? 20.663 -15.260 -24.504 1.00 70.62 460 ARG A CA 1
ATOM 3502 C C . ARG A 1 460 ? 21.272 -13.904 -24.138 1.00 70.62 460 ARG A C 1
ATOM 3504 O O . ARG A 1 460 ? 22.295 -13.871 -23.467 1.00 70.62 460 ARG A O 1
ATOM 3511 N N . GLU A 1 461 ? 20.670 -12.814 -24.599 1.00 69.56 461 GLU A N 1
ATOM 3512 C CA . GLU A 1 461 ? 21.177 -11.450 -24.419 1.00 69.56 461 GLU A CA 1
ATOM 3513 C C . GLU A 1 461 ? 20.446 -10.710 -23.295 1.00 69.56 461 GLU A C 1
ATOM 3515 O O . GLU A 1 461 ? 21.035 -9.864 -22.623 1.00 69.56 461 GLU A O 1
ATOM 3520 N N . HIS A 1 462 ? 19.159 -11.015 -23.103 1.00 79.12 462 HIS A N 1
ATOM 3521 C CA . HIS A 1 462 ? 18.309 -10.345 -22.127 1.00 79.12 462 HIS A CA 1
ATOM 3522 C C . HIS A 1 462 ? 17.556 -11.324 -21.236 1.00 79.12 462 HIS A C 1
ATOM 3524 O O . HIS A 1 462 ? 17.092 -12.384 -21.652 1.00 79.12 462 HIS A O 1
ATOM 3530 N N . SER A 1 463 ? 17.422 -10.910 -19.991 1.00 88.62 463 SER A N 1
ATOM 3531 C CA . SER A 1 463 ? 16.730 -11.550 -18.893 1.00 88.62 463 SER A CA 1
ATOM 3532 C C . SER A 1 463 ? 16.066 -10.449 -18.078 1.00 88.62 463 SER A C 1
ATOM 3534 O O . SER A 1 463 ? 16.405 -10.204 -16.927 1.00 88.62 463 SER A O 1
ATOM 3536 N N . PHE A 1 464 ? 15.138 -9.730 -18.700 1.00 90.69 464 PHE A N 1
ATOM 3537 C CA . PHE A 1 464 ? 14.483 -8.604 -18.057 1.00 90.69 464 PHE A CA 1
ATOM 3538 C C . PHE A 1 464 ? 13.405 -9.067 -17.068 1.00 90.69 464 PHE A C 1
ATOM 3540 O O . PHE A 1 464 ? 12.675 -10.022 -17.348 1.00 90.69 464 PHE A O 1
ATOM 3547 N N . PRO A 1 465 ? 13.241 -8.371 -15.930 1.00 93.50 465 PRO A N 1
ATOM 3548 C CA . PRO A 1 465 ? 12.028 -8.459 -15.136 1.00 93.50 465 PRO A CA 1
ATOM 3549 C C . PRO A 1 465 ? 10.923 -7.604 -15.771 1.00 93.50 465 PRO A C 1
ATOM 3551 O O . PRO A 1 465 ? 11.201 -6.639 -16.491 1.00 93.50 465 PRO A O 1
ATOM 3554 N N . CYS A 1 466 ? 9.659 -7.875 -15.435 1.00 92.19 466 CYS A N 1
ATOM 3555 C CA . CYS A 1 466 ? 8.510 -7.085 -15.902 1.00 92.19 466 CYS A CA 1
ATOM 3556 C C . CYS A 1 466 ? 8.692 -5.577 -15.654 1.00 92.19 466 CYS A C 1
ATOM 3558 O O . CYS A 1 466 ? 8.342 -4.743 -16.490 1.00 92.19 466 CYS A O 1
ATOM 3560 N N . SER A 1 467 ? 9.307 -5.230 -14.524 1.00 92.06 467 SER A N 1
ATOM 3561 C CA . SER A 1 467 ? 9.568 -3.860 -14.086 1.00 92.06 467 SER A CA 1
ATOM 3562 C C . SER A 1 467 ? 10.562 -3.081 -14.947 1.00 92.06 467 SER A C 1
ATOM 3564 O O . SER A 1 467 ? 10.622 -1.859 -14.821 1.00 92.06 467 SER A O 1
ATOM 3566 N N . LYS A 1 468 ? 11.337 -3.732 -15.825 1.00 89.88 468 LYS A N 1
ATOM 3567 C CA . LYS A 1 468 ? 12.152 -3.020 -16.820 1.00 89.88 468 LYS A CA 1
ATOM 3568 C C . LYS A 1 468 ? 11.258 -2.322 -17.846 1.00 89.88 468 LYS A C 1
ATOM 3570 O O . LYS A 1 468 ? 11.521 -1.183 -18.223 1.00 89.88 468 LYS A O 1
ATOM 3575 N N . CYS A 1 469 ? 10.175 -2.975 -18.257 1.00 85.50 469 CYS A N 1
ATOM 3576 C CA . CYS A 1 469 ? 9.306 -2.487 -19.325 1.00 85.50 469 CYS A CA 1
ATOM 3577 C C . CYS A 1 469 ? 8.025 -1.829 -18.803 1.00 85.50 469 CYS A C 1
ATOM 3579 O O . CYS A 1 469 ? 7.551 -0.884 -19.428 1.00 85.50 469 CYS A O 1
ATOM 3581 N N . HIS A 1 470 ? 7.489 -2.270 -17.661 1.00 87.31 470 HIS A N 1
ATOM 3582 C CA . HIS A 1 470 ? 6.193 -1.825 -17.139 1.00 87.31 470 HIS A CA 1
ATOM 3583 C C . HIS A 1 470 ? 6.300 -0.981 -15.864 1.00 87.31 470 HIS A C 1
ATOM 3585 O O . HIS A 1 470 ? 7.164 -1.185 -15.011 1.00 87.31 470 HIS A O 1
ATOM 3591 N N . GLN A 1 471 ? 5.414 0.005 -15.752 1.00 86.75 471 GLN A N 1
ATOM 3592 C CA . GLN A 1 471 ? 5.123 0.784 -14.551 1.00 86.75 471 GLN A CA 1
ATOM 3593 C C . GLN A 1 471 ? 4.003 0.109 -13.766 1.00 86.75 471 GLN A C 1
ATOM 3595 O O . GLN A 1 471 ? 3.152 -0.563 -14.341 1.00 86.75 471 GLN A O 1
ATOM 3600 N N . ALA A 1 472 ? 4.002 0.304 -12.450 1.00 88.38 472 ALA A N 1
ATOM 3601 C CA . ALA A 1 472 ? 3.046 -0.355 -11.570 1.00 88.38 472 ALA A CA 1
ATOM 3602 C C . ALA A 1 472 ? 1.692 0.366 -11.479 1.00 88.38 472 ALA A C 1
ATOM 3604 O O . ALA A 1 472 ? 0.701 -0.296 -11.204 1.00 88.38 472 ALA A O 1
ATOM 3605 N N . HIS A 1 473 ? 1.617 1.684 -11.705 1.00 91.25 473 HIS A N 1
ATOM 3606 C CA . HIS A 1 473 ? 0.392 2.448 -11.418 1.00 91.25 473 HIS A CA 1
ATOM 3607 C C . HIS A 1 473 ? -0.201 3.129 -12.641 1.00 91.25 473 HIS A C 1
ATOM 3609 O O . HIS A 1 473 ? -1.325 2.816 -13.026 1.00 91.25 473 HIS A O 1
ATOM 3615 N N . ASN A 1 474 ? 0.549 4.044 -13.259 1.00 88.69 474 ASN A N 1
ATOM 3616 C CA . ASN A 1 474 ? 0.088 4.805 -14.410 1.00 88.69 474 ASN A CA 1
ATOM 3617 C C . ASN A 1 474 ? 1.182 4.964 -15.464 1.00 88.69 474 ASN A C 1
ATOM 3619 O O . ASN A 1 474 ? 2.365 4.752 -15.210 1.00 88.69 474 ASN A O 1
ATOM 3623 N N . SER A 1 475 ? 0.780 5.296 -16.686 1.00 83.31 475 SER A N 1
ATOM 3624 C CA . SER A 1 475 ? 1.705 5.667 -17.742 1.00 83.31 475 SER A CA 1
ATOM 3625 C C . SER A 1 475 ? 1.047 6.589 -18.759 1.00 83.31 475 SER A C 1
ATOM 3627 O O . SER A 1 475 ? -0.146 6.496 -19.034 1.00 83.31 475 SER A O 1
ATOM 3629 N N . GLY A 1 476 ? 1.869 7.439 -19.377 1.00 78.50 476 GLY A N 1
ATOM 3630 C CA . GLY A 1 476 ? 1.492 8.174 -20.588 1.00 78.50 476 GLY A CA 1
ATOM 3631 C C . GLY A 1 476 ? 1.640 7.337 -21.862 1.00 78.50 476 GLY A C 1
ATOM 3632 O O . GLY A 1 476 ? 1.503 7.859 -22.960 1.00 78.50 476 GLY A O 1
ATOM 3633 N N . LEU A 1 477 ? 1.962 6.048 -21.722 1.00 77.06 477 LEU A N 1
ATOM 3634 C CA . LEU A 1 477 ? 1.992 5.058 -22.790 1.00 77.06 477 LEU A CA 1
ATOM 3635 C C . LEU A 1 477 ? 0.896 4.001 -22.574 1.00 77.06 477 LEU A C 1
ATOM 3637 O O . LEU A 1 477 ? 0.510 3.746 -21.426 1.00 77.06 477 LEU A O 1
ATOM 3641 N N . PRO A 1 478 ? 0.430 3.336 -23.646 1.00 75.94 478 PRO A N 1
ATOM 3642 C CA . PRO A 1 478 ? -0.439 2.169 -23.527 1.00 75.94 478 PRO A CA 1
ATOM 3643 C C . PRO A 1 478 ? 0.184 1.063 -22.659 1.00 75.94 478 PRO A C 1
ATOM 3645 O O . PRO A 1 478 ? 1.406 0.976 -22.527 1.00 75.94 478 PRO A O 1
ATOM 3648 N N . ARG A 1 479 ? -0.662 0.195 -22.084 1.00 76.75 479 ARG A N 1
ATOM 3649 C CA . ARG A 1 479 ? -0.255 -1.032 -21.364 1.00 76.75 479 ARG A CA 1
ATOM 3650 C C . ARG A 1 479 ? 0.781 -0.787 -20.256 1.00 76.75 479 ARG A C 1
ATOM 3652 O O . ARG A 1 479 ? 1.667 -1.607 -20.022 1.00 76.75 479 ARG A O 1
ATOM 3659 N N . LEU A 1 480 ? 0.681 0.364 -19.587 1.00 82.81 480 LEU A N 1
ATOM 3660 C CA . LEU A 1 480 ? 1.555 0.763 -18.481 1.00 82.81 480 LEU A CA 1
ATOM 3661 C C . LEU A 1 480 ? 3.054 0.740 -18.813 1.00 82.81 480 LEU A C 1
ATOM 3663 O O . LEU A 1 480 ? 3.881 0.435 -17.963 1.00 82.81 480 LEU A O 1
ATOM 3667 N N . MET A 1 481 ? 3.452 1.065 -20.040 1.00 80.56 481 MET A N 1
ATOM 3668 C CA . MET A 1 481 ? 4.865 0.978 -20.419 1.00 80.56 481 MET A CA 1
ATOM 3669 C C . MET A 1 481 ? 5.724 2.109 -19.824 1.00 80.56 481 MET A C 1
ATOM 3671 O O . MET A 1 481 ? 5.292 3.253 -19.690 1.00 80.56 481 MET A O 1
ATOM 3675 N N . GLN A 1 482 ? 6.977 1.812 -19.482 1.00 77.94 482 GLN A N 1
ATOM 3676 C CA . GLN A 1 482 ? 7.991 2.787 -19.056 1.00 77.94 482 GLN A CA 1
ATOM 3677 C C . GLN A 1 482 ? 8.574 3.561 -20.227 1.00 77.94 482 GLN A C 1
ATOM 3679 O O . GLN A 1 482 ? 8.799 4.767 -20.148 1.00 77.94 482 GLN A O 1
ATOM 3684 N N . THR A 1 483 ? 8.823 2.842 -21.305 1.00 68.88 483 THR A N 1
ATOM 3685 C CA . THR A 1 483 ? 9.444 3.332 -22.522 1.00 68.88 483 THR A CA 1
ATOM 3686 C C . THR A 1 483 ? 8.974 2.443 -23.659 1.00 68.88 483 THR A C 1
ATOM 3688 O O . THR A 1 483 ? 8.686 1.263 -23.450 1.00 68.88 483 THR A O 1
ATOM 3691 N N . ASN A 1 484 ? 8.857 3.013 -24.854 1.00 54.91 484 ASN A N 1
ATOM 3692 C CA . ASN A 1 484 ? 8.383 2.286 -26.017 1.00 54.91 484 ASN A CA 1
ATOM 3693 C C . ASN A 1 484 ? 9.546 1.615 -26.747 1.00 54.91 484 ASN A C 1
ATOM 3695 O O . ASN A 1 484 ? 9.855 1.959 -27.882 1.00 54.91 484 ASN A O 1
ATOM 3699 N N . CYS A 1 485 ? 10.229 0.701 -26.048 1.00 49.81 485 CYS A N 1
ATOM 3700 C CA . CYS A 1 485 ? 11.498 0.098 -26.458 1.00 49.81 485 CYS A CA 1
ATOM 3701 C C . CYS A 1 485 ? 11.522 -0.514 -27.862 1.00 49.81 485 CYS A C 1
ATOM 3703 O O . CYS A 1 485 ? 12.605 -0.893 -28.270 1.00 49.81 485 CYS A O 1
ATOM 3705 N N . LEU A 1 486 ? 10.400 -0.650 -28.575 1.00 49.09 486 LEU A N 1
ATOM 3706 C CA . LEU A 1 486 ? 10.325 -1.313 -29.877 1.00 49.09 486 LEU A CA 1
ATOM 3707 C C . LEU A 1 486 ? 9.449 -0.602 -30.921 1.00 49.09 486 LEU A C 1
ATOM 3709 O O . LEU A 1 486 ? 9.326 -1.117 -32.031 1.00 49.09 486 LEU A O 1
ATOM 3713 N N . GLU A 1 487 ? 8.831 0.544 -30.621 1.00 38.66 487 GLU A N 1
ATOM 3714 C CA . GLU A 1 487 ? 8.030 1.223 -31.646 1.00 38.66 487 GLU A CA 1
ATOM 3715 C C . GLU A 1 487 ? 8.913 1.926 -32.673 1.00 38.66 487 GLU A C 1
ATOM 3717 O O . GLU A 1 487 ? 9.768 2.744 -32.334 1.00 38.66 487 GLU A O 1
ATOM 3722 N N . SER A 1 488 ? 8.634 1.649 -33.945 1.00 37.38 488 SER A N 1
ATOM 3723 C CA . SER A 1 488 ? 8.981 2.526 -35.052 1.00 37.38 488 SER A CA 1
ATOM 3724 C C . SER A 1 488 ? 8.013 3.706 -35.072 1.00 37.38 488 SER A C 1
ATOM 3726 O O . SER A 1 488 ? 6.851 3.535 -35.442 1.00 37.38 488 SER A O 1
ATOM 3728 N N . GLY A 1 489 ? 8.471 4.896 -34.694 1.00 35.41 489 GLY A N 1
ATOM 3729 C CA . GLY A 1 489 ? 7.646 6.106 -34.707 1.00 35.41 489 GLY A CA 1
ATOM 3730 C C . GLY A 1 489 ? 8.413 7.343 -35.176 1.00 35.41 489 GLY A C 1
ATOM 3731 O O . GLY A 1 489 ? 9.648 7.336 -35.169 1.00 35.41 489 GLY A O 1
ATOM 3732 N N . PRO A 1 490 ? 7.708 8.420 -35.579 1.00 32.97 490 PRO A N 1
ATOM 3733 C CA . PRO A 1 490 ? 8.335 9.722 -35.780 1.00 32.97 490 PRO A CA 1
ATOM 3734 C C . PRO A 1 490 ? 8.987 10.190 -34.471 1.00 32.97 490 PRO A C 1
ATOM 3736 O O . PRO A 1 490 ? 8.621 9.741 -33.389 1.00 32.97 490 PRO A O 1
ATOM 3739 N N . SER A 1 491 ? 9.966 11.084 -34.588 1.00 35.34 491 SER A N 1
ATOM 3740 C CA . SER A 1 491 ? 11.059 11.447 -33.665 1.00 35.34 491 SER A CA 1
ATOM 3741 C C . SER A 1 491 ? 10.726 11.903 -32.220 1.00 35.34 491 SER A C 1
ATOM 3743 O O . SER A 1 491 ? 11.501 12.643 -31.619 1.00 35.34 491 SER A O 1
ATOM 3745 N N . GLY A 1 492 ? 9.624 11.468 -31.611 1.00 31.02 492 GLY A N 1
ATOM 3746 C CA . GLY A 1 492 ? 9.090 11.921 -30.320 1.00 31.02 492 GLY A CA 1
ATOM 3747 C C . GLY A 1 492 ? 9.807 11.429 -29.054 1.00 31.02 492 GLY A C 1
ATOM 3748 O O . GLY A 1 492 ? 9.227 11.481 -27.974 1.00 31.02 492 GLY A O 1
ATOM 3749 N N . LEU A 1 493 ? 11.050 10.951 -29.158 1.00 35.97 493 LEU A N 1
ATOM 3750 C CA . LEU A 1 493 ? 11.977 10.814 -28.020 1.00 35.97 493 LEU A CA 1
ATOM 3751 C C . LEU A 1 493 ? 13.183 11.752 -28.162 1.00 35.97 493 LEU A C 1
ATOM 3753 O O . LEU A 1 493 ? 14.225 11.508 -27.564 1.00 35.97 493 LEU A O 1
ATOM 3757 N N . ARG A 1 494 ? 13.073 12.809 -28.972 1.00 35.12 494 ARG A N 1
ATOM 3758 C CA . ARG A 1 494 ? 14.142 13.791 -29.153 1.00 35.12 494 ARG A CA 1
ATOM 3759 C C . ARG A 1 494 ? 13.830 15.101 -28.458 1.00 35.12 494 ARG A C 1
ATOM 3761 O O . ARG A 1 494 ? 12.762 15.668 -28.667 1.00 35.12 494 ARG A O 1
ATOM 3768 N N . ASP A 1 495 ? 14.840 15.649 -27.793 1.00 29.95 495 ASP A N 1
ATOM 3769 C CA . ASP A 1 495 ? 15.009 17.097 -27.771 1.00 29.95 495 ASP A CA 1
ATOM 3770 C C . ASP A 1 495 ? 15.261 17.547 -29.220 1.00 29.95 495 ASP A C 1
ATOM 3772 O O . ASP A 1 495 ? 16.309 17.254 -29.804 1.00 29.95 495 ASP A O 1
ATOM 3776 N N . SER A 1 496 ? 14.225 18.119 -29.840 1.00 25.19 496 SER A N 1
ATOM 3777 C CA . SER A 1 496 ? 14.261 19.107 -30.937 1.00 25.19 496 SER A CA 1
ATOM 3778 C C . SER A 1 496 ? 15.478 19.101 -31.885 1.00 25.19 496 SER A C 1
ATOM 3780 O O . SER A 1 496 ? 16.064 20.137 -32.197 1.00 25.19 496 SER A O 1
ATOM 3782 N N . SER A 1 497 ? 15.859 17.943 -32.423 1.00 27.62 497 SER A N 1
ATOM 3783 C CA . SER A 1 497 ? 16.833 17.858 -33.514 1.00 27.62 497 SER A CA 1
ATOM 3784 C C . SER A 1 497 ? 16.163 17.215 -34.717 1.00 27.62 497 SER A C 1
ATOM 3786 O O . SER A 1 497 ? 15.767 16.050 -34.688 1.00 27.62 497 SER A O 1
ATOM 3788 N N . ALA A 1 498 ? 16.017 17.994 -35.782 1.00 26.91 498 ALA A N 1
ATOM 3789 C CA . ALA A 1 498 ? 15.301 17.664 -37.011 1.00 26.91 498 ALA A CA 1
ATOM 3790 C C . ALA A 1 498 ? 15.969 16.578 -37.895 1.00 26.91 498 ALA A C 1
ATOM 3792 O O . ALA A 1 498 ? 15.765 16.574 -39.101 1.00 26.91 498 ALA A O 1
ATOM 3793 N N . ALA A 1 499 ? 16.792 15.673 -37.349 1.00 30.58 499 ALA A N 1
ATOM 3794 C CA . ALA A 1 499 ? 17.636 14.781 -38.161 1.00 30.58 499 ALA A CA 1
ATOM 3795 C C . ALA A 1 499 ? 17.678 13.324 -37.652 1.00 30.58 499 ALA A C 1
ATOM 3797 O O . ALA A 1 499 ? 18.502 13.075 -36.772 1.00 30.58 499 ALA A O 1
ATOM 3798 N N . PRO A 1 500 ? 16.847 12.379 -38.146 1.00 33.06 500 PRO A N 1
ATOM 3799 C CA . PRO A 1 500 ? 16.687 11.010 -37.617 1.00 33.06 500 PRO A CA 1
ATOM 3800 C C . PRO A 1 500 ? 18.011 10.295 -37.304 1.00 33.06 500 PRO A C 1
ATOM 3802 O O . PRO A 1 500 ? 19.049 10.568 -37.904 1.00 33.06 500 PRO A O 1
ATOM 3805 N N . TRP A 1 501 ? 17.998 9.413 -36.295 1.00 33.84 501 TRP A N 1
ATOM 3806 C CA . TRP A 1 501 ? 19.197 8.659 -35.938 1.00 33.84 501 TRP A CA 1
ATOM 3807 C C . TRP A 1 501 ? 19.362 7.586 -37.001 1.00 33.84 501 TRP A C 1
ATOM 3809 O O . TRP A 1 501 ? 18.574 6.648 -37.082 1.00 33.84 501 TRP A O 1
ATOM 3819 N N . MET A 1 502 ? 20.360 7.784 -37.845 1.00 34.72 502 MET A N 1
ATOM 3820 C CA . MET A 1 502 ? 20.746 6.855 -38.883 1.00 34.72 502 MET A CA 1
ATOM 3821 C C . MET A 1 502 ? 22.052 6.197 -38.466 1.00 34.72 502 MET A C 1
ATOM 3823 O O . MET A 1 502 ? 22.993 6.877 -38.057 1.00 34.72 502 MET A O 1
ATOM 3827 N N . SER A 1 503 ? 22.151 4.879 -38.642 1.00 36.38 503 SER A N 1
ATOM 3828 C CA . SER A 1 503 ? 23.472 4.253 -38.712 1.00 36.38 503 SER A CA 1
ATOM 3829 C C . SER A 1 503 ? 24.281 4.954 -39.818 1.00 36.38 503 SER A C 1
ATOM 3831 O O . SER A 1 503 ? 23.712 5.328 -40.847 1.00 36.38 503 SER A O 1
ATOM 3833 N N . SER A 1 504 ? 25.592 5.146 -39.644 1.00 37.44 504 SER A N 1
ATOM 3834 C CA . SER A 1 504 ? 26.433 5.909 -40.592 1.00 37.44 504 SER A CA 1
ATOM 3835 C C . SER A 1 504 ? 26.335 5.421 -42.047 1.00 37.44 504 SER A C 1
ATOM 3837 O O . SER A 1 504 ? 26.496 6.204 -42.983 1.00 37.44 504 SER A O 1
ATOM 3839 N N . LYS A 1 505 ? 25.990 4.144 -42.254 1.00 37.28 505 LYS A N 1
ATOM 3840 C CA . LYS A 1 505 ? 25.746 3.561 -43.581 1.00 37.28 505 LYS A CA 1
ATOM 3841 C C . LYS A 1 505 ? 24.415 3.989 -44.209 1.00 37.28 505 LYS A C 1
ATOM 3843 O O . LYS A 1 505 ? 24.364 4.128 -45.426 1.00 37.28 505 LYS A O 1
ATOM 3848 N N . SER A 1 506 ? 23.372 4.228 -43.413 1.00 34.88 506 SER A N 1
ATOM 3849 C CA . SER A 1 506 ? 22.081 4.734 -43.902 1.00 34.88 506 SER A CA 1
ATOM 3850 C C . SER A 1 506 ? 22.200 6.193 -44.349 1.00 34.88 506 SER A C 1
ATOM 3852 O O . SER A 1 506 ? 21.706 6.549 -45.414 1.00 34.88 506 SER A O 1
ATOM 3854 N N . TYR A 1 507 ? 22.965 7.004 -43.608 1.00 35.53 507 TYR A N 1
ATOM 3855 C CA . TYR A 1 507 ? 23.193 8.415 -43.940 1.00 35.53 507 TYR A CA 1
ATOM 3856 C C . TYR A 1 507 ? 23.916 8.589 -45.286 1.00 35.53 507 TYR A C 1
ATOM 3858 O O . TYR A 1 507 ? 23.514 9.408 -46.109 1.00 35.53 507 TYR A O 1
ATOM 3866 N N . GLN A 1 508 ? 24.941 7.771 -45.555 1.00 36.19 508 GLN A N 1
ATOM 3867 C CA . GLN A 1 508 ? 25.657 7.800 -46.837 1.00 36.19 508 GLN A CA 1
ATOM 3868 C C . GLN A 1 508 ? 24.821 7.268 -48.013 1.00 36.19 508 GLN A C 1
ATOM 3870 O O . GLN A 1 508 ? 24.979 7.747 -49.131 1.00 36.19 508 GLN A O 1
ATOM 3875 N N . GLN A 1 509 ? 23.917 6.307 -47.787 1.00 35.44 509 GLN A N 1
ATOM 3876 C CA . GLN A 1 509 ? 23.054 5.781 -48.854 1.00 35.44 509 GLN A CA 1
ATOM 3877 C C . GLN A 1 509 ? 21.855 6.687 -49.164 1.00 35.44 509 GLN A C 1
ATOM 3879 O O . GLN A 1 509 ? 21.423 6.727 -50.311 1.00 35.44 509 GLN A O 1
ATOM 3884 N N . ILE A 1 510 ? 21.341 7.440 -48.189 1.00 35.25 510 ILE A N 1
ATOM 3885 C CA . ILE A 1 510 ? 20.221 8.375 -48.391 1.00 35.25 510 ILE A CA 1
ATOM 3886 C C . ILE A 1 510 ? 20.699 9.699 -48.988 1.00 35.25 510 ILE A C 1
ATOM 3888 O O . ILE A 1 510 ? 20.026 10.251 -49.849 1.00 35.25 510 ILE A O 1
ATOM 3892 N N . ALA A 1 511 ? 21.905 10.163 -48.645 1.00 35.44 511 ALA A N 1
ATOM 3893 C CA . ALA A 1 511 ? 22.520 11.297 -49.339 1.00 35.44 511 ALA A CA 1
ATOM 3894 C C . ALA A 1 511 ? 22.746 11.029 -50.845 1.00 35.44 511 ALA A C 1
ATOM 3896 O O . ALA A 1 511 ? 22.819 11.971 -51.628 1.00 35.44 511 ALA A O 1
ATOM 3897 N N . ALA A 1 512 ? 22.826 9.757 -51.254 1.00 36.69 512 ALA A N 1
ATOM 3898 C CA . ALA A 1 512 ? 22.975 9.344 -52.649 1.00 36.69 512 ALA A CA 1
ATOM 3899 C C . ALA A 1 512 ? 21.640 9.049 -53.364 1.00 36.69 512 ALA A C 1
ATOM 3901 O O . ALA A 1 512 ? 21.624 8.863 -54.579 1.00 36.69 512 ALA A O 1
ATOM 3902 N N . ILE A 1 513 ? 20.517 8.976 -52.640 1.00 35.88 513 ILE A N 1
ATOM 3903 C CA . ILE A 1 513 ? 19.214 8.592 -53.194 1.00 35.88 513 ILE A CA 1
ATOM 3904 C C . ILE A 1 513 ? 18.180 9.611 -52.707 1.00 35.88 513 ILE A C 1
ATOM 3906 O O . ILE A 1 513 ? 17.728 9.531 -51.570 1.00 35.88 513 ILE A O 1
ATOM 3910 N N . ASN A 1 514 ? 17.773 10.539 -53.584 1.00 36.03 514 ASN A N 1
ATOM 3911 C CA . ASN A 1 514 ? 16.696 11.529 -53.390 1.00 36.03 514 ASN A CA 1
ATOM 3912 C C . ASN A 1 514 ? 15.306 10.876 -53.196 1.00 36.03 514 ASN A C 1
ATOM 3914 O O . ASN A 1 514 ? 14.363 11.138 -53.940 1.00 36.03 514 ASN A O 1
ATOM 3918 N N . LYS A 1 515 ? 15.150 9.985 -52.217 1.00 30.73 515 LYS A N 1
ATOM 3919 C CA . LYS A 1 515 ? 13.856 9.449 -51.798 1.00 30.73 515 LYS A CA 1
ATOM 3920 C C . LYS A 1 515 ? 13.654 9.748 -50.316 1.00 30.73 515 LYS A C 1
ATOM 3922 O O . LYS A 1 515 ? 14.564 9.491 -49.529 1.00 30.73 515 LYS A O 1
ATOM 3927 N N . PRO A 1 516 ? 12.470 10.241 -49.910 1.00 30.88 516 PRO A N 1
ATOM 3928 C CA . PRO A 1 516 ? 12.141 10.397 -48.503 1.00 30.88 516 PRO A CA 1
ATOM 3929 C C . PRO A 1 516 ? 12.118 9.006 -47.871 1.00 30.88 516 PRO A C 1
ATOM 3931 O O . PRO A 1 516 ? 11.215 8.200 -48.106 1.00 30.88 516 PRO A O 1
ATOM 3934 N N . ALA A 1 517 ? 13.161 8.690 -47.115 1.00 36.34 517 ALA A N 1
ATOM 3935 C CA . ALA A 1 517 ? 13.223 7.446 -46.384 1.00 36.34 517 ALA A CA 1
ATOM 3936 C C . ALA A 1 517 ? 12.135 7.481 -45.298 1.00 36.34 517 ALA A C 1
ATOM 3938 O O . ALA A 1 517 ? 12.141 8.330 -44.407 1.00 36.34 517 ALA A O 1
ATOM 3939 N N . LYS A 1 518 ? 11.167 6.560 -45.383 1.00 32.91 518 LYS A N 1
ATOM 3940 C CA . LYS A 1 518 ? 10.271 6.227 -44.268 1.00 32.91 518 LYS A CA 1
ATOM 3941 C C . LYS A 1 518 ? 11.113 5.519 -43.201 1.00 32.91 518 LYS A C 1
ATOM 3943 O O . LYS A 1 518 ? 11.133 4.292 -43.141 1.00 32.91 518 LYS A O 1
ATOM 3948 N N . GLU A 1 519 ? 11.893 6.270 -42.431 1.00 36.16 519 GLU A N 1
ATOM 3949 C CA . GLU A 1 519 ? 12.808 5.690 -41.447 1.00 36.16 519 GLU A CA 1
ATOM 3950 C C . GLU A 1 519 ? 12.114 5.432 -40.113 1.00 36.16 519 GLU A C 1
ATOM 3952 O O . GLU A 1 519 ? 11.748 6.337 -39.368 1.00 36.16 519 GLU A O 1
ATOM 3957 N N . ALA A 1 520 ? 11.972 4.143 -39.822 1.00 32.16 520 ALA A N 1
ATOM 3958 C CA . ALA A 1 520 ? 11.649 3.589 -38.524 1.00 32.16 520 ALA A CA 1
ATOM 3959 C C . ALA A 1 520 ? 12.900 3.611 -37.634 1.00 32.16 520 ALA A C 1
ATOM 3961 O O . ALA A 1 520 ? 13.788 2.772 -37.789 1.00 32.16 520 ALA A O 1
ATOM 3962 N N . VAL A 1 521 ? 12.975 4.546 -36.687 1.00 34.31 521 VAL A N 1
ATOM 3963 C CA . VAL A 1 521 ? 13.929 4.429 -35.578 1.00 34.31 521 VAL A CA 1
ATOM 3964 C C . VAL A 1 521 ? 13.364 3.397 -34.607 1.00 34.31 521 VAL A C 1
ATOM 3966 O O . VAL A 1 521 ? 12.265 3.576 -34.095 1.00 34.31 521 VAL A O 1
ATOM 3969 N N . VAL A 1 522 ? 14.098 2.306 -34.392 1.00 35.06 522 VAL A N 1
ATOM 3970 C CA . VAL A 1 522 ? 13.707 1.212 -33.495 1.00 35.06 522 VAL A CA 1
ATOM 3971 C C . VAL A 1 522 ? 14.421 1.425 -32.161 1.00 35.06 522 VAL A C 1
ATOM 3973 O O . VAL A 1 522 ? 15.648 1.539 -32.124 1.00 35.06 522 VAL A O 1
ATOM 3976 N N . GLY A 1 523 ? 13.663 1.531 -31.067 1.00 41.00 523 GLY A N 1
ATOM 3977 C CA . GLY A 1 523 ? 14.232 1.523 -29.716 1.00 41.00 523 GLY A CA 1
ATOM 3978 C C . GLY A 1 523 ? 14.987 0.218 -29.433 1.00 41.00 523 GLY A C 1
ATOM 3979 O O . GLY A 1 523 ? 14.670 -0.788 -30.053 1.00 41.00 523 GLY A O 1
ATOM 3980 N N . CYS A 1 524 ? 15.973 0.257 -28.521 1.00 41.53 524 CYS A N 1
ATOM 3981 C CA . CYS A 1 524 ? 16.821 -0.825 -27.953 1.00 41.53 524 CYS A CA 1
ATOM 3982 C C . CYS A 1 524 ? 17.482 -1.862 -28.903 1.00 41.53 524 CYS A C 1
ATOM 3984 O O . CYS A 1 524 ? 18.532 -2.400 -28.568 1.00 41.53 524 CYS A O 1
ATOM 3986 N N . HIS A 1 525 ? 16.930 -2.130 -30.082 1.00 39.81 525 HIS A N 1
ATOM 3987 C CA . HIS A 1 525 ? 17.346 -3.110 -31.069 1.00 39.81 525 HIS A CA 1
ATOM 3988 C C . HIS A 1 525 ? 17.341 -2.455 -32.450 1.00 39.81 525 HIS A C 1
ATOM 3990 O O . HIS A 1 525 ? 16.299 -2.165 -33.026 1.00 39.81 525 HIS A O 1
ATOM 3996 N N . VAL A 1 526 ? 18.523 -2.227 -33.015 1.00 36.69 526 VAL A N 1
ATOM 3997 C CA . VAL A 1 526 ? 18.645 -1.649 -34.357 1.00 36.69 526 VAL A CA 1
ATOM 3998 C C . VAL A 1 526 ? 18.308 -2.716 -35.402 1.00 36.69 526 VAL A C 1
ATOM 4000 O O . VAL A 1 526 ? 19.078 -3.663 -35.592 1.00 36.69 526 VAL A O 1
ATOM 4003 N N . ARG A 1 527 ? 17.200 -2.545 -36.134 1.00 31.84 527 ARG A N 1
ATOM 4004 C CA . ARG A 1 527 ? 16.903 -3.339 -37.338 1.00 31.84 527 ARG A CA 1
ATOM 4005 C C . ARG A 1 527 ? 17.943 -3.008 -38.411 1.00 31.84 527 ARG A C 1
ATOM 4007 O O . ARG A 1 527 ? 18.063 -1.856 -38.826 1.00 31.84 527 ARG A O 1
ATOM 4014 N N . ARG A 1 528 ? 18.703 -3.995 -38.895 1.00 32.28 528 ARG A N 1
ATOM 4015 C CA . ARG A 1 528 ? 19.549 -3.795 -40.081 1.00 32.28 528 ARG A CA 1
ATOM 4016 C C . ARG A 1 528 ? 18.638 -3.712 -41.304 1.00 32.28 528 ARG A C 1
ATOM 4018 O O . ARG A 1 528 ? 17.911 -4.662 -41.586 1.00 32.28 528 ARG A O 1
ATOM 4025 N N . ALA A 1 529 ? 18.707 -2.621 -42.063 1.00 30.72 529 ALA A N 1
ATOM 4026 C CA . ALA A 1 529 ? 18.199 -2.621 -43.431 1.00 30.72 529 ALA A CA 1
ATOM 4027 C C . ALA A 1 529 ? 18.948 -3.720 -44.206 1.00 30.72 529 ALA A C 1
ATOM 4029 O O . ALA A 1 529 ? 20.177 -3.678 -44.339 1.00 30.72 529 ALA A O 1
ATOM 4030 N N . ALA A 1 530 ? 18.234 -4.762 -44.629 1.00 30.06 530 ALA A N 1
ATOM 4031 C CA . ALA A 1 530 ? 18.823 -5.843 -45.402 1.00 30.06 530 ALA A CA 1
ATOM 4032 C C . ALA A 1 530 ? 19.358 -5.274 -46.727 1.00 30.06 530 ALA A C 1
ATOM 4034 O O . ALA A 1 530 ? 18.630 -4.625 -47.472 1.00 30.06 530 ALA A O 1
ATOM 4035 N N . ARG A 1 531 ? 20.644 -5.511 -47.015 1.00 33.62 531 ARG A N 1
ATOM 4036 C CA . ARG A 1 531 ? 21.169 -5.396 -48.381 1.00 33.62 531 ARG A CA 1
ATOM 4037 C C . ARG A 1 531 ? 20.638 -6.586 -49.182 1.00 33.62 531 ARG A C 1
ATOM 4039 O O . ARG A 1 531 ? 20.631 -7.697 -48.657 1.00 33.62 531 ARG A O 1
ATOM 4046 N N . ASN A 1 532 ? 20.275 -6.349 -50.442 1.00 35.47 532 ASN A N 1
ATOM 4047 C CA . ASN A 1 532 ? 19.922 -7.341 -51.469 1.00 35.47 532 ASN A CA 1
ATOM 4048 C C . ASN A 1 532 ? 21.088 -8.282 -51.853 1.00 35.47 532 ASN A C 1
ATOM 4050 O O . ASN A 1 532 ? 21.296 -8.577 -53.023 1.00 35.47 532 ASN A O 1
ATOM 4054 N N . SER A 1 533 ? 21.880 -8.758 -50.898 1.00 35.38 533 SER A N 1
ATOM 4055 C CA . SER A 1 533 ? 22.894 -9.778 -51.153 1.00 35.38 533 SER A CA 1
ATOM 4056 C C . SER A 1 533 ? 22.847 -10.824 -50.049 1.00 35.38 533 SER A C 1
ATOM 4058 O O . SER A 1 533 ? 23.200 -10.576 -48.892 1.00 35.38 533 SER A O 1
ATOM 4060 N N . GLY A 1 534 ? 22.301 -11.981 -50.425 1.00 36.97 534 GLY A N 1
ATOM 4061 C CA . GLY A 1 534 ? 22.016 -13.110 -49.554 1.00 36.97 534 GLY A CA 1
ATOM 4062 C C . GLY A 1 534 ? 23.260 -13.655 -48.849 1.00 36.97 534 GLY A C 1
ATOM 4063 O O . GLY A 1 534 ? 24.280 -13.905 -49.485 1.00 36.97 534 GLY A O 1
ATOM 4064 N N . PRO A 1 535 ? 23.173 -13.871 -47.532 1.00 32.06 535 PRO A N 1
ATOM 4065 C CA . PRO A 1 535 ? 23.968 -14.840 -46.791 1.00 32.06 535 PRO A CA 1
ATOM 4066 C C . PRO A 1 535 ? 23.088 -16.039 -46.380 1.00 32.06 535 PRO A C 1
ATOM 4068 O O . PRO A 1 535 ? 21.858 -15.923 -46.403 1.00 32.06 535 PRO A O 1
ATOM 4071 N N . PRO A 1 536 ? 23.685 -17.176 -45.976 1.00 34.81 536 PRO A N 1
ATOM 4072 C CA . PRO A 1 536 ? 22.935 -18.379 -45.625 1.00 34.81 536 PRO A CA 1
ATOM 4073 C C . PRO A 1 536 ? 21.927 -18.089 -44.510 1.00 34.81 536 PRO A C 1
ATOM 4075 O O . PRO A 1 536 ? 22.207 -17.347 -43.562 1.00 34.81 536 PRO A O 1
ATOM 4078 N N . ALA A 1 537 ? 20.727 -18.642 -44.670 1.00 32.50 537 ALA A N 1
ATOM 4079 C CA . ALA A 1 537 ? 19.623 -18.465 -43.745 1.00 32.50 537 ALA A CA 1
ATOM 4080 C C . ALA A 1 537 ? 20.028 -18.933 -42.340 1.00 32.50 537 ALA A C 1
ATOM 4082 O O . ALA A 1 537 ? 20.389 -20.090 -42.137 1.00 32.50 537 ALA A O 1
ATOM 4083 N N . LEU A 1 538 ? 19.943 -18.032 -41.359 1.00 34.38 538 LEU A N 1
ATOM 4084 C CA . LEU A 1 538 ? 19.936 -18.430 -39.952 1.00 34.38 538 LEU A CA 1
ATOM 4085 C C . LEU A 1 538 ? 18.699 -19.309 -39.684 1.00 34.38 538 LEU A C 1
ATOM 4087 O O . LEU A 1 538 ? 17.678 -19.095 -40.352 1.00 34.38 538 LEU A O 1
ATOM 4091 N N . PRO A 1 539 ? 18.748 -20.231 -38.702 1.00 35.53 539 PRO A N 1
ATOM 4092 C CA . PRO A 1 539 ? 17.592 -21.025 -38.291 1.00 35.53 539 PRO A CA 1
ATOM 4093 C C . PRO A 1 539 ? 16.356 -20.137 -38.083 1.00 35.53 539 PRO A C 1
ATOM 4095 O O . PRO A 1 539 ? 16.460 -19.036 -37.533 1.00 35.53 539 PRO A O 1
ATOM 4098 N N . SER A 1 540 ? 15.191 -20.598 -38.546 1.00 41.31 540 SER A N 1
ATOM 4099 C CA . SER A 1 540 ? 13.954 -19.806 -38.675 1.00 41.31 540 SER A CA 1
ATOM 4100 C C . SER A 1 540 ? 13.500 -19.096 -37.390 1.00 41.31 540 SER A C 1
ATOM 4102 O O . SER A 1 540 ? 12.830 -18.066 -37.467 1.00 41.31 540 SER A O 1
ATOM 4104 N N . GLU A 1 541 ? 13.897 -19.582 -36.212 1.00 34.38 541 GLU A N 1
ATOM 4105 C CA . GLU A 1 541 ? 13.567 -18.978 -34.916 1.00 34.38 541 GLU A CA 1
ATOM 4106 C C . GLU A 1 541 ? 14.277 -17.646 -34.643 1.00 34.38 541 GLU A C 1
ATOM 4108 O O . GLU A 1 541 ? 13.695 -16.764 -34.012 1.00 34.38 541 GLU A O 1
ATOM 4113 N N . GLN A 1 542 ? 15.495 -17.440 -35.154 1.00 35.00 542 GLN A N 1
ATOM 4114 C CA . GLN A 1 542 ? 16.247 -16.196 -34.932 1.00 35.00 542 GLN A CA 1
ATOM 4115 C C . GLN A 1 542 ? 15.839 -15.067 -35.889 1.00 35.00 542 GLN A C 1
ATOM 4117 O O . GLN A 1 542 ? 16.163 -13.908 -35.649 1.00 35.00 542 GLN A O 1
ATOM 4122 N N . GLN A 1 543 ? 15.087 -15.372 -36.951 1.00 33.59 543 GLN A N 1
ATOM 4123 C CA . GLN A 1 543 ? 14.638 -14.377 -37.932 1.00 33.59 543 GLN A CA 1
ATOM 4124 C C . GLN A 1 543 ? 13.324 -13.664 -37.546 1.00 33.59 543 GLN A C 1
ATOM 4126 O O . GLN A 1 543 ? 12.884 -12.768 -38.265 1.00 33.59 543 GLN A O 1
ATOM 4131 N N . GLN A 1 544 ? 12.698 -14.032 -36.421 1.00 35.72 544 GLN A N 1
ATOM 4132 C CA . GLN A 1 544 ? 11.355 -13.568 -36.033 1.00 35.72 544 GLN A CA 1
ATOM 4133 C C . GLN A 1 544 ? 11.305 -12.127 -35.487 1.00 35.72 544 GLN A C 1
ATOM 4135 O O . GLN A 1 544 ? 10.236 -11.521 -35.466 1.00 35.72 544 GLN A O 1
ATOM 4140 N N . TRP A 1 545 ? 12.452 -11.529 -35.146 1.00 31.30 545 TRP A N 1
ATOM 4141 C CA . TRP A 1 545 ? 12.573 -10.120 -34.724 1.00 31.30 545 TRP A CA 1
ATOM 4142 C C . TRP A 1 545 ? 12.367 -9.110 -35.870 1.00 31.30 545 TRP A C 1
ATOM 4144 O O . TRP A 1 545 ? 12.310 -7.903 -35.648 1.00 31.30 545 TRP A O 1
ATOM 4154 N N . LYS A 1 546 ? 12.229 -9.593 -37.114 1.00 32.47 546 LYS A N 1
ATOM 4155 C CA . LYS A 1 546 ? 12.096 -8.769 -38.326 1.00 32.47 546 LYS A CA 1
ATOM 4156 C C . LYS A 1 546 ? 10.679 -8.264 -38.606 1.00 32.47 546 LYS A C 1
ATOM 4158 O O . LYS A 1 546 ? 10.520 -7.495 -39.561 1.00 32.47 546 LYS A O 1
ATOM 4163 N N . SER A 1 547 ? 9.672 -8.690 -37.844 1.00 30.75 547 SER A N 1
ATOM 4164 C CA . SER A 1 547 ? 8.293 -8.236 -38.032 1.00 30.75 547 SER A CA 1
ATOM 4165 C C . SER A 1 547 ? 8.060 -6.931 -37.268 1.00 30.75 547 SER A C 1
ATOM 4167 O O . SER A 1 547 ? 8.139 -6.865 -36.046 1.00 30.75 547 SER A O 1
ATOM 4169 N N . VAL A 1 548 ? 7.803 -5.856 -38.015 1.00 32.69 548 VAL A N 1
ATOM 4170 C CA . VAL A 1 548 ? 7.109 -4.695 -37.457 1.00 32.69 548 VAL A CA 1
ATOM 4171 C C . VAL A 1 548 ? 5.704 -5.203 -37.187 1.00 32.69 548 VAL A C 1
ATOM 4173 O O . VAL A 1 548 ? 5.004 -5.521 -38.144 1.00 32.69 548 VAL A O 1
ATOM 4176 N N . ASN A 1 549 ? 5.315 -5.354 -35.925 1.00 30.91 549 ASN A N 1
ATOM 4177 C CA . ASN A 1 549 ? 3.912 -5.589 -35.618 1.00 30.91 549 ASN A CA 1
ATOM 4178 C C . ASN A 1 549 ? 3.170 -4.271 -35.883 1.00 30.91 549 ASN A C 1
ATOM 4180 O O . ASN A 1 549 ? 3.461 -3.283 -35.201 1.00 30.91 549 ASN A O 1
ATOM 4184 N N . PRO A 1 550 ? 2.247 -4.206 -36.858 1.00 27.69 550 PRO A N 1
ATOM 4185 C CA . PRO A 1 550 ? 1.184 -3.220 -36.776 1.00 27.69 550 PRO A CA 1
ATOM 4186 C C . PRO A 1 550 ? 0.369 -3.570 -35.522 1.00 27.69 550 PRO A C 1
ATOM 4188 O O . PRO A 1 550 ? -0.200 -4.659 -35.449 1.00 27.69 550 PRO A O 1
ATOM 4191 N N . TRP A 1 551 ? 0.418 -2.709 -34.504 1.00 33.56 551 TRP A N 1
ATOM 4192 C CA . TRP A 1 551 ? -0.329 -2.874 -33.252 1.00 33.56 551 TRP A CA 1
ATOM 4193 C C . TRP A 1 551 ? -1.649 -2.119 -33.294 1.00 33.56 551 TRP A C 1
ATOM 4195 O O . TRP A 1 551 ? -1.622 -0.919 -33.656 1.00 33.56 551 TRP A O 1
#

Radius of gyration: 28.14 Å; chains: 1; bounding box: 66×40×91 Å

pLDDT: mean 76.59, std 22.22, range [25.19, 97.69]

Secondary structure (DSSP, 8-state):
--S--SSS-SS---GGGGGGTBTTB-TTS-B-HHHH-S--STT--EEEE---SSS--SS--BTTTEEEE-GGGTTSTTHHHHHHHHHHHHHHHSSGGGTT---STT----TTTT-TTS--HHHHHT---EEES-S--STTB-GGGG-EEES-TTTSGGG--B--BTTTBTSSPPP--B-STT-----HHHH--TT-----S---SS--TTSSS--S----B-TTSTT-SS-B-PPPB--SSSS--B-HHHHHHHHHHH-SS-SSSS--HHHHH--SS-S--TT--GGG-SS--HHHHH-GGGGGG-S--EESSS--S--SS--SS--TT-STTTB-TT---GGGGGGGGGSTTTBSS------BPPP-PPPPPPPTT---S-TT-------S----S-----GGG--S--HHHHH-TT------HHHHSHHHHHHS-THHHHS-TT-GGGGGBTTTS--SS--B-HHHHB-SSEESSGGGBSS-TT--BSSTTSSS-SS----HHHHHHHTTS-S-----BPSSS------SS--PPPPTTTTGGG-----